Protein AF-A0AAV9MR67-F1 (afdb_monomer_lite)

pLDDT: mean 75.86, std 18.06, range [27.55, 97.81]

Radius of gyration: 28.3 Å; chains: 1; bounding box: 63×91×63 Å

Sequence (393 aa):
MFDLVAKLAGVEQVLDEILTSLNTRIAASTYSPEDQAQHGEPKWAPTLRDVIPRYSKDIQGIREQIERDSRFHRSLKRTEGPDTQCAATVPQSCVQQASHTMAKRYEQRIKTLREISRNVIVSSPSLTRVLRNQEENPGGCIDSTRNVPSLCTPAKLGSLTSDGIPHRLEHGIIVLMPSKSQYRDIALLRSQAESLSARKTGVFKYVLPEDLELDIQATSNGATQVSKFGSSLAPNGSLHISRTEHTEILEMRDPLDRTDEPVAPGELADILEQRLTDPAAIAKMQYCTDMPARAIEDRLKLGLPAQSPIWPLKGNELRRTKCSIPGLHWPFAYQSGMHGSVHSLHEEYKNLISLNCLYYGRKLWQVIAPGDSHLIENEVKRWKYSQNIRHAA

Secondary structure (DSSP, 8-state):
-HHHHHHHHHHHHHHHHHHHHHHHHHHH----HHHHHHH-S-TTHHHHHHHHHHHHHHHHHHHHHHHHHHHHHHHHHHS--TT-TTS----HHHHHHHHHHHHHHHHHHHHHHHHHHHHHHHT-HHHHHHHHHHHH-S---------PPPS-----PPPPPTTPPPEEEETTEEEE---TTTTT-HHHHHHHHHHTTHHHHT-EEEPPPTT------PPP--EEEEEEEEEEE-TTS-EEEEEEEEEEE--PPPTT--------HHHHHHHHHHHHH-HHHHTT-EEEEEEE--SHHHHHHTT--SS-SS-SPTT-GGGGSSS--TTTSSPEEEEE-TT---------GGGPPP-----SS--------TTTHHHHHHHHTTSS-TTGGGGT-

Foldseek 3Di:
DVVLLVLLVVLLVLLVVVVVVLVVCVVVPPDDPVRCVVPPDDPCSVVSVVVSVVVVVVSVVLVVVVVVVVVVVVVLVVVPDPPDPDDDDDPPVVVVVVVVVSVVVSVVVSVVSVVVSVCVCVVDPPNVVVVVVCVVDVDDDDDDDDDDDDPDDDFDWDDDDPPAFTWGADPNAIETEHDPVCLQQVVNVVVRRVVVVNLQQVDHHYDDPPPDDWQQAWADFAFDWKKAWFWDQDPVRDIDIDIDIDGGGFAADTLVPPVDDDDDLVVVVVLVVVQSPDRVLRRSKIKDKLQFCAALVSQVNVRGGSDDSHPDHPPDCVVVDPDDDRCRNGNMDMDIGPSYDDFAQAADDPNDDDDDDDPGDDDRDDTDGPVCVVVVQVVVVVDPDNCVNHVSD

Organism: NCBI:txid1690606

Structure (mmCIF, N/CA/C/O backbone):
data_AF-A0AAV9MR67-F1
#
_entry.id   AF-A0AAV9MR67-F1
#
loop_
_atom_site.group_PDB
_atom_site.id
_atom_site.type_symbol
_atom_site.label_atom_id
_atom_site.label_alt_id
_atom_site.label_comp_id
_atom_site.label_asym_id
_atom_site.label_entity_id
_atom_site.label_seq_id
_atom_site.pdbx_PDB_ins_code
_atom_site.Cartn_x
_atom_site.Cartn_y
_atom_site.Cartn_z
_atom_site.occupancy
_atom_site.B_iso_or_equiv
_atom_site.auth_seq_id
_atom_site.auth_comp_id
_atom_site.auth_asym_id
_atom_site.auth_atom_id
_atom_site.pdbx_PDB_model_num
ATOM 1 N N . MET A 1 1 ? 10.921 -44.804 6.037 1.00 64.00 1 MET A N 1
ATOM 2 C CA . MET A 1 1 ? 11.309 -44.931 4.611 1.00 64.00 1 MET A CA 1
ATOM 3 C C . MET A 1 1 ? 10.117 -45.212 3.704 1.00 64.00 1 MET A C 1
ATOM 5 O O . MET A 1 1 ? 9.965 -44.462 2.757 1.00 64.00 1 MET A O 1
ATOM 9 N N . PHE A 1 2 ? 9.237 -46.178 4.002 1.00 67.44 2 PHE A N 1
ATOM 10 C CA . PHE A 1 2 ? 8.015 -46.408 3.203 1.00 67.44 2 PHE A CA 1
ATOM 11 C C . PHE A 1 2 ? 7.118 -45.162 3.045 1.00 67.44 2 PHE A C 1
ATOM 13 O O . PHE A 1 2 ? 6.694 -44.860 1.938 1.00 67.44 2 PHE A O 1
ATOM 20 N N . ASP A 1 3 ? 6.934 -44.377 4.111 1.00 76.94 3 ASP A N 1
ATOM 21 C CA . ASP A 1 3 ? 6.202 -43.096 4.066 1.00 76.94 3 ASP A CA 1
ATOM 22 C C . ASP A 1 3 ? 6.844 -42.058 3.118 1.00 76.94 3 ASP A C 1
ATOM 24 O O . ASP A 1 3 ? 6.166 -41.311 2.423 1.00 76.94 3 ASP A O 1
ATOM 28 N N . LEU A 1 4 ? 8.176 -42.050 3.021 1.00 69.38 4 LEU A N 1
ATOM 29 C CA . LEU A 1 4 ? 8.910 -41.118 2.167 1.00 69.38 4 LEU A CA 1
ATOM 30 C C . LEU A 1 4 ? 8.748 -41.471 0.677 1.00 69.38 4 LEU A C 1
ATOM 32 O O . LEU A 1 4 ? 8.586 -40.581 -0.150 1.00 69.38 4 LEU A O 1
ATOM 36 N N . VAL A 1 5 ? 8.745 -42.768 0.350 1.00 73.50 5 VAL A N 1
ATOM 37 C CA . VAL A 1 5 ? 8.495 -43.265 -1.015 1.00 73.50 5 VAL A CA 1
ATOM 38 C C . VAL A 1 5 ? 7.062 -42.949 -1.447 1.00 73.50 5 VAL A C 1
ATOM 40 O O . VAL A 1 5 ? 6.863 -42.452 -2.550 1.00 73.50 5 VAL A O 1
ATOM 43 N N . ALA A 1 6 ? 6.077 -43.140 -0.563 1.00 74.31 6 ALA A N 1
ATOM 44 C CA . ALA A 1 6 ? 4.688 -42.764 -0.835 1.00 74.31 6 ALA A CA 1
ATOM 45 C C . ALA A 1 6 ? 4.532 -41.248 -1.067 1.00 74.31 6 ALA A C 1
ATOM 47 O O . ALA A 1 6 ? 3.846 -40.820 -1.993 1.00 74.31 6 ALA A O 1
ATOM 48 N N . LYS A 1 7 ? 5.227 -40.421 -0.272 1.00 72.75 7 LYS A N 1
ATOM 49 C CA . LYS A 1 7 ? 5.246 -38.961 -0.451 1.00 72.75 7 LYS A CA 1
ATOM 50 C C . LYS A 1 7 ? 5.871 -38.526 -1.778 1.00 72.75 7 LYS A C 1
ATOM 52 O O . LYS A 1 7 ? 5.409 -37.528 -2.323 1.00 72.75 7 LYS A O 1
ATOM 57 N N . LEU A 1 8 ? 6.899 -39.225 -2.268 1.00 70.62 8 LEU A N 1
ATOM 58 C CA . LEU A 1 8 ? 7.524 -38.949 -3.568 1.00 70.62 8 LEU A CA 1
ATOM 59 C C . LEU A 1 8 ? 6.609 -39.349 -4.729 1.00 70.62 8 LEU A C 1
ATOM 61 O O . LEU A 1 8 ? 6.435 -38.545 -5.636 1.00 70.62 8 LEU A O 1
ATOM 65 N N . ALA A 1 9 ? 5.949 -40.508 -4.643 1.00 74.81 9 ALA A N 1
ATOM 66 C CA . ALA A 1 9 ? 4.976 -40.947 -5.646 1.00 74.81 9 ALA A CA 1
ATOM 67 C C . ALA A 1 9 ? 3.830 -39.933 -5.823 1.00 74.81 9 ALA A C 1
ATOM 69 O O . ALA A 1 9 ? 3.443 -39.620 -6.944 1.00 74.81 9 ALA A O 1
ATOM 70 N N . GLY A 1 10 ? 3.345 -39.339 -4.725 1.00 74.25 10 GLY A N 1
ATOM 71 C CA . GLY A 1 10 ? 2.346 -38.269 -4.802 1.00 74.25 10 GLY A CA 1
ATOM 72 C C . GLY A 1 10 ? 2.850 -36.982 -5.474 1.00 74.25 10 GLY A C 1
ATOM 73 O O . GLY A 1 10 ? 2.048 -36.234 -6.017 1.00 74.25 10 GLY A O 1
ATOM 74 N N . VAL A 1 11 ? 4.160 -36.700 -5.460 1.00 70.50 11 VAL A N 1
ATOM 75 C CA . VAL A 1 11 ? 4.736 -35.550 -6.187 1.00 70.50 11 VAL A CA 1
ATOM 76 C C . VAL A 1 11 ? 4.881 -35.867 -7.676 1.00 70.50 11 VAL A C 1
ATOM 78 O O . VAL A 1 11 ? 4.575 -35.005 -8.493 1.00 70.50 11 VAL A O 1
ATOM 81 N N . GLU A 1 12 ? 5.305 -37.084 -8.031 1.00 75.00 12 GLU A N 1
ATOM 82 C CA . GLU A 1 12 ? 5.367 -37.538 -9.432 1.00 75.00 12 GLU A CA 1
ATOM 83 C C . GLU A 1 12 ? 3.990 -37.476 -10.090 1.00 75.00 12 GLU A C 1
ATOM 85 O O . GLU A 1 12 ? 3.854 -36.875 -11.150 1.00 75.00 12 GLU A O 1
ATOM 90 N N . GLN A 1 13 ? 2.959 -37.983 -9.406 1.00 78.81 13 GLN A N 1
ATOM 91 C CA . GLN A 1 13 ? 1.584 -37.933 -9.894 1.00 78.81 13 GLN A CA 1
ATOM 92 C C . GLN A 1 13 ? 1.138 -36.496 -10.214 1.00 78.81 13 GLN A C 1
ATOM 94 O O . GLN A 1 13 ? 0.602 -36.243 -11.288 1.00 78.81 13 GLN A O 1
ATOM 99 N N . VAL A 1 14 ? 1.406 -35.538 -9.320 1.00 71.69 14 VAL A N 1
ATOM 100 C CA . VAL A 1 14 ? 1.052 -34.125 -9.545 1.00 71.69 14 VAL A CA 1
ATOM 101 C C . VAL A 1 14 ? 1.810 -33.540 -10.743 1.00 71.69 14 VAL A C 1
ATOM 103 O O . VAL A 1 14 ? 1.237 -32.778 -11.519 1.00 71.69 14 VAL A O 1
ATOM 106 N N . LEU A 1 15 ? 3.091 -33.879 -10.920 1.00 73.81 15 LEU A N 1
ATOM 107 C CA . LEU A 1 15 ? 3.873 -33.414 -12.071 1.00 73.81 15 LEU A CA 1
ATOM 108 C C . LEU A 1 15 ? 3.347 -33.992 -13.393 1.00 73.81 15 LEU A C 1
ATOM 110 O O . LEU A 1 15 ? 3.253 -33.254 -14.378 1.00 73.81 15 LEU A O 1
ATOM 114 N N . ASP A 1 16 ? 2.958 -35.266 -13.403 1.00 78.44 16 ASP A N 1
ATOM 115 C CA . ASP A 1 16 ? 2.368 -35.930 -14.568 1.00 78.44 16 ASP A CA 1
ATOM 116 C C . ASP A 1 16 ? 0.986 -35.356 -14.913 1.00 78.44 16 ASP A C 1
ATOM 118 O O . ASP A 1 16 ? 0.684 -35.127 -16.088 1.00 78.44 16 ASP A O 1
ATOM 122 N N . GLU A 1 17 ? 0.161 -35.047 -13.909 1.00 76.00 17 GLU A N 1
ATOM 123 C CA . GLU A 1 17 ? -1.131 -34.371 -14.085 1.00 76.00 17 GLU A CA 1
ATOM 124 C C . GLU A 1 17 ? -0.953 -32.972 -14.698 1.00 76.00 17 GLU A C 1
ATOM 126 O O . GLU A 1 17 ? -1.655 -32.614 -15.651 1.00 76.00 17 GLU A O 1
ATOM 131 N N . ILE A 1 18 ? 0.033 -32.199 -14.222 1.00 72.19 18 ILE A N 1
ATOM 132 C CA . ILE A 1 18 ? 0.372 -30.882 -14.786 1.00 72.19 18 ILE A CA 1
ATOM 133 C C . ILE A 1 18 ? 0.803 -31.019 -16.251 1.00 72.19 18 ILE A C 1
ATOM 135 O O . ILE A 1 18 ? 0.310 -30.278 -17.105 1.00 72.19 18 ILE A O 1
ATOM 139 N N . LEU A 1 19 ? 1.694 -31.965 -16.559 1.00 77.06 19 LEU A N 1
ATOM 140 C CA . LEU A 1 19 ? 2.200 -32.175 -17.917 1.00 77.06 19 LEU A CA 1
ATOM 141 C C . LEU A 1 19 ? 1.096 -32.652 -18.872 1.00 77.06 19 LEU A C 1
ATOM 143 O O . LEU A 1 19 ? 1.003 -32.189 -20.010 1.00 77.06 19 LEU A O 1
ATOM 147 N N . THR A 1 20 ? 0.221 -33.539 -18.403 1.00 79.75 20 THR A N 1
ATOM 148 C CA . THR A 1 20 ? -0.923 -34.038 -19.176 1.00 79.75 20 THR A CA 1
ATOM 149 C C . THR A 1 20 ? -1.918 -32.916 -19.467 1.00 79.75 20 THR A C 1
ATOM 151 O O . THR A 1 20 ? -2.352 -32.752 -20.611 1.00 79.75 20 THR A O 1
ATOM 154 N N . SER A 1 21 ? -2.234 -32.091 -18.464 1.00 72.69 21 SER A N 1
ATOM 155 C CA . SER A 1 21 ? -3.115 -30.924 -18.610 1.00 72.69 21 SER A CA 1
ATOM 156 C C . SER A 1 21 ? -2.540 -29.887 -19.584 1.00 72.69 21 SER A C 1
ATOM 158 O O . SER A 1 21 ? -3.255 -29.378 -20.453 1.00 72.69 21 SER A O 1
ATOM 160 N N . LEU A 1 22 ? -1.226 -29.640 -19.511 1.00 73.38 22 LEU A N 1
ATOM 161 C CA . LEU A 1 22 ? -0.489 -28.786 -20.445 1.00 73.38 22 LEU A CA 1
ATOM 162 C C . LEU A 1 22 ? -0.634 -29.275 -21.892 1.00 73.38 22 LEU A C 1
ATOM 164 O O . LEU A 1 22 ? -1.078 -28.523 -22.760 1.00 73.38 22 LEU A O 1
ATOM 168 N N . ASN A 1 23 ? -0.285 -30.539 -22.142 1.00 77.12 23 ASN A N 1
ATOM 169 C CA . ASN A 1 23 ? -0.303 -31.125 -23.481 1.00 77.12 23 ASN A CA 1
ATOM 170 C C . ASN A 1 23 ? -1.721 -31.166 -24.059 1.00 77.12 23 ASN A C 1
ATOM 172 O O . ASN A 1 23 ? -1.919 -30.843 -25.229 1.00 77.12 23 ASN A O 1
ATOM 176 N N . THR A 1 24 ? -2.715 -31.481 -23.225 1.00 78.06 24 THR A N 1
ATOM 177 C CA . THR A 1 24 ? -4.129 -31.477 -23.622 1.00 78.06 24 THR A CA 1
ATOM 178 C C . THR A 1 24 ? -4.573 -30.088 -24.067 1.00 78.06 24 THR A C 1
ATOM 180 O O . THR A 1 24 ? -5.276 -29.966 -25.062 1.00 78.06 24 THR A O 1
ATOM 183 N N . ARG A 1 25 ? -4.137 -29.020 -23.387 1.00 66.88 25 ARG A N 1
ATOM 184 C CA . ARG A 1 25 ? -4.470 -27.640 -23.775 1.00 66.88 25 ARG A CA 1
ATOM 185 C C . ARG A 1 25 ? -3.754 -27.170 -25.028 1.00 66.88 25 ARG A C 1
ATOM 187 O O . ARG A 1 25 ? -4.362 -26.455 -25.813 1.00 66.88 25 ARG A O 1
ATOM 194 N N . ILE A 1 26 ? -2.501 -27.564 -25.224 1.00 68.12 26 ILE A N 1
ATOM 195 C CA . ILE A 1 26 ? -1.784 -27.270 -26.469 1.00 68.12 26 ILE A CA 1
ATOM 196 C C . ILE A 1 26 ? -2.516 -27.940 -27.640 1.00 68.12 26 ILE A C 1
ATOM 198 O O . ILE A 1 26 ? -2.809 -27.279 -28.633 1.00 68.12 26 ILE A O 1
ATOM 202 N N . ALA A 1 27 ? -2.910 -29.208 -27.478 1.00 72.56 27 ALA A N 1
ATOM 203 C CA . ALA A 1 27 ? -3.668 -29.953 -28.482 1.00 72.56 27 ALA A CA 1
ATOM 204 C C . ALA A 1 27 ? -5.100 -29.422 -28.694 1.00 72.56 27 ALA A C 1
ATOM 206 O O . ALA A 1 27 ? -5.591 -29.422 -29.818 1.00 72.56 27 ALA A O 1
ATOM 207 N N . ALA A 1 28 ? -5.768 -28.961 -27.631 1.00 67.94 28 ALA A N 1
ATOM 208 C CA . ALA A 1 28 ? -7.124 -28.412 -27.674 1.00 67.94 28 ALA A CA 1
ATOM 209 C C . ALA A 1 28 ? -7.174 -26.919 -28.027 1.00 67.94 28 ALA A C 1
ATOM 211 O O . ALA A 1 28 ? -8.264 -26.374 -28.194 1.00 67.94 28 ALA A O 1
ATOM 212 N N . SER A 1 29 ? -6.026 -26.238 -28.121 1.00 64.56 29 SER A N 1
ATOM 213 C CA . SER A 1 29 ? -5.976 -24.869 -28.620 1.00 64.56 29 SER A CA 1
ATOM 214 C C . SER A 1 29 ? -6.322 -24.895 -30.109 1.00 64.56 29 SER A C 1
ATOM 216 O O . SER A 1 29 ? -5.492 -25.165 -30.973 1.00 64.56 29 SER A O 1
ATOM 218 N N . THR A 1 30 ? -7.601 -24.672 -30.403 1.00 44.81 30 THR A N 1
ATOM 219 C CA . THR A 1 30 ? -8.188 -24.568 -31.744 1.00 44.81 30 THR A CA 1
ATOM 220 C C . THR A 1 30 ? -7.784 -23.257 -32.414 1.00 44.81 30 THR A C 1
ATOM 222 O O . THR A 1 30 ? -8.629 -22.509 -32.899 1.00 44.81 30 THR A O 1
ATOM 225 N N . TYR A 1 31 ? -6.498 -22.930 -32.387 1.00 53.84 31 TYR A N 1
ATOM 226 C CA . TYR A 1 31 ? -5.973 -21.904 -33.265 1.00 53.84 31 TYR A CA 1
ATOM 227 C C . TYR A 1 31 ? -5.919 -22.492 -34.670 1.00 53.84 31 TYR A C 1
ATOM 229 O O . TYR A 1 31 ? -5.449 -23.619 -34.860 1.00 53.84 31 TYR A O 1
ATOM 237 N N . SER A 1 32 ? -6.423 -21.738 -35.648 1.00 55.38 32 SER A N 1
ATOM 238 C CA . SER A 1 32 ? -6.143 -22.027 -37.052 1.00 55.38 32 SER A CA 1
ATOM 239 C C . SER A 1 32 ? -4.621 -22.193 -37.211 1.00 55.38 32 SER A C 1
ATOM 241 O O . SER A 1 32 ? -3.871 -21.482 -36.532 1.00 55.38 32 SER A O 1
ATOM 243 N N . PRO A 1 33 ? -4.124 -23.085 -38.087 1.00 58.81 33 PRO A N 1
ATOM 244 C CA . PRO A 1 33 ? -2.696 -23.166 -38.403 1.00 58.81 33 PRO A CA 1
ATOM 245 C C . PRO A 1 33 ? -2.057 -21.795 -38.708 1.00 58.81 33 PRO A C 1
ATOM 247 O O . PRO A 1 33 ? -0.871 -21.593 -38.455 1.00 58.81 33 PRO A O 1
ATOM 250 N N . GLU A 1 34 ? -2.853 -20.837 -39.192 1.00 55.59 34 GLU A N 1
ATOM 251 C CA . GLU A 1 34 ? -2.452 -19.451 -39.463 1.00 55.59 34 GLU A CA 1
ATOM 252 C C . GLU A 1 34 ? -2.256 -18.607 -38.187 1.00 55.59 34 GLU A C 1
ATOM 254 O O . GLU A 1 34 ? -1.289 -17.849 -38.100 1.00 55.59 34 GLU A O 1
ATOM 259 N N . ASP A 1 35 ? -3.086 -18.790 -37.155 1.00 54.06 35 ASP A N 1
ATOM 260 C CA . ASP A 1 35 ? -2.957 -18.077 -35.874 1.00 54.06 35 ASP A CA 1
ATOM 261 C C . ASP A 1 35 ? -1.779 -18.611 -35.041 1.00 54.06 35 ASP A C 1
ATOM 263 O O . ASP A 1 35 ? -1.104 -17.854 -34.335 1.00 54.06 35 ASP A O 1
ATOM 267 N N . GLN A 1 36 ? -1.475 -19.911 -35.160 1.00 57.47 36 GLN A N 1
ATOM 268 C CA . GLN A 1 36 ? -0.286 -20.504 -34.532 1.00 57.47 36 GLN A CA 1
ATOM 269 C C . GLN A 1 36 ? 1.015 -19.951 -35.130 1.00 57.47 36 GLN A C 1
ATOM 271 O O . GLN A 1 36 ? 1.997 -19.783 -34.403 1.00 57.47 36 GLN A O 1
ATOM 276 N N . ALA A 1 37 ? 1.021 -19.613 -36.424 1.00 57.34 37 ALA A N 1
ATOM 277 C CA . ALA A 1 37 ? 2.176 -19.013 -37.088 1.00 57.34 37 ALA A CA 1
ATOM 278 C C . ALA A 1 37 ? 2.434 -17.557 -36.650 1.00 57.34 37 ALA A C 1
ATOM 280 O O . ALA A 1 37 ? 3.584 -17.118 -36.668 1.00 57.34 37 ALA A O 1
ATOM 281 N N . GLN A 1 38 ? 1.399 -16.818 -36.229 1.00 60.06 38 GLN A N 1
ATOM 282 C CA . GLN A 1 38 ? 1.533 -15.424 -35.781 1.00 60.06 38 GLN A CA 1
ATOM 283 C C . GLN A 1 38 ? 1.817 -15.268 -34.285 1.00 60.06 38 GLN A C 1
ATOM 285 O O . GLN A 1 38 ? 2.550 -14.354 -33.902 1.00 60.06 38 GLN A O 1
ATOM 290 N N . HIS A 1 39 ? 1.261 -16.132 -33.433 1.00 61.28 39 HIS A N 1
ATOM 291 C CA . HIS A 1 39 ? 1.335 -15.937 -31.980 1.00 61.28 39 HIS A CA 1
ATOM 292 C C . HIS A 1 39 ? 2.366 -16.813 -31.266 1.00 61.28 39 HIS A C 1
ATOM 294 O O . HIS A 1 39 ? 2.743 -16.495 -30.136 1.00 61.28 39 HIS A O 1
ATOM 300 N N . GLY A 1 40 ? 2.884 -17.848 -31.937 1.00 63.03 40 GLY A N 1
ATOM 301 C CA . GLY A 1 40 ? 3.864 -18.765 -31.366 1.00 63.03 40 GLY A CA 1
ATOM 302 C C . GLY A 1 40 ? 3.328 -19.543 -30.160 1.00 63.03 40 GLY A C 1
ATOM 303 O O . GLY A 1 40 ? 2.245 -19.296 -29.630 1.00 63.03 40 GLY A O 1
ATOM 304 N N . GLU A 1 41 ? 4.100 -20.529 -29.710 1.00 67.62 41 GLU A N 1
ATOM 305 C CA . GLU A 1 41 ? 3.806 -21.207 -28.450 1.00 67.62 41 GLU A CA 1
ATOM 306 C C . GLU A 1 41 ? 3.863 -20.192 -27.287 1.00 67.62 41 GLU A C 1
ATOM 308 O O . GLU A 1 41 ? 4.746 -19.323 -27.284 1.00 67.62 41 GLU A O 1
ATOM 313 N N . PRO A 1 42 ? 2.978 -20.280 -26.271 1.00 68.06 42 PRO A N 1
ATOM 314 C CA . PRO A 1 42 ? 3.092 -19.433 -25.093 1.00 68.06 42 PRO A CA 1
ATOM 315 C C . PRO A 1 42 ? 4.507 -19.514 -24.511 1.00 68.06 42 PRO A C 1
ATOM 317 O O . PRO A 1 42 ? 5.003 -20.607 -24.244 1.00 68.06 42 PRO A O 1
ATOM 320 N N . LYS A 1 43 ? 5.159 -18.364 -24.282 1.00 68.25 43 LYS A N 1
ATOM 321 C CA . LYS A 1 43 ? 6.587 -18.278 -23.895 1.00 68.25 43 LYS A CA 1
ATOM 322 C C . LYS A 1 43 ? 6.976 -19.126 -22.671 1.00 68.25 43 LYS A C 1
ATOM 324 O O . LYS A 1 43 ? 8.147 -19.433 -22.484 1.00 68.25 43 LYS A O 1
ATOM 329 N N . TRP A 1 44 ? 6.011 -19.493 -21.831 1.00 66.31 44 TRP A N 1
ATOM 330 C CA . TRP A 1 44 ? 6.204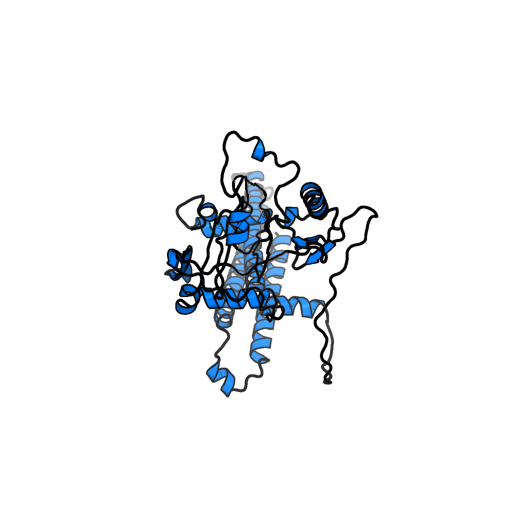 -20.316 -20.637 1.00 66.31 44 TRP A CA 1
ATOM 331 C C . TRP A 1 44 ? 6.167 -21.831 -20.907 1.00 66.31 44 TRP A C 1
ATOM 333 O O . TRP A 1 44 ? 6.708 -22.602 -20.115 1.00 66.31 44 TRP A O 1
ATOM 343 N N . ALA A 1 45 ? 5.546 -22.281 -21.997 1.00 70.00 45 ALA A N 1
ATOM 344 C CA . ALA A 1 45 ? 5.322 -23.700 -22.256 1.00 70.00 45 ALA A CA 1
ATOM 345 C C . ALA A 1 45 ? 6.607 -24.475 -22.632 1.00 70.00 45 ALA A C 1
ATOM 347 O O . ALA A 1 45 ? 6.800 -25.552 -22.058 1.00 70.00 45 ALA A O 1
ATOM 348 N N . PRO A 1 46 ? 7.562 -23.931 -23.422 1.00 72.44 46 PRO A N 1
ATOM 349 C CA . PRO A 1 46 ? 8.875 -24.557 -23.605 1.00 72.44 46 PRO A CA 1
ATOM 350 C C . PRO A 1 46 ? 9.635 -24.713 -22.280 1.00 72.44 46 PRO A C 1
ATOM 352 O O . PRO A 1 46 ? 10.175 -25.777 -21.989 1.00 72.44 46 PRO A O 1
ATOM 355 N N . THR A 1 47 ? 9.586 -23.692 -21.417 1.00 72.75 47 THR A N 1
ATOM 356 C CA . THR A 1 47 ? 10.214 -23.725 -20.089 1.00 72.75 47 THR A CA 1
ATOM 357 C C . THR A 1 47 ? 9.639 -24.841 -19.219 1.00 72.75 47 THR A C 1
ATOM 359 O O . THR A 1 47 ? 10.393 -25.573 -18.584 1.00 72.75 47 THR A O 1
ATOM 362 N N . LEU A 1 48 ? 8.315 -25.024 -19.195 1.00 68.50 48 LEU A N 1
ATOM 363 C CA . LEU A 1 48 ? 7.705 -26.107 -18.415 1.00 68.50 48 LEU A CA 1
ATOM 364 C C . LEU A 1 48 ? 8.021 -27.493 -18.983 1.00 68.50 48 LEU A C 1
ATOM 366 O O . LEU A 1 48 ? 8.297 -28.406 -18.199 1.00 68.50 48 LEU A O 1
ATOM 370 N N . ARG A 1 49 ? 8.051 -27.649 -20.315 1.00 77.19 49 ARG A N 1
ATOM 371 C CA . ARG A 1 49 ? 8.471 -28.908 -20.955 1.00 77.19 49 ARG A CA 1
ATOM 372 C C . ARG A 1 49 ? 9.918 -29.272 -20.643 1.00 77.19 49 ARG A C 1
ATOM 374 O O . ARG A 1 49 ? 10.212 -30.455 -20.534 1.00 77.19 49 ARG A O 1
ATOM 381 N N . ASP A 1 50 ? 10.796 -28.293 -20.449 1.00 75.94 50 ASP A N 1
ATOM 382 C CA . ASP A 1 50 ? 12.193 -28.543 -20.079 1.00 75.94 50 ASP A CA 1
ATOM 383 C C . ASP A 1 50 ? 12.376 -28.816 -18.580 1.00 75.94 50 ASP A C 1
ATOM 385 O O . ASP A 1 50 ? 13.260 -29.576 -18.172 1.00 75.94 50 ASP A O 1
ATOM 389 N N . VAL A 1 51 ? 11.557 -28.182 -17.742 1.00 71.12 51 VAL A N 1
ATOM 390 C CA . VAL A 1 51 ? 11.697 -28.207 -16.283 1.00 71.12 51 VAL A CA 1
ATOM 391 C C . VAL A 1 51 ? 11.058 -29.453 -15.663 1.00 71.12 51 VAL A C 1
ATOM 393 O O . VAL A 1 51 ? 11.666 -30.075 -14.788 1.00 71.12 51 VAL A O 1
ATOM 396 N N . ILE A 1 52 ? 9.874 -29.868 -16.127 1.00 75.19 52 ILE A N 1
ATOM 397 C CA . ILE A 1 52 ? 9.152 -31.022 -15.561 1.00 75.19 52 ILE A CA 1
ATOM 398 C C . ILE A 1 52 ? 9.963 -32.332 -15.677 1.00 75.19 52 ILE A C 1
ATOM 400 O O . ILE A 1 52 ? 10.133 -33.003 -14.655 1.00 75.19 52 ILE A O 1
ATOM 404 N N . PRO A 1 53 ? 10.561 -32.691 -16.834 1.00 79.12 53 PRO A N 1
ATOM 405 C CA . PRO A 1 53 ? 11.380 -33.899 -16.950 1.00 79.12 53 PRO A CA 1
ATOM 406 C C . PRO A 1 53 ? 12.625 -33.876 -16.059 1.00 79.12 53 PRO A C 1
ATOM 408 O O . PRO A 1 53 ? 13.043 -34.918 -15.554 1.00 79.12 53 PRO A O 1
ATOM 411 N N . ARG A 1 54 ? 13.216 -32.694 -15.823 1.00 75.19 54 ARG A N 1
ATOM 412 C CA . ARG A 1 54 ? 14.347 -32.548 -14.890 1.00 75.19 54 ARG A CA 1
ATOM 413 C C . ARG A 1 54 ? 13.916 -32.853 -13.458 1.00 75.19 54 ARG A C 1
ATOM 415 O O . ARG A 1 54 ? 14.625 -33.579 -12.767 1.00 75.19 54 ARG A O 1
ATOM 422 N N . TYR A 1 55 ? 12.744 -32.373 -13.037 1.00 71.75 55 TYR A N 1
ATOM 423 C CA . TYR A 1 55 ? 12.205 -32.694 -11.714 1.00 71.75 55 TYR A CA 1
ATOM 424 C C . TYR A 1 55 ? 11.826 -34.165 -11.566 1.00 71.75 55 TYR A C 1
ATOM 426 O O . TYR A 1 55 ? 12.151 -34.762 -10.542 1.00 71.75 55 TYR A O 1
ATOM 434 N N . SER A 1 56 ? 11.213 -34.766 -12.586 1.00 77.25 56 SER A N 1
ATOM 435 C CA . SER A 1 56 ? 10.932 -36.207 -12.602 1.00 77.25 56 SER A CA 1
ATOM 436 C C . SER A 1 56 ? 12.227 -37.024 -12.450 1.00 77.25 56 SER A C 1
ATOM 438 O O . SER A 1 56 ? 12.327 -37.888 -11.578 1.00 77.25 56 SER A O 1
ATOM 440 N N . LYS A 1 57 ? 13.288 -36.660 -13.187 1.00 79.44 57 LYS A N 1
ATOM 441 C CA . LYS A 1 57 ? 14.615 -37.286 -13.060 1.00 79.44 57 LYS A CA 1
ATOM 442 C C . LYS A 1 57 ? 15.222 -37.122 -11.662 1.00 79.44 57 LYS A C 1
ATOM 444 O O . LYS A 1 57 ? 15.805 -38.070 -11.135 1.00 79.44 57 LYS A O 1
ATOM 449 N N . ASP A 1 58 ? 15.090 -35.945 -11.056 1.00 72.06 58 ASP A N 1
ATOM 450 C CA . ASP A 1 58 ? 15.570 -35.692 -9.695 1.00 72.06 58 ASP A CA 1
ATOM 451 C C . ASP A 1 58 ? 14.824 -36.536 -8.653 1.00 72.06 58 ASP A C 1
ATOM 453 O O . ASP A 1 58 ? 15.451 -37.075 -7.737 1.00 72.06 58 ASP A O 1
ATOM 457 N N . ILE A 1 59 ? 13.502 -36.679 -8.792 1.00 73.31 59 ILE A N 1
ATOM 458 C CA . ILE A 1 59 ? 12.684 -37.514 -7.904 1.00 73.31 59 ILE A CA 1
ATOM 459 C C . ILE A 1 59 ? 13.079 -38.987 -8.041 1.00 73.31 59 ILE A C 1
ATOM 461 O O . ILE A 1 59 ? 13.319 -39.650 -7.025 1.00 73.31 59 ILE A O 1
ATOM 465 N N . GLN A 1 60 ? 13.257 -39.469 -9.271 1.00 78.88 60 GLN A N 1
ATOM 466 C CA . GLN A 1 60 ? 13.721 -40.827 -9.533 1.00 78.88 60 GLN A CA 1
ATOM 467 C C . GLN A 1 60 ? 15.116 -41.077 -8.932 1.00 78.88 60 GLN A C 1
ATOM 469 O O . GLN A 1 60 ? 15.334 -42.090 -8.264 1.00 78.88 60 GLN A O 1
ATOM 474 N N . GLY A 1 61 ? 16.044 -40.122 -9.060 1.00 77.38 61 GLY A N 1
ATOM 475 C CA . GLY A 1 61 ? 17.369 -40.211 -8.436 1.00 77.38 61 GLY A CA 1
ATOM 476 C C . GLY A 1 61 ? 17.313 -40.256 -6.903 1.00 77.38 61 GLY A C 1
ATOM 477 O O . GLY A 1 61 ? 18.055 -41.010 -6.268 1.00 77.38 61 GLY A O 1
ATOM 478 N N . ILE A 1 62 ? 16.399 -39.497 -6.289 1.00 71.44 62 ILE A N 1
ATOM 479 C CA . ILE A 1 62 ? 16.145 -39.555 -4.841 1.00 71.44 62 ILE A CA 1
ATOM 480 C C . ILE A 1 62 ? 15.612 -40.938 -4.443 1.00 71.44 62 ILE A C 1
ATOM 482 O O . ILE A 1 62 ? 16.073 -41.509 -3.452 1.00 71.44 62 ILE A O 1
ATOM 486 N N . ARG A 1 63 ? 14.673 -41.498 -5.213 1.00 76.38 63 ARG A N 1
ATOM 487 C CA . ARG A 1 63 ? 14.094 -42.824 -4.965 1.00 76.38 63 ARG A CA 1
ATOM 488 C C . ARG A 1 63 ? 15.147 -43.928 -5.031 1.00 76.38 63 ARG A C 1
ATOM 490 O O . ARG A 1 63 ? 15.252 -44.724 -4.098 1.00 76.38 63 ARG A O 1
ATOM 497 N N . GLU A 1 64 ? 15.967 -43.937 -6.078 1.00 80.69 64 GLU A N 1
ATOM 498 C CA . GLU A 1 64 ? 17.064 -44.898 -6.235 1.00 80.69 64 GLU A CA 1
ATOM 499 C C . GLU A 1 64 ? 18.061 -44.820 -5.078 1.00 80.69 64 GLU A C 1
ATOM 501 O O . GLU A 1 64 ? 18.521 -45.852 -4.576 1.00 80.69 64 GLU A O 1
ATOM 506 N N . GLN A 1 65 ? 18.365 -43.604 -4.616 1.00 74.56 65 GLN A N 1
ATOM 507 C CA . GLN A 1 65 ? 19.241 -43.404 -3.472 1.00 74.56 65 GLN A CA 1
ATOM 508 C C . GLN A 1 65 ? 18.616 -43.956 -2.181 1.00 74.56 65 GLN A C 1
ATOM 510 O O . GLN A 1 65 ? 19.277 -44.715 -1.472 1.00 74.56 65 GLN A O 1
ATOM 515 N N . ILE A 1 66 ? 17.333 -43.680 -1.915 1.00 74.81 66 ILE A N 1
ATOM 516 C CA . ILE A 1 66 ? 16.603 -44.243 -0.763 1.00 74.81 66 ILE A CA 1
ATOM 517 C C . ILE A 1 66 ? 16.609 -45.777 -0.807 1.00 74.81 66 ILE A C 1
ATOM 519 O O . ILE A 1 66 ? 16.814 -46.432 0.220 1.00 74.81 66 ILE A O 1
ATOM 523 N N . GLU A 1 67 ? 16.401 -46.378 -1.978 1.00 80.06 67 GLU A N 1
ATOM 524 C CA . GLU A 1 67 ? 16.431 -47.833 -2.145 1.00 80.06 67 GLU A CA 1
ATOM 525 C C . GLU A 1 67 ? 17.834 -48.418 -1.932 1.00 80.06 67 GLU A C 1
ATOM 527 O O . GLU A 1 67 ? 17.977 -49.467 -1.290 1.00 80.06 67 GLU A O 1
ATOM 532 N N . ARG A 1 68 ? 18.878 -47.744 -2.433 1.00 80.19 68 ARG A N 1
ATOM 533 C CA . ARG A 1 68 ? 20.283 -48.127 -2.230 1.00 80.19 68 ARG A CA 1
ATOM 534 C C . ARG A 1 68 ? 20.648 -48.078 -0.742 1.00 80.19 68 ARG A C 1
ATOM 536 O O . ARG A 1 68 ? 21.149 -49.076 -0.218 1.00 80.19 68 ARG A O 1
ATOM 543 N N . ASP A 1 69 ? 20.280 -47.005 -0.048 1.00 77.19 69 ASP A N 1
ATOM 544 C CA . ASP A 1 69 ? 20.507 -46.836 1.393 1.00 77.19 69 ASP A CA 1
ATOM 545 C C . ASP A 1 69 ? 19.707 -47.870 2.212 1.00 77.19 69 ASP A C 1
ATOM 547 O O . ASP A 1 69 ? 20.219 -48.465 3.167 1.00 77.19 69 ASP A O 1
ATOM 551 N N . SER A 1 70 ? 18.477 -48.182 1.783 1.00 77.31 70 SER A N 1
ATOM 552 C CA . SER A 1 70 ? 17.639 -49.232 2.383 1.00 77.31 70 SER A CA 1
ATOM 553 C C . SER A 1 70 ? 18.242 -50.630 2.238 1.00 77.31 70 SER A C 1
ATOM 555 O O . SER A 1 70 ? 18.146 -51.452 3.154 1.00 77.31 70 SER A O 1
ATOM 557 N N . ARG A 1 71 ? 18.845 -50.945 1.083 1.00 80.81 71 ARG A N 1
ATOM 558 C CA . ARG A 1 71 ? 19.564 -52.213 0.867 1.00 80.81 71 ARG A CA 1
ATOM 559 C C . ARG A 1 71 ? 20.803 -52.297 1.752 1.00 80.81 71 ARG A C 1
ATOM 561 O O . ARG A 1 71 ? 20.987 -53.321 2.404 1.00 80.81 71 ARG A O 1
ATOM 568 N N . PHE A 1 72 ? 21.575 -51.216 1.840 1.00 75.31 72 PHE A N 1
ATOM 569 C CA . PHE A 1 72 ? 22.742 -51.140 2.718 1.00 75.31 72 PHE A CA 1
ATOM 570 C C . PHE A 1 72 ? 22.369 -51.394 4.189 1.00 75.31 72 PHE A C 1
ATOM 572 O O . PHE A 1 72 ? 22.966 -52.248 4.842 1.00 75.31 72 PHE A O 1
ATOM 579 N N . HIS A 1 73 ? 21.301 -50.760 4.685 1.00 72.94 73 HIS A N 1
ATOM 580 C CA . HIS A 1 73 ? 20.818 -50.979 6.055 1.00 72.94 73 HIS A CA 1
ATOM 581 C C . HIS A 1 73 ? 20.328 -52.414 6.303 1.00 72.94 73 HIS A C 1
ATOM 583 O O . HIS A 1 73 ? 20.560 -52.970 7.375 1.00 72.94 73 HIS A O 1
ATOM 589 N N . ARG A 1 74 ? 19.665 -53.042 5.322 1.00 77.81 74 ARG A N 1
ATOM 590 C CA . ARG A 1 74 ? 19.268 -54.458 5.427 1.00 77.81 74 ARG A CA 1
ATOM 591 C C . ARG A 1 74 ? 20.472 -55.402 5.436 1.00 77.81 74 ARG A C 1
ATOM 593 O O . ARG A 1 74 ? 20.413 -56.417 6.121 1.00 77.81 74 ARG A O 1
ATOM 600 N N . SER A 1 75 ? 21.542 -55.068 4.713 1.00 73.56 75 SER A N 1
ATOM 601 C CA . SER A 1 75 ? 22.787 -55.843 4.708 1.00 73.56 75 SER A CA 1
ATOM 602 C C . SER A 1 75 ? 23.489 -55.795 6.064 1.00 73.56 75 SER A C 1
ATOM 604 O O . SER A 1 75 ? 23.849 -56.845 6.584 1.00 73.56 75 SER A O 1
ATOM 606 N N . LEU A 1 76 ? 23.600 -54.607 6.671 1.00 70.19 76 LEU A N 1
ATOM 607 C CA . LEU A 1 76 ? 24.196 -54.434 8.004 1.00 70.19 76 LEU A CA 1
ATOM 608 C C . LEU A 1 76 ? 23.457 -55.229 9.090 1.00 70.19 76 LEU A C 1
ATOM 610 O O . LEU A 1 76 ? 24.088 -55.821 9.958 1.00 70.19 76 LEU A O 1
ATOM 614 N N . LYS A 1 77 ? 22.124 -55.306 9.009 1.00 68.44 77 LYS A N 1
ATOM 615 C CA . LYS A 1 77 ? 21.321 -56.109 9.946 1.00 68.44 77 LYS A CA 1
ATOM 616 C C . LYS A 1 77 ? 21.476 -57.621 9.763 1.00 68.44 77 LYS A C 1
ATOM 618 O O . LYS A 1 77 ? 21.202 -58.367 10.690 1.00 68.44 77 LYS A O 1
ATOM 623 N N . ARG A 1 78 ? 21.864 -58.098 8.574 1.00 69.31 78 ARG A N 1
ATOM 624 C CA . ARG A 1 78 ? 22.056 -59.539 8.312 1.00 69.31 78 ARG A CA 1
ATOM 625 C C . ARG A 1 78 ? 23.419 -60.051 8.767 1.00 69.31 78 ARG A C 1
ATOM 627 O O . ARG A 1 78 ? 23.549 -61.242 9.013 1.00 69.31 78 ARG A O 1
ATOM 634 N N . THR A 1 79 ? 24.411 -59.173 8.884 1.00 62.22 79 THR A N 1
ATOM 635 C CA . THR A 1 79 ? 25.741 -59.513 9.410 1.00 62.22 79 THR A CA 1
ATOM 636 C C . THR A 1 79 ? 25.777 -59.679 10.935 1.00 62.22 79 THR A C 1
ATOM 638 O O . THR A 1 79 ? 26.783 -60.131 11.464 1.00 62.22 79 THR A O 1
ATOM 641 N N . GLU A 1 80 ? 24.678 -59.397 11.642 1.00 59.25 80 GLU A N 1
ATOM 642 C CA . GLU A 1 80 ? 24.494 -59.679 13.077 1.00 59.25 80 GLU A CA 1
ATOM 643 C C . GLU A 1 80 ? 24.026 -61.132 13.316 1.00 59.25 80 GLU A C 1
ATOM 645 O O . GLU A 1 80 ? 23.035 -61.390 13.998 1.00 59.25 80 GLU A O 1
ATOM 650 N N . GLY A 1 81 ? 24.711 -62.102 12.703 1.00 61.06 81 GLY A N 1
ATOM 651 C CA . GLY A 1 81 ? 24.540 -63.522 13.021 1.00 61.06 81 GLY A CA 1
ATOM 652 C C . GLY A 1 81 ? 25.264 -63.892 14.328 1.00 61.06 81 GLY A C 1
ATOM 653 O O . GLY A 1 81 ? 26.279 -63.267 14.646 1.00 61.06 81 GLY A O 1
ATOM 654 N N . PRO A 1 82 ? 24.788 -64.906 15.077 1.00 58.62 82 PRO A N 1
ATOM 655 C CA . PRO A 1 82 ? 25.268 -65.210 16.430 1.00 58.62 82 PRO A CA 1
ATOM 656 C C . PRO A 1 82 ? 26.745 -65.641 16.543 1.00 58.62 82 PRO A C 1
ATOM 658 O O . PRO A 1 82 ? 27.283 -65.584 17.643 1.00 58.62 82 PRO A O 1
ATOM 661 N N . ASP A 1 83 ? 27.430 -65.983 15.444 1.00 57.22 83 ASP A N 1
ATOM 662 C CA . ASP A 1 83 ? 28.750 -66.641 15.496 1.00 57.22 83 ASP A CA 1
ATOM 663 C C . ASP A 1 83 ? 29.943 -65.794 15.004 1.00 57.22 83 ASP A C 1
ATOM 665 O O . ASP A 1 83 ? 31.021 -66.325 14.746 1.00 57.22 83 ASP A O 1
ATOM 669 N N . THR A 1 84 ? 29.811 -64.466 14.903 1.00 52.50 84 THR A N 1
ATOM 670 C CA . THR A 1 84 ? 30.916 -63.595 14.436 1.00 52.50 84 THR A CA 1
ATOM 671 C C . THR A 1 84 ? 31.522 -62.755 15.569 1.00 52.50 84 THR A C 1
ATOM 673 O O . THR A 1 84 ? 31.383 -61.534 15.621 1.00 52.50 84 THR A O 1
ATOM 676 N N . GLN A 1 85 ? 32.232 -63.404 16.497 1.00 52.34 85 GLN A N 1
ATOM 677 C CA . GLN A 1 85 ? 33.112 -62.730 17.463 1.00 52.34 85 GLN A CA 1
ATOM 678 C C . GLN A 1 85 ? 34.400 -62.268 16.762 1.00 52.34 85 GLN A C 1
ATOM 680 O O . GLN A 1 85 ? 35.359 -63.025 16.740 1.00 52.34 85 GLN A O 1
ATOM 685 N N . CYS A 1 86 ? 34.409 -61.075 16.145 1.00 51.53 86 CYS A N 1
ATOM 686 C CA . CYS A 1 86 ? 35.609 -60.211 15.986 1.00 51.53 86 CYS A CA 1
ATOM 687 C C . CYS A 1 86 ? 35.426 -58.976 15.074 1.00 51.53 86 CYS A C 1
ATOM 689 O O . CYS A 1 86 ? 36.417 -58.333 14.732 1.00 51.53 86 CYS A O 1
ATOM 691 N N . ALA A 1 87 ? 34.210 -58.584 14.681 1.00 50.53 87 ALA A N 1
ATOM 692 C CA . ALA A 1 87 ? 34.010 -57.340 13.927 1.00 50.53 87 ALA A CA 1
ATOM 693 C C . ALA A 1 87 ? 33.514 -56.215 14.847 1.00 50.53 87 ALA A C 1
ATOM 695 O O . ALA A 1 87 ? 32.542 -56.392 15.580 1.00 50.53 87 ALA A O 1
ATOM 696 N N . ALA A 1 88 ? 34.189 -55.061 14.806 1.00 54.91 88 ALA A N 1
ATOM 697 C CA . ALA A 1 88 ? 33.843 -53.861 15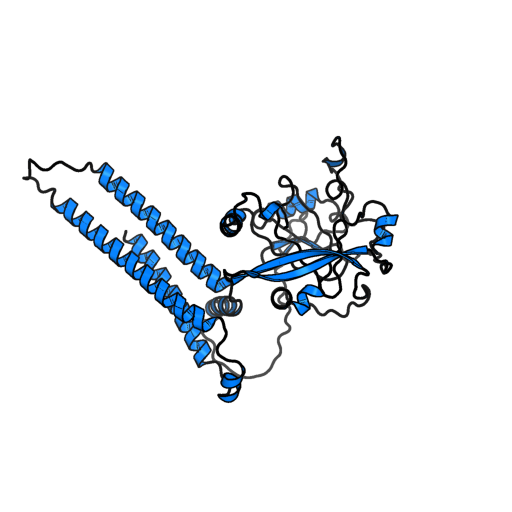.562 1.00 54.91 88 ALA A CA 1
ATOM 698 C C . ALA A 1 88 ? 32.357 -53.503 15.379 1.00 54.91 88 ALA A C 1
ATOM 700 O O . ALA A 1 88 ? 31.927 -53.109 14.294 1.00 54.91 88 ALA A O 1
ATOM 701 N N . THR A 1 89 ? 31.567 -53.663 16.441 1.00 56.34 89 THR A N 1
ATOM 702 C CA . THR A 1 89 ? 30.134 -53.375 16.436 1.00 56.34 89 THR A CA 1
ATOM 703 C C . THR A 1 89 ? 29.937 -51.875 16.246 1.00 56.34 89 THR A C 1
ATOM 705 O O . THR A 1 89 ? 30.294 -51.079 17.115 1.00 56.34 89 THR A O 1
ATOM 708 N N . VAL A 1 90 ? 29.380 -51.463 15.106 1.00 57.69 90 VAL A N 1
ATOM 709 C CA . VAL A 1 90 ? 28.924 -50.079 14.929 1.00 57.69 90 VAL A CA 1
ATOM 710 C C . VAL A 1 90 ? 27.789 -49.853 15.933 1.00 57.69 90 VAL A C 1
ATOM 712 O O . VAL A 1 90 ? 26.801 -50.587 15.879 1.00 57.69 90 VAL A O 1
ATOM 715 N N . PRO A 1 91 ? 27.886 -48.870 16.848 1.00 69.50 91 PRO A N 1
ATOM 716 C CA . PRO A 1 91 ? 26.843 -48.641 17.837 1.00 69.50 91 PRO A CA 1
ATOM 717 C C . PRO A 1 91 ? 25.490 -48.411 17.158 1.00 69.50 91 PRO A C 1
ATOM 719 O O . PRO A 1 91 ? 25.376 -47.603 16.234 1.00 69.50 91 PRO A O 1
ATOM 722 N N . GLN A 1 92 ? 24.446 -49.091 17.635 1.00 64.50 92 GLN A N 1
ATOM 723 C CA . GLN A 1 92 ? 23.077 -48.974 17.113 1.00 64.50 92 GLN A CA 1
ATOM 724 C C . GLN A 1 92 ? 22.584 -47.512 17.078 1.00 64.50 92 GLN A C 1
ATOM 726 O O . GLN A 1 92 ? 21.817 -47.125 16.192 1.00 64.50 92 GLN A O 1
ATOM 731 N N . SER A 1 93 ? 23.089 -46.676 17.990 1.00 63.94 93 SER A N 1
ATOM 732 C CA . SER A 1 93 ? 22.859 -45.229 18.035 1.00 63.94 93 SER A CA 1
ATOM 733 C C . SER A 1 93 ? 23.396 -44.486 16.803 1.00 63.94 93 SER A C 1
ATOM 735 O O . SER A 1 93 ? 22.710 -43.604 16.286 1.00 63.94 93 SER A O 1
ATOM 737 N N . CYS A 1 94 ? 24.558 -44.871 16.262 1.00 57.12 94 CYS A N 1
ATOM 738 C CA . CYS A 1 94 ? 25.125 -44.273 15.048 1.00 57.12 94 CYS A CA 1
ATOM 739 C C . CYS A 1 94 ? 24.258 -44.570 13.815 1.00 57.12 94 CYS A C 1
ATOM 741 O O . CYS A 1 94 ? 24.030 -43.687 12.986 1.00 57.12 94 CYS A O 1
ATOM 743 N N . VAL A 1 95 ? 23.713 -45.788 13.716 1.00 56.62 95 VAL A N 1
ATOM 744 C CA . VAL A 1 95 ? 22.812 -46.186 12.618 1.00 56.62 95 VAL A CA 1
ATOM 745 C C . VAL A 1 95 ? 21.487 -45.417 12.693 1.00 56.62 95 VAL A C 1
ATOM 747 O O . VAL A 1 95 ? 21.001 -44.903 11.683 1.00 56.62 95 VAL A O 1
ATOM 750 N N . GLN A 1 96 ? 20.922 -45.263 13.893 1.00 65.50 96 GLN A N 1
ATOM 751 C CA . GLN A 1 96 ? 19.695 -44.486 14.104 1.00 65.50 96 GLN A CA 1
ATOM 752 C C . GLN A 1 96 ? 19.893 -42.992 13.799 1.00 65.50 96 GLN A C 1
ATOM 754 O O . GLN A 1 96 ? 19.056 -42.382 13.129 1.00 65.50 96 GLN A O 1
ATOM 759 N N . GLN A 1 97 ? 21.018 -42.407 14.218 1.00 64.81 97 GLN A N 1
ATOM 760 C CA . GLN A 1 97 ? 21.335 -40.999 13.966 1.00 64.81 97 GLN A CA 1
ATOM 761 C C . GLN A 1 97 ? 21.575 -40.708 12.475 1.00 64.81 97 GLN A C 1
ATOM 763 O O . GLN A 1 97 ? 21.116 -39.678 11.962 1.00 64.81 97 GLN A O 1
ATOM 768 N N . ALA A 1 98 ? 22.234 -41.623 11.756 1.00 56.97 98 ALA A N 1
ATOM 769 C CA . ALA A 1 98 ? 22.405 -41.526 10.309 1.00 56.97 98 ALA A CA 1
ATOM 770 C C . ALA A 1 98 ? 21.051 -41.605 9.581 1.00 56.97 98 ALA A C 1
ATOM 772 O O . ALA A 1 98 ? 20.751 -40.748 8.747 1.00 56.97 98 ALA A O 1
ATOM 773 N N . SER A 1 99 ? 20.190 -42.560 9.959 1.00 60.25 99 SER A N 1
ATOM 774 C CA . SER A 1 99 ? 18.841 -42.696 9.394 1.00 60.25 99 SER A CA 1
ATOM 775 C C . SER A 1 99 ? 17.975 -41.451 9.627 1.00 60.25 99 SER A C 1
ATOM 777 O O . SER A 1 99 ? 17.231 -41.049 8.731 1.00 60.25 99 SER A O 1
ATOM 779 N N . HIS A 1 100 ? 18.072 -40.821 10.801 1.00 68.31 100 HIS A N 1
ATOM 780 C CA . HIS A 1 100 ? 17.314 -39.607 11.128 1.00 68.31 100 HIS A CA 1
ATOM 781 C C . HIS A 1 100 ? 17.796 -38.388 10.336 1.00 68.31 100 HIS A C 1
ATOM 783 O O . HIS A 1 100 ? 16.997 -37.633 9.781 1.00 68.31 100 HIS A O 1
ATOM 789 N N . THR A 1 101 ? 19.116 -38.217 10.228 1.00 67.00 101 THR A N 1
ATOM 790 C CA . THR A 1 101 ? 19.724 -37.135 9.436 1.00 67.00 101 THR A CA 1
ATOM 791 C C . THR A 1 101 ? 19.356 -37.248 7.958 1.00 67.00 101 THR A C 1
ATOM 793 O O . THR A 1 101 ? 19.030 -36.243 7.323 1.00 67.00 101 THR A O 1
ATOM 796 N N . MET A 1 102 ? 19.366 -38.467 7.413 1.00 59.00 102 MET A N 1
ATOM 797 C CA . MET A 1 102 ? 18.948 -38.722 6.034 1.00 59.00 102 MET A CA 1
ATOM 798 C C . MET A 1 102 ? 17.463 -38.412 5.823 1.00 59.00 102 MET A C 1
ATOM 800 O O . MET A 1 102 ? 17.132 -37.696 4.881 1.00 59.00 102 MET A O 1
ATOM 804 N N . ALA A 1 103 ? 16.578 -38.865 6.718 1.00 64.25 103 ALA A N 1
ATOM 805 C CA . ALA A 1 103 ? 15.144 -38.578 6.628 1.00 64.25 103 ALA A CA 1
ATOM 806 C C . ALA A 1 103 ? 14.859 -37.065 6.586 1.00 64.25 103 ALA A C 1
ATOM 808 O O . ALA A 1 103 ? 14.154 -36.604 5.690 1.00 64.25 103 ALA A O 1
ATOM 809 N N . LYS A 1 104 ? 15.503 -36.279 7.461 1.00 70.19 104 LYS A N 1
ATOM 810 C CA . LYS A 1 104 ? 15.377 -34.810 7.470 1.00 70.19 104 LYS A CA 1
ATOM 811 C C . LYS A 1 104 ? 15.841 -34.154 6.168 1.00 70.19 104 LYS A C 1
ATOM 813 O O . LYS A 1 104 ? 15.200 -33.221 5.687 1.00 70.19 104 LYS A O 1
ATOM 818 N N . ARG A 1 105 ? 16.947 -34.629 5.580 1.00 68.06 105 ARG A N 1
ATOM 819 C CA . ARG A 1 105 ? 17.443 -34.114 4.289 1.00 68.06 105 A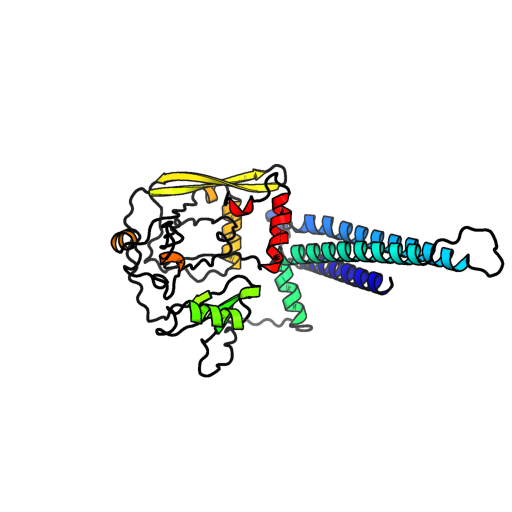RG A CA 1
ATOM 820 C C . ARG A 1 105 ? 16.438 -34.361 3.166 1.00 68.06 105 ARG A C 1
ATOM 822 O O . ARG A 1 105 ? 16.211 -33.469 2.350 1.00 68.06 105 ARG A O 1
ATOM 829 N N . TYR A 1 106 ? 15.815 -35.537 3.140 1.00 63.03 106 TYR A N 1
ATOM 830 C CA . TYR A 1 106 ? 14.805 -35.851 2.134 1.00 63.03 106 TYR A CA 1
ATOM 831 C C . TYR A 1 106 ? 13.499 -35.083 2.345 1.00 63.03 106 TYR A C 1
ATOM 833 O O . TYR A 1 106 ? 12.945 -34.575 1.374 1.00 63.03 106 TYR A O 1
ATOM 841 N N . GLU A 1 107 ? 13.034 -34.923 3.585 1.00 70.44 107 GLU A N 1
ATOM 842 C CA . GLU A 1 107 ? 11.860 -34.095 3.892 1.00 70.44 107 GLU A CA 1
ATOM 843 C C . GLU A 1 107 ? 12.050 -32.646 3.439 1.00 70.44 107 GLU A C 1
ATOM 845 O O . GLU A 1 107 ? 11.154 -32.076 2.817 1.00 70.44 107 GLU A O 1
ATOM 850 N N . GLN A 1 108 ? 13.236 -32.075 3.671 1.00 71.94 108 GLN A N 1
ATOM 851 C CA . GLN A 1 108 ? 13.561 -30.730 3.204 1.00 71.94 108 GLN A CA 1
ATOM 852 C C . GLN A 1 108 ? 13.529 -30.642 1.672 1.00 71.94 108 GLN A C 1
ATOM 854 O O . GLN A 1 108 ? 12.960 -29.701 1.126 1.00 71.94 108 GLN A O 1
ATOM 859 N N . ARG A 1 109 ? 14.082 -31.637 0.968 1.00 63.94 109 ARG A N 1
ATOM 860 C CA . ARG A 1 109 ? 14.091 -31.656 -0.502 1.00 63.94 109 ARG A CA 1
ATOM 861 C C . ARG A 1 109 ? 12.682 -31.829 -1.085 1.00 63.94 109 ARG A C 1
ATOM 863 O O . ARG A 1 109 ? 12.336 -31.132 -2.033 1.00 63.94 109 ARG A O 1
ATOM 870 N N . ILE A 1 110 ? 11.841 -32.669 -0.475 1.00 61.34 110 ILE A N 1
ATOM 871 C CA . ILE A 1 110 ? 10.414 -32.812 -0.826 1.00 61.34 110 ILE A CA 1
ATOM 872 C C . ILE A 1 110 ? 9.661 -31.501 -0.583 1.00 61.34 110 ILE A C 1
ATOM 874 O O . ILE A 1 110 ? 8.851 -31.093 -1.416 1.00 61.34 110 ILE A O 1
ATOM 878 N N . LYS A 1 111 ? 9.929 -30.819 0.538 1.00 71.81 111 LYS A N 1
ATOM 879 C CA . LYS A 1 111 ? 9.333 -29.513 0.842 1.00 71.81 111 LYS A CA 1
ATOM 880 C C . LYS A 1 111 ? 9.675 -28.492 -0.245 1.00 71.81 111 LYS A C 1
ATOM 882 O O . LYS A 1 111 ? 8.758 -27.862 -0.764 1.00 71.81 111 LYS A O 1
ATOM 887 N N . THR A 1 112 ? 10.946 -28.408 -0.641 1.00 68.44 112 THR A N 1
ATOM 888 C CA . THR A 1 112 ? 11.404 -27.542 -1.738 1.00 68.44 112 THR A CA 1
ATOM 889 C C . THR A 1 112 ? 10.716 -27.883 -3.061 1.00 68.44 112 THR A C 1
ATOM 891 O O . THR A 1 112 ? 10.220 -26.985 -3.730 1.00 68.44 112 THR A O 1
ATOM 894 N N . LEU A 1 113 ? 10.599 -29.165 -3.422 1.00 58.31 113 LEU A N 1
ATOM 895 C CA . LEU A 1 113 ? 9.917 -29.576 -4.658 1.00 58.31 113 LEU A CA 1
ATOM 896 C C . LEU A 1 113 ? 8.422 -29.222 -4.658 1.00 58.31 113 LEU A C 1
ATOM 898 O O . LEU A 1 113 ? 7.899 -28.748 -5.666 1.00 58.31 113 LEU A O 1
ATOM 902 N N . ARG A 1 114 ? 7.731 -29.386 -3.523 1.00 64.44 114 ARG A N 1
ATOM 903 C CA . ARG A 1 114 ? 6.322 -28.977 -3.372 1.00 64.44 114 ARG A CA 1
ATOM 904 C C . ARG A 1 114 ? 6.136 -27.468 -3.430 1.00 64.44 114 ARG A C 1
ATOM 906 O O . ARG A 1 114 ? 5.078 -27.001 -3.835 1.00 64.44 114 ARG A O 1
ATOM 913 N N . GLU A 1 115 ? 7.107 -26.714 -2.939 1.00 65.00 115 GLU A N 1
ATOM 914 C CA . GLU A 1 115 ? 7.100 -25.254 -2.977 1.00 65.00 115 GLU A CA 1
ATOM 915 C C . GLU A 1 115 ? 7.339 -24.746 -4.396 1.00 65.00 115 GLU A C 1
ATOM 917 O O . GLU A 1 115 ? 6.569 -23.929 -4.878 1.00 65.00 115 GLU A O 1
ATOM 922 N N . ILE A 1 116 ? 8.296 -25.332 -5.116 1.00 58.88 116 ILE A N 1
ATOM 923 C CA . ILE A 1 116 ? 8.506 -25.056 -6.539 1.00 58.88 116 ILE A CA 1
ATOM 924 C C . ILE A 1 116 ? 7.258 -25.411 -7.352 1.00 58.88 116 ILE A C 1
ATOM 926 O O . ILE A 1 116 ? 6.803 -24.593 -8.142 1.00 58.88 116 ILE A O 1
ATOM 930 N N . SER A 1 117 ? 6.667 -26.589 -7.128 1.00 57.41 117 SER A N 1
ATOM 931 C CA . SER A 1 117 ? 5.441 -27.007 -7.825 1.00 57.41 117 SER A CA 1
ATOM 932 C C . SER A 1 117 ? 4.294 -26.030 -7.558 1.00 57.41 117 SER A C 1
ATOM 934 O O . SER A 1 117 ? 3.602 -25.619 -8.484 1.00 57.41 117 SER A O 1
ATOM 936 N N . ARG A 1 118 ? 4.131 -25.584 -6.304 1.00 62.59 118 ARG A N 1
ATOM 937 C CA . ARG A 1 118 ? 3.156 -24.544 -5.947 1.00 62.59 118 ARG A CA 1
ATOM 938 C C . ARG A 1 118 ? 3.463 -23.211 -6.618 1.00 62.59 118 ARG A C 1
ATOM 940 O O . ARG A 1 118 ? 2.543 -22.602 -7.140 1.00 62.59 118 ARG A O 1
ATOM 947 N N . ASN A 1 119 ? 4.719 -22.786 -6.662 1.00 56.56 119 ASN A N 1
ATOM 948 C CA . ASN A 1 119 ? 5.104 -21.532 -7.306 1.00 56.56 119 ASN A CA 1
ATOM 949 C C . ASN A 1 119 ? 4.872 -21.589 -8.820 1.00 56.56 119 ASN A C 1
ATOM 951 O O . ASN A 1 119 ? 4.359 -20.634 -9.380 1.00 56.56 119 ASN A O 1
ATOM 955 N N . VAL A 1 120 ? 5.126 -22.726 -9.472 1.00 56.12 120 VAL A N 1
ATOM 956 C CA . VAL A 1 120 ? 4.786 -22.938 -10.889 1.00 56.12 120 VAL A CA 1
ATOM 957 C C . VAL A 1 120 ? 3.271 -22.850 -11.127 1.00 56.12 120 VAL A C 1
ATOM 959 O O . VAL A 1 120 ? 2.839 -22.255 -12.113 1.00 56.12 120 VAL A O 1
ATOM 962 N N . ILE A 1 121 ? 2.457 -23.390 -10.214 1.00 54.78 121 ILE A N 1
ATOM 963 C CA . ILE A 1 121 ? 0.988 -23.305 -10.282 1.00 54.78 121 ILE A CA 1
ATOM 964 C C . ILE A 1 121 ? 0.503 -21.862 -10.046 1.00 54.78 121 ILE A C 1
ATOM 966 O O . ILE A 1 121 ? -0.370 -21.386 -10.771 1.00 54.78 121 ILE A O 1
ATOM 970 N N . VAL A 1 122 ? 1.078 -21.157 -9.066 1.00 47.84 122 VAL A N 1
ATOM 971 C CA . VAL A 1 122 ? 0.697 -19.788 -8.670 1.00 47.84 122 VAL A CA 1
ATOM 972 C C . VAL A 1 122 ? 1.147 -18.749 -9.700 1.00 47.84 122 VAL A C 1
ATOM 974 O O . VAL A 1 122 ? 0.389 -17.834 -10.006 1.00 47.84 122 VAL A O 1
ATOM 977 N N . SER A 1 123 ? 2.330 -18.912 -10.292 1.00 42.09 123 SER A N 1
ATOM 978 C CA . SER A 1 123 ? 2.856 -18.033 -11.346 1.00 42.09 123 SER A CA 1
ATOM 979 C C . SER A 1 123 ? 2.182 -18.239 -12.708 1.00 42.09 123 SER A C 1
ATOM 981 O O . SER A 1 123 ? 2.516 -17.545 -13.663 1.00 42.09 123 SER A O 1
ATOM 983 N N . SER A 1 124 ? 1.228 -19.169 -12.819 1.00 46.50 124 SER A N 1
ATOM 984 C CA . SER A 1 124 ? 0.381 -19.327 -14.000 1.00 46.50 124 SER A CA 1
ATOM 985 C C . SER A 1 124 ? -1.100 -19.239 -13.604 1.00 46.50 124 SER A C 1
ATOM 987 O O . SER A 1 124 ? -1.725 -20.251 -13.259 1.00 46.50 124 SER A O 1
ATOM 989 N N . PRO A 1 125 ? -1.715 -18.041 -13.694 1.00 46.34 125 PRO A N 1
ATOM 990 C CA . PRO A 1 125 ? -3.137 -17.827 -13.393 1.00 46.34 125 PRO A CA 1
ATOM 991 C C . PRO A 1 125 ? -4.068 -18.776 -14.170 1.00 46.34 125 PRO A C 1
ATOM 993 O O . PRO A 1 125 ? -5.134 -19.171 -13.692 1.00 46.34 125 PRO A O 1
ATOM 996 N N . SER A 1 126 ? -3.619 -19.214 -15.351 1.00 45.12 126 SER A N 1
ATOM 997 C CA . SER A 1 126 ? -4.304 -20.179 -16.213 1.00 45.12 126 SER A CA 1
ATOM 998 C C . SER A 1 126 ? -4.337 -21.606 -15.649 1.00 45.12 126 SER A C 1
ATOM 1000 O O . SER A 1 126 ? -5.323 -22.304 -15.874 1.00 45.12 126 SER A O 1
ATOM 1002 N N . LEU A 1 127 ? -3.301 -22.042 -14.921 1.00 44.72 127 LEU A N 1
ATOM 1003 C CA . LEU A 1 127 ? -3.216 -23.366 -14.280 1.00 44.72 127 LEU A CA 1
ATOM 1004 C C . LEU A 1 127 ? -4.012 -23.411 -12.968 1.00 44.72 127 LEU A C 1
ATOM 1006 O O . LEU A 1 127 ? -4.750 -24.367 -12.725 1.00 44.72 127 LEU A O 1
ATOM 1010 N N . THR A 1 128 ? -3.946 -22.342 -12.168 1.00 45.19 128 THR A N 1
ATOM 1011 C CA . THR A 1 128 ? -4.710 -22.212 -10.910 1.00 45.19 128 THR A CA 1
ATOM 1012 C C . THR A 1 128 ? -6.228 -22.272 -11.145 1.00 45.19 128 THR A C 1
ATOM 1014 O O . THR A 1 128 ? -6.963 -22.867 -10.356 1.00 45.19 128 THR A O 1
ATOM 1017 N N . ARG A 1 129 ? -6.714 -21.718 -12.266 1.00 44.72 129 ARG A N 1
ATOM 1018 C CA . ARG A 1 129 ? -8.132 -21.777 -12.666 1.00 44.72 129 ARG A CA 1
ATOM 1019 C C . ARG A 1 129 ? -8.596 -23.189 -13.065 1.00 44.72 129 ARG A C 1
ATOM 1021 O O . ARG A 1 129 ? -9.775 -23.489 -12.940 1.00 44.72 129 ARG A O 1
ATOM 1028 N N . VAL A 1 130 ? -7.698 -24.057 -13.535 1.00 44.72 130 VAL A N 1
ATOM 1029 C CA . VAL A 1 130 ? -8.037 -25.409 -14.025 1.00 44.72 130 VAL A CA 1
ATOM 1030 C C . VAL A 1 130 ? -8.191 -26.411 -12.891 1.00 44.72 130 VAL A C 1
ATOM 1032 O O . VAL A 1 130 ? -9.174 -27.145 -12.880 1.00 44.72 130 VAL A O 1
ATOM 1035 N N . LEU A 1 131 ? -7.265 -26.412 -11.928 1.00 44.84 131 LEU A N 1
ATOM 1036 C CA . LEU A 1 131 ? -7.337 -27.319 -10.777 1.00 44.84 131 LEU A CA 1
ATOM 1037 C C . LEU A 1 131 ? -8.607 -27.067 -9.954 1.00 44.84 131 LEU A C 1
ATOM 1039 O O . LEU A 1 131 ? -9.290 -28.008 -9.566 1.00 44.84 131 LEU A O 1
ATOM 1043 N N . ARG A 1 132 ? -8.994 -25.793 -9.802 1.00 45.03 132 ARG A N 1
ATOM 1044 C CA . ARG A 1 132 ? -10.243 -25.411 -9.132 1.00 45.03 132 ARG A CA 1
ATOM 1045 C C . ARG A 1 132 ? -11.496 -25.865 -9.899 1.00 45.03 132 ARG A C 1
ATOM 1047 O O . ARG A 1 132 ? -12.464 -26.282 -9.283 1.00 45.03 132 ARG A O 1
ATOM 1054 N N . ASN A 1 133 ? -11.469 -25.851 -11.233 1.00 40.78 133 ASN A N 1
ATOM 1055 C CA . ASN A 1 133 ? -12.618 -26.255 -12.052 1.00 40.78 133 ASN A CA 1
ATOM 1056 C C . ASN A 1 133 ? -12.793 -27.784 -12.169 1.00 40.78 133 ASN A C 1
ATOM 1058 O O . ASN A 1 133 ? -13.904 -28.233 -12.436 1.00 40.78 133 ASN A O 1
ATOM 1062 N N . GLN A 1 134 ? -11.733 -28.583 -11.987 1.00 40.62 134 GLN A N 1
ATOM 1063 C CA . GLN A 1 134 ? -11.843 -30.050 -11.974 1.00 40.62 134 GLN A CA 1
ATOM 1064 C C . GLN A 1 134 ? -12.326 -30.607 -10.629 1.00 40.62 134 GLN A C 1
ATOM 1066 O O . GLN A 1 134 ? -13.016 -31.623 -10.616 1.00 40.62 134 GLN A O 1
ATOM 1071 N N . GLU A 1 135 ? -12.041 -29.927 -9.514 1.00 42.09 135 GLU A N 1
ATOM 1072 C CA . GLU A 1 135 ? -12.624 -30.275 -8.209 1.00 42.09 135 GLU A CA 1
ATOM 1073 C C . GLU A 1 135 ? -14.129 -29.959 -8.137 1.00 42.09 135 GLU A C 1
ATOM 1075 O O . GLU A 1 135 ? -14.864 -30.623 -7.409 1.00 42.09 135 GLU A O 1
ATOM 1080 N N . GLU A 1 136 ? -14.608 -28.983 -8.918 1.00 41.94 136 GLU A N 1
ATOM 1081 C CA . GLU A 1 136 ? -16.001 -28.517 -8.873 1.00 41.94 136 GLU A CA 1
ATOM 1082 C C . GLU A 1 136 ? -16.944 -29.200 -9.887 1.00 41.94 136 GLU A C 1
ATOM 1084 O O . GLU A 1 136 ? -18.158 -29.034 -9.772 1.00 41.94 136 GLU A O 1
ATOM 1089 N N . ASN A 1 137 ? -16.450 -29.985 -10.859 1.00 39.28 137 ASN A N 1
ATOM 1090 C CA . ASN A 1 137 ? -17.322 -30.685 -11.819 1.00 39.28 137 ASN A CA 1
ATOM 1091 C C . ASN A 1 137 ? -16.656 -31.910 -12.493 1.00 39.28 137 ASN A C 1
ATOM 1093 O O . ASN A 1 137 ? -16.034 -31.773 -13.548 1.00 39.28 137 ASN A O 1
ATOM 1097 N N . PRO A 1 138 ? -16.824 -33.138 -11.960 1.00 31.86 138 PRO A N 1
ATOM 1098 C CA . PRO A 1 138 ? -16.243 -34.343 -12.557 1.00 31.86 138 PRO A CA 1
ATOM 1099 C C . PRO A 1 138 ? -17.061 -34.937 -13.724 1.00 31.86 138 PRO A C 1
ATOM 1101 O O . PRO A 1 138 ? -16.741 -36.020 -14.206 1.00 31.86 138 PRO A O 1
ATOM 1104 N N . GLY A 1 139 ? -18.098 -34.260 -14.225 1.00 41.25 139 GLY A N 1
ATOM 1105 C CA . GLY A 1 139 ? -18.847 -34.747 -15.384 1.00 41.25 139 GLY A CA 1
ATOM 1106 C C . GLY A 1 139 ? -19.919 -33.776 -15.857 1.00 41.25 139 GLY A C 1
ATOM 1107 O O . GLY A 1 139 ? -20.925 -33.585 -15.185 1.00 41.25 139 GLY A O 1
ATOM 1108 N N . GLY A 1 140 ? -19.727 -33.183 -17.034 1.00 30.95 140 GLY A N 1
ATOM 1109 C CA . GLY A 1 140 ? -20.719 -32.304 -17.646 1.00 30.95 140 GLY A CA 1
ATOM 1110 C C . GLY A 1 140 ? -20.482 -32.169 -19.141 1.00 30.95 140 GLY A C 1
ATOM 1111 O O . GLY A 1 140 ? -19.560 -31.482 -19.570 1.00 30.95 140 GLY A O 1
ATOM 1112 N N . CYS A 1 141 ? -21.301 -32.877 -19.916 1.00 28.67 141 CYS A N 1
ATOM 1113 C CA . CYS A 1 141 ? -21.355 -32.827 -21.371 1.00 28.67 141 CYS A CA 1
ATOM 1114 C C . CYS A 1 141 ? -21.729 -31.410 -21.844 1.00 28.67 141 CYS A C 1
ATOM 1116 O O . CYS A 1 141 ? -22.539 -30.734 -21.211 1.00 28.67 141 CYS A O 1
ATOM 1118 N N . ILE A 1 142 ? -21.115 -30.964 -22.939 1.00 33.00 142 ILE A N 1
ATOM 1119 C CA . ILE A 1 142 ? -21.317 -29.638 -23.527 1.00 33.00 142 ILE A CA 1
ATOM 1120 C C . ILE A 1 142 ? -22.661 -29.648 -24.251 1.00 33.00 142 ILE A C 1
ATOM 1122 O O . ILE A 1 142 ? -22.804 -30.374 -25.232 1.00 33.00 142 ILE A O 1
ATOM 1126 N N . ASP A 1 143 ? -23.604 -28.812 -23.819 1.00 27.55 143 ASP A N 1
ATOM 1127 C CA . ASP A 1 143 ? -24.727 -28.422 -24.666 1.00 27.55 143 ASP A CA 1
ATOM 1128 C C . ASP A 1 143 ? -24.761 -26.900 -24.822 1.00 27.55 143 ASP A C 1
ATOM 1130 O O . ASP A 1 143 ? -24.610 -26.131 -23.868 1.00 27.55 143 ASP A O 1
ATOM 1134 N N . SER A 1 144 ? -24.857 -26.476 -26.078 1.00 35.09 144 SER A N 1
ATOM 1135 C CA . SER A 1 144 ? -24.673 -25.097 -26.512 1.00 35.09 144 SER A CA 1
ATOM 1136 C C . SER A 1 144 ? -26.005 -24.368 -26.519 1.00 35.09 144 SER A C 1
ATOM 1138 O O . SER A 1 144 ? -26.769 -24.507 -27.464 1.00 35.09 144 SER A O 1
ATOM 1140 N N . THR A 1 145 ? -26.254 -23.497 -25.543 1.00 30.00 145 THR A N 1
ATOM 1141 C CA . THR A 1 145 ? -27.139 -22.341 -25.754 1.00 30.00 145 THR A CA 1
ATOM 1142 C C . THR A 1 145 ? -26.717 -21.154 -24.892 1.00 30.00 145 THR A C 1
ATOM 1144 O O . THR A 1 145 ? -26.468 -21.257 -23.694 1.00 30.00 145 THR A O 1
ATOM 1147 N N . ARG A 1 146 ? -26.601 -20.003 -25.562 1.00 41.59 146 ARG A N 1
ATOM 1148 C CA . ARG A 1 146 ? -26.287 -18.686 -25.003 1.00 41.59 146 ARG A CA 1
ATOM 1149 C C . ARG A 1 146 ? -27.206 -18.349 -23.829 1.00 41.59 146 ARG A C 1
ATOM 1151 O O . ARG A 1 146 ? -28.404 -18.208 -24.027 1.00 41.59 146 ARG A O 1
ATOM 1158 N N . ASN A 1 147 ? -26.610 -18.079 -22.673 1.00 28.48 147 ASN A N 1
ATOM 1159 C CA . ASN A 1 147 ? -27.095 -17.086 -21.722 1.00 28.48 147 ASN A CA 1
ATOM 1160 C C . ASN A 1 147 ? -25.890 -16.524 -20.964 1.00 28.48 147 ASN A C 1
ATOM 1162 O O . ASN A 1 147 ? -25.092 -17.267 -20.401 1.00 28.48 147 ASN A O 1
ATOM 1166 N N . VAL A 1 148 ? -25.732 -15.205 -21.024 1.00 35.19 148 VAL A N 1
ATOM 1167 C CA . VAL A 1 148 ? -24.661 -14.453 -20.362 1.00 35.19 148 VAL A CA 1
ATOM 1168 C C . VAL A 1 148 ? -24.923 -14.467 -18.851 1.00 35.19 148 VAL A C 1
ATOM 1170 O O . VAL A 1 148 ? -25.960 -13.946 -18.438 1.00 35.19 148 VAL A O 1
ATOM 1173 N N . PRO A 1 149 ? -24.034 -15.016 -17.999 1.00 30.05 149 PRO A N 1
ATOM 1174 C CA . PRO A 1 149 ? -24.178 -14.879 -16.559 1.00 30.05 149 PRO A CA 1
ATOM 1175 C C . PRO A 1 149 ? -23.549 -13.562 -16.104 1.00 30.05 149 PRO A C 1
ATOM 1177 O O . PRO A 1 149 ? -22.379 -13.281 -16.365 1.00 30.05 149 PRO A O 1
ATOM 1180 N N . SER A 1 150 ? -24.346 -12.772 -15.392 1.00 33.03 150 SER A N 1
ATOM 1181 C CA . SER A 1 150 ? -23.910 -11.630 -14.594 1.00 33.03 150 SER A CA 1
ATOM 1182 C C . SER A 1 150 ? -22.780 -12.044 -13.637 1.00 33.03 150 S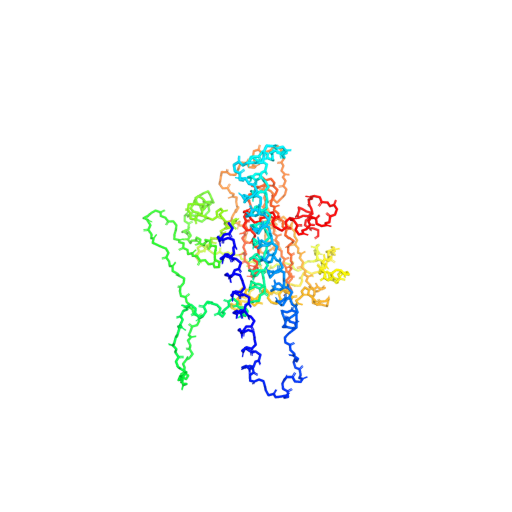ER A C 1
ATOM 1184 O O . SER A 1 150 ? -22.967 -12.889 -12.761 1.00 33.03 150 SER A O 1
ATOM 1186 N N . LEU A 1 151 ? -21.593 -11.459 -13.816 1.00 31.14 151 LEU A N 1
ATOM 1187 C CA . LEU A 1 151 ? -20.427 -11.633 -12.946 1.00 31.14 151 LEU A CA 1
ATOM 1188 C C . LEU A 1 151 ? -20.556 -10.730 -11.712 1.00 31.14 151 LEU A C 1
ATOM 1190 O O . LEU A 1 151 ? -19.916 -9.692 -11.594 1.00 31.14 151 LEU A O 1
ATOM 1194 N N . CYS A 1 152 ? -21.395 -11.151 -10.775 1.00 31.58 152 CYS A N 1
ATOM 1195 C CA . CYS A 1 152 ? -21.345 -10.716 -9.384 1.00 31.58 152 CYS A CA 1
ATOM 1196 C C . CYS A 1 152 ? -21.655 -11.930 -8.513 1.00 31.58 152 CYS A C 1
ATOM 1198 O O . CYS A 1 152 ? -22.805 -12.185 -8.172 1.00 31.58 152 CYS A O 1
ATOM 1200 N N . THR A 1 153 ? -20.631 -12.709 -8.164 1.00 31.47 153 THR A N 1
ATOM 1201 C CA . THR A 1 153 ? -20.769 -13.720 -7.113 1.00 31.47 153 THR A CA 1
ATOM 1202 C C . THR A 1 153 ? -20.816 -12.977 -5.774 1.00 31.47 153 THR A C 1
ATOM 1204 O O . THR A 1 153 ? -19.818 -12.350 -5.410 1.00 31.47 153 THR A O 1
ATOM 1207 N N . PRO A 1 154 ? -21.936 -12.983 -5.029 1.00 36.41 154 PRO A N 1
ATOM 1208 C CA . PRO A 1 154 ? -22.012 -12.262 -3.768 1.00 36.41 154 PRO A CA 1
ATOM 1209 C C . PRO A 1 154 ? -21.076 -12.913 -2.744 1.00 36.41 154 PRO A C 1
ATOM 1211 O O . PRO A 1 154 ? -21.158 -14.111 -2.465 1.00 36.41 154 PRO A O 1
ATOM 1214 N N . ALA A 1 155 ? -20.166 -12.114 -2.184 1.00 47.50 155 ALA A N 1
ATOM 1215 C CA . ALA A 1 155 ? -19.315 -12.529 -1.078 1.00 47.50 155 ALA A CA 1
ATOM 1216 C C . ALA A 1 155 ? -20.189 -12.974 0.107 1.00 47.50 155 ALA A C 1
ATOM 1218 O O . ALA A 1 155 ? -21.140 -12.290 0.487 1.00 47.50 155 ALA A O 1
ATOM 1219 N N . LYS A 1 156 ? -19.865 -14.128 0.699 1.00 45.56 156 LYS A N 1
ATOM 1220 C CA . LYS A 1 156 ? -20.607 -14.697 1.829 1.00 45.56 156 LYS A CA 1
ATOM 1221 C C . LYS A 1 156 ? -20.456 -13.780 3.049 1.00 45.56 156 LYS A C 1
ATOM 1223 O O . LYS A 1 156 ? -19.373 -13.692 3.626 1.00 45.56 156 LYS A O 1
ATOM 1228 N N . LEU A 1 157 ? -21.530 -13.079 3.411 1.00 58.03 157 LEU A N 1
ATOM 1229 C CA . LEU A 1 157 ? -21.579 -12.222 4.593 1.00 58.03 157 LEU A CA 1
ATOM 1230 C C . LEU A 1 157 ? -21.496 -13.100 5.853 1.00 58.03 157 LEU A C 1
ATOM 1232 O O . LEU A 1 157 ? -22.259 -14.057 5.997 1.00 58.03 157 LEU A O 1
ATOM 1236 N N . GLY A 1 158 ? -20.537 -12.816 6.737 1.00 54.94 158 GLY A N 1
ATOM 1237 C CA . GLY A 1 158 ? -20.372 -13.555 7.992 1.00 54.94 158 GLY A CA 1
ATOM 1238 C C . GLY A 1 158 ? -21.529 -13.308 8.968 1.00 54.94 158 GLY A C 1
ATOM 1239 O O . GLY A 1 158 ? -22.077 -12.210 9.020 1.00 54.94 158 GLY A O 1
ATOM 1240 N N . SER A 1 159 ? -21.891 -14.334 9.748 1.00 47.84 159 SER A N 1
ATOM 1241 C CA . SER A 1 159 ? -22.940 -14.286 10.781 1.00 47.84 159 SER A CA 1
ATOM 1242 C C . SER A 1 159 ? -22.657 -13.209 11.837 1.00 47.84 159 SER A C 1
ATOM 1244 O O . SER A 1 159 ? -21.564 -13.163 12.400 1.00 47.84 159 SER A O 1
ATOM 1246 N N . LEU A 1 160 ? -23.664 -12.382 12.131 1.00 46.09 160 LEU A N 1
ATOM 1247 C CA . LEU A 1 160 ? -23.636 -11.317 13.137 1.00 46.09 160 LEU A CA 1
ATOM 1248 C C . LEU A 1 160 ? -23.733 -11.897 14.558 1.00 46.09 160 LEU A C 1
ATOM 1250 O O . LEU A 1 160 ? -24.673 -12.624 14.871 1.00 46.09 160 LEU A O 1
ATOM 1254 N N . THR A 1 161 ? -22.807 -11.528 15.440 1.00 45.25 161 THR A N 1
ATOM 1255 C CA . THR A 1 161 ? -23.114 -11.366 16.871 1.00 45.25 161 THR A CA 1
ATOM 1256 C C . THR A 1 161 ? -23.606 -9.929 17.073 1.00 45.25 161 THR A C 1
ATOM 1258 O O . THR A 1 161 ? -23.192 -9.041 16.328 1.00 45.25 161 THR A O 1
ATOM 1261 N N . SER A 1 162 ? -24.506 -9.680 18.031 1.00 50.28 162 SER A N 1
ATOM 1262 C CA . SER A 1 162 ? -25.250 -8.408 18.152 1.00 50.28 162 SER A CA 1
ATOM 1263 C C . SER A 1 162 ? -24.391 -7.145 18.328 1.00 50.28 162 SER A C 1
ATOM 1265 O O . SER A 1 162 ? -24.903 -6.055 18.107 1.00 50.28 162 SER A O 1
ATOM 1267 N N . ASP A 1 163 ? -23.099 -7.291 18.645 1.00 63.88 163 ASP A N 1
ATOM 1268 C CA . ASP A 1 163 ? -22.145 -6.188 18.846 1.00 63.88 163 ASP A CA 1
ATOM 1269 C C . ASP A 1 163 ? -20.960 -6.200 17.850 1.00 63.88 163 ASP A C 1
ATOM 1271 O O . ASP A 1 163 ? -20.036 -5.391 17.957 1.00 63.88 163 ASP A O 1
ATOM 1275 N N . GLY A 1 164 ? -20.942 -7.130 16.888 1.00 85.25 164 GLY A N 1
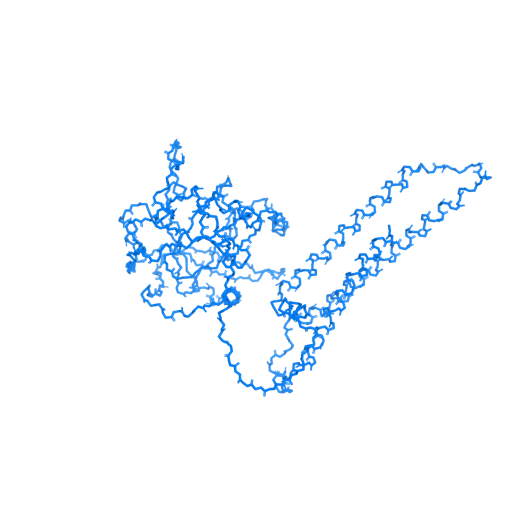ATOM 1276 C CA . GLY A 1 164 ? -19.825 -7.313 15.958 1.00 85.25 164 GLY A CA 1
ATOM 1277 C C . GLY A 1 164 ? -19.870 -6.370 14.752 1.00 85.25 164 GLY A C 1
ATOM 1278 O O . GLY A 1 164 ? -20.932 -6.097 14.199 1.00 85.25 164 GLY A O 1
ATOM 1279 N N . ILE A 1 165 ? -18.705 -5.908 14.284 1.00 94.81 165 ILE A N 1
ATOM 1280 C CA . ILE A 1 165 ? -18.612 -5.187 13.004 1.00 94.81 165 ILE A CA 1
ATOM 1281 C C . ILE A 1 165 ? -18.869 -6.185 11.857 1.00 94.81 165 ILE A C 1
ATOM 1283 O O . ILE A 1 165 ? -18.165 -7.203 11.783 1.00 94.81 165 ILE A O 1
ATOM 1287 N N . PRO A 1 166 ? -19.826 -5.915 10.946 1.00 95.81 166 PRO A N 1
ATOM 1288 C CA . PRO A 1 166 ? -20.051 -6.756 9.776 1.00 95.81 166 PRO A CA 1
ATOM 1289 C C . PRO A 1 166 ? -18.764 -6.924 8.963 1.00 95.81 166 PRO A C 1
ATOM 1291 O O . PRO A 1 166 ? -17.975 -5.989 8.820 1.00 95.81 166 PRO A O 1
ATOM 1294 N N . HIS A 1 167 ? -18.537 -8.116 8.416 1.00 96.31 167 HIS A N 1
ATOM 1295 C CA . HIS A 1 167 ? -17.316 -8.408 7.670 1.00 96.31 167 HIS A CA 1
ATOM 1296 C C . HIS A 1 167 ? -17.558 -9.378 6.512 1.00 96.31 167 HIS A C 1
ATOM 1298 O O . HIS A 1 167 ? -18.547 -10.115 6.474 1.00 96.31 167 HIS A O 1
ATOM 1304 N N . ARG A 1 168 ? -16.619 -9.377 5.568 1.00 96.38 168 ARG A N 1
ATOM 1305 C CA . ARG A 1 168 ? -16.534 -10.333 4.462 1.00 96.38 168 ARG A CA 1
ATOM 1306 C C . ARG A 1 168 ? -15.080 -10.728 4.219 1.00 96.38 168 ARG A C 1
ATOM 1308 O O . ARG A 1 168 ? -14.162 -10.030 4.649 1.00 96.38 168 ARG A O 1
ATOM 1315 N N . LEU A 1 169 ? -14.886 -11.831 3.506 1.00 95.25 169 LEU A N 1
ATOM 1316 C CA . LEU A 1 169 ? -13.584 -12.233 2.986 1.00 95.25 169 LEU A CA 1
ATOM 1317 C C . LEU A 1 169 ? -13.470 -11.778 1.526 1.00 95.25 169 LEU A C 1
ATOM 1319 O O . LEU A 1 169 ? -14.357 -12.058 0.722 1.00 95.25 169 LEU A O 1
ATOM 1323 N N . GLU A 1 170 ? -12.386 -11.092 1.182 1.00 92.62 170 GLU A N 1
ATOM 1324 C CA . GLU A 1 170 ? -12.116 -10.596 -0.171 1.00 92.62 170 GLU A CA 1
ATOM 1325 C C . GLU A 1 170 ? -10.662 -10.942 -0.504 1.00 92.62 170 GLU A C 1
ATOM 1327 O O . GLU A 1 170 ? -9.764 -10.543 0.225 1.00 92.62 170 GLU A O 1
ATOM 1332 N N . HIS A 1 171 ? -10.415 -11.742 -1.546 1.00 88.88 171 HIS A N 1
ATOM 1333 C CA . HIS A 1 171 ? -9.058 -12.166 -1.946 1.00 88.88 171 HIS A CA 1
ATOM 1334 C C . HIS A 1 171 ? -8.193 -12.729 -0.795 1.00 88.88 171 HIS A C 1
ATOM 1336 O O . HIS A 1 171 ? -6.988 -12.507 -0.737 1.00 88.88 171 HIS A O 1
ATOM 1342 N N . GLY A 1 172 ? -8.812 -13.447 0.148 1.00 90.81 172 GLY A N 1
ATOM 1343 C CA . GLY A 1 172 ? -8.115 -14.034 1.296 1.00 90.81 172 GLY A CA 1
ATOM 1344 C C . GLY A 1 172 ? -7.832 -13.070 2.453 1.00 90.81 172 GLY A C 1
ATOM 1345 O O . GLY A 1 172 ? -7.262 -13.511 3.446 1.00 90.81 172 GLY A O 1
ATOM 1346 N N . ILE A 1 173 ? -8.259 -11.803 2.378 1.00 95.00 173 ILE A N 1
ATOM 1347 C CA . ILE A 1 173 ? -8.136 -10.829 3.472 1.00 95.00 173 ILE A CA 1
ATOM 1348 C C . ILE A 1 173 ? -9.495 -10.480 4.085 1.00 95.00 173 ILE A C 1
ATOM 1350 O O . ILE A 1 173 ? -10.536 -10.516 3.425 1.00 95.00 173 ILE A O 1
ATOM 1354 N N . ILE A 1 174 ? -9.478 -10.119 5.368 1.00 97.62 174 ILE A N 1
ATOM 1355 C CA . ILE A 1 174 ? -10.666 -9.650 6.085 1.00 97.62 174 ILE A CA 1
ATOM 1356 C C . ILE A 1 174 ? -10.999 -8.222 5.651 1.00 97.62 174 ILE A C 1
ATOM 1358 O O . ILE A 1 174 ? -10.133 -7.341 5.659 1.00 97.62 174 ILE A O 1
ATOM 1362 N N . VAL A 1 175 ? -12.269 -7.991 5.320 1.00 97.81 175 VAL A N 1
ATOM 1363 C CA . VAL A 1 175 ? -12.820 -6.666 5.035 1.00 97.81 175 VAL A CA 1
ATOM 1364 C C . VAL A 1 175 ? -13.936 -6.355 6.022 1.00 97.81 175 VAL A C 1
ATOM 1366 O O . VAL A 1 175 ? -14.972 -7.018 6.015 1.00 97.81 175 VAL A O 1
ATOM 1369 N N . LEU A 1 176 ? -13.730 -5.340 6.859 1.00 97.75 176 LEU A N 1
ATOM 1370 C CA . LEU A 1 176 ? -14.718 -4.850 7.818 1.00 97.75 176 LEU A CA 1
ATOM 1371 C C . LEU A 1 176 ? -15.625 -3.781 7.189 1.00 97.75 176 LEU A C 1
ATOM 1373 O O . LEU A 1 176 ? -15.200 -3.005 6.332 1.00 97.75 176 LEU A O 1
ATOM 1377 N N . MET A 1 177 ? -16.869 -3.712 7.646 1.00 96.88 177 MET A N 1
ATOM 1378 C CA . MET A 1 177 ? -17.883 -2.745 7.214 1.00 96.88 177 MET A CA 1
ATOM 1379 C C . MET A 1 177 ? -18.440 -2.020 8.450 1.00 96.88 177 MET A C 1
ATOM 1381 O O . MET A 1 177 ? -19.549 -2.317 8.892 1.00 96.88 177 MET A O 1
ATOM 1385 N N . PRO A 1 178 ? -17.639 -1.143 9.084 1.00 95.50 178 PRO A N 1
ATOM 1386 C CA . PRO A 1 178 ? -18.038 -0.438 10.297 1.00 95.50 178 PRO A CA 1
ATOM 1387 C C . PRO A 1 178 ? -19.141 0.589 10.043 1.00 95.50 178 PRO A C 1
ATOM 1389 O O . PRO A 1 178 ? -19.245 1.161 8.960 1.00 95.50 178 PRO A O 1
ATOM 1392 N N . SER A 1 179 ? -19.912 0.891 11.084 1.00 93.44 179 SER A N 1
ATOM 1393 C CA . SER A 1 179 ? -20.842 2.020 11.077 1.00 93.44 179 SER A CA 1
ATOM 1394 C C . SER A 1 179 ? -20.119 3.373 11.213 1.00 93.44 179 SER A C 1
ATOM 1396 O O . SER A 1 179 ? -18.930 3.451 11.551 1.00 93.44 179 SER A O 1
ATOM 1398 N N . LYS A 1 180 ? -20.871 4.471 11.046 1.00 91.44 180 LYS A N 1
ATOM 1399 C CA . LYS A 1 180 ? -20.410 5.848 11.310 1.00 91.44 180 LYS A CA 1
ATOM 1400 C C . LYS A 1 180 ? -19.826 6.062 12.707 1.00 91.44 180 LYS A C 1
ATOM 1402 O O . LYS A 1 180 ? -18.908 6.862 12.863 1.00 91.44 180 LYS A O 1
ATOM 1407 N N . SER A 1 181 ? -20.326 5.366 13.724 1.00 91.31 181 SER A N 1
ATOM 1408 C CA . SER A 1 181 ? -19.791 5.493 15.085 1.00 91.31 181 SER A CA 1
ATOM 1409 C C . SER A 1 181 ? -18.527 4.657 15.309 1.00 91.31 181 SER A C 1
ATOM 1411 O O . SER A 1 181 ? -17.785 4.922 16.252 1.00 91.31 181 SER A O 1
ATOM 1413 N N . GLN A 1 182 ? -18.253 3.679 14.440 1.00 92.94 182 GLN A N 1
ATOM 1414 C CA . GLN A 1 182 ? -17.176 2.701 14.611 1.00 92.94 182 GLN A CA 1
ATOM 1415 C C . GLN A 1 182 ? -15.935 2.994 13.756 1.00 92.94 182 GLN A C 1
ATOM 1417 O O . GLN A 1 182 ? -14.826 2.694 14.188 1.00 92.94 182 GLN A O 1
ATOM 1422 N N . TYR A 1 183 ? -16.076 3.585 12.562 1.00 93.69 183 TYR A N 1
ATOM 1423 C CA . TYR A 1 183 ? -14.976 3.655 11.578 1.00 93.69 183 TYR A CA 1
ATOM 1424 C C . TYR A 1 183 ? -13.741 4.465 12.026 1.00 93.69 183 TYR A C 1
ATOM 1426 O O . TYR A 1 183 ? -12.654 4.272 11.483 1.00 93.69 183 TYR A O 1
ATOM 1434 N N . ARG A 1 184 ? -13.891 5.367 13.008 1.00 92.50 184 ARG A N 1
ATOM 1435 C CA . ARG A 1 184 ? -12.774 6.125 13.609 1.00 92.50 184 ARG A CA 1
ATOM 1436 C C . ARG A 1 184 ? -12.152 5.444 14.828 1.00 92.50 184 ARG A C 1
ATOM 1438 O O . ARG A 1 184 ? -11.099 5.884 15.291 1.00 92.50 184 ARG A O 1
ATOM 1445 N N . ASP A 1 185 ? -12.764 4.385 15.356 1.00 93.50 185 ASP A N 1
ATOM 1446 C CA . ASP A 1 185 ? -12.200 3.616 16.463 1.00 93.50 185 ASP A CA 1
ATOM 1447 C C . ASP A 1 185 ? -11.247 2.541 15.926 1.00 93.50 185 ASP A C 1
ATOM 1449 O O . ASP A 1 185 ? -11.569 1.360 15.812 1.00 93.50 185 ASP A O 1
ATOM 1453 N N . ILE A 1 186 ? -10.039 2.971 15.560 1.00 93.06 186 ILE A N 1
ATOM 1454 C CA . ILE A 1 186 ? -9.032 2.083 14.965 1.00 93.06 186 ILE A CA 1
ATOM 1455 C C . ILE A 1 186 ? -8.641 0.940 15.915 1.00 93.06 186 ILE A C 1
ATOM 1457 O O . ILE A 1 186 ? -8.302 -0.147 15.449 1.00 93.06 186 ILE A O 1
ATOM 1461 N N . ALA A 1 187 ? -8.726 1.141 17.235 1.00 92.38 187 ALA A N 1
ATOM 1462 C CA . ALA A 1 187 ? -8.465 0.083 18.209 1.00 92.38 187 ALA A CA 1
ATOM 1463 C C . ALA A 1 187 ? -9.543 -1.011 18.149 1.00 92.38 187 ALA A C 1
ATOM 1465 O O . ALA A 1 187 ? -9.201 -2.195 18.109 1.00 92.38 187 ALA A O 1
ATOM 1466 N N . LEU A 1 188 ? -10.821 -0.621 18.066 1.00 94.06 188 LEU A N 1
ATOM 1467 C CA . LEU A 1 188 ? -11.937 -1.542 17.847 1.00 94.06 188 LEU A CA 1
ATOM 1468 C C . LEU A 1 188 ? -11.795 -2.291 16.514 1.00 94.06 188 LEU A C 1
ATOM 1470 O O . LEU A 1 188 ? -11.851 -3.521 16.504 1.00 94.06 188 LEU A O 1
ATOM 1474 N N . LEU A 1 189 ? -11.563 -1.570 15.408 1.00 95.50 189 LEU A N 1
ATOM 1475 C CA . LEU A 1 189 ? -11.403 -2.172 14.075 1.00 95.50 189 LEU A CA 1
ATOM 1476 C C . LEU A 1 189 ? -10.269 -3.201 14.061 1.00 95.50 189 LEU A C 1
ATOM 1478 O O . LEU A 1 189 ? -10.434 -4.315 13.568 1.00 95.50 189 LEU A O 1
ATOM 1482 N N . ARG A 1 190 ? -9.122 -2.838 14.643 1.00 94.69 190 ARG A N 1
ATOM 1483 C CA . ARG A 1 190 ? -7.967 -3.724 14.757 1.00 94.69 190 ARG A CA 1
ATOM 1484 C C . ARG A 1 190 ? -8.301 -4.956 15.591 1.00 94.69 190 ARG A C 1
ATOM 1486 O O . ARG A 1 190 ? -8.066 -6.062 15.124 1.00 94.69 190 ARG A O 1
ATOM 1493 N N . SER A 1 191 ? -8.852 -4.782 16.792 1.00 95.25 191 SER A N 1
ATOM 1494 C CA . SER A 1 191 ? -9.216 -5.900 17.675 1.00 95.25 191 SER A CA 1
ATOM 1495 C C . SER A 1 191 ? -10.153 -6.889 16.972 1.00 95.25 191 SER A C 1
ATOM 1497 O O . SER A 1 191 ? -9.920 -8.099 16.991 1.00 95.25 191 SER A O 1
ATOM 1499 N N . GLN A 1 192 ? -11.152 -6.369 16.255 1.00 96.62 192 GLN A N 1
ATOM 1500 C CA . GLN A 1 192 ? -12.078 -7.184 15.476 1.00 96.62 192 GLN A CA 1
ATOM 1501 C C . GLN A 1 192 ? -11.392 -7.908 14.309 1.00 96.62 192 GLN A C 1
ATOM 1503 O O . GLN A 1 192 ? -11.640 -9.087 14.078 1.00 96.62 192 GLN A O 1
ATOM 1508 N N . ALA A 1 193 ? -10.517 -7.239 13.559 1.00 96.88 193 ALA A N 1
ATOM 1509 C CA . ALA A 1 193 ? -9.770 -7.895 12.489 1.00 96.88 193 ALA A CA 1
ATOM 1510 C C . ALA A 1 193 ? -8.849 -9.001 13.039 1.00 96.88 193 ALA A C 1
ATOM 1512 O O . ALA A 1 193 ? -8.725 -10.072 12.444 1.00 96.88 193 ALA A O 1
ATOM 1513 N N . GLU A 1 194 ? -8.218 -8.765 14.192 1.00 96.12 194 GLU A N 1
ATOM 1514 C CA . GLU A 1 194 ? -7.347 -9.737 14.852 1.00 96.12 194 GLU A CA 1
ATOM 1515 C C . GLU A 1 194 ? -8.117 -10.966 15.353 1.00 96.12 194 GLU A C 1
ATOM 1517 O O . GLU A 1 194 ? -7.640 -12.085 15.148 1.00 96.12 194 GLU A O 1
ATOM 1522 N N . SER A 1 195 ? -9.316 -10.791 15.926 1.00 96.62 195 SER A N 1
ATOM 1523 C CA . SER A 1 195 ? -10.182 -11.916 16.320 1.00 96.62 195 SER A CA 1
ATOM 1524 C C . SER A 1 195 ? -10.620 -12.757 15.112 1.00 96.62 195 SER A C 1
ATOM 1526 O O . SER A 1 195 ? -10.766 -13.975 15.218 1.00 96.62 195 SER A O 1
ATOM 1528 N N . LEU A 1 196 ? -10.700 -12.132 13.934 1.00 96.31 196 LEU A N 1
ATOM 1529 C CA . LEU A 1 196 ? -10.933 -12.770 12.635 1.00 96.31 196 LEU A CA 1
ATOM 1530 C C . LEU A 1 196 ? -9.643 -13.262 11.948 1.00 96.31 196 LEU A C 1
ATOM 1532 O O . LEU A 1 196 ? -9.640 -13.554 10.755 1.00 96.31 196 LEU A O 1
ATOM 1536 N N . SER A 1 197 ? -8.537 -13.399 12.688 1.00 95.56 197 SER A N 1
ATOM 1537 C CA . SER A 1 197 ? -7.244 -13.909 12.204 1.00 95.56 197 SER A CA 1
ATOM 1538 C C . SER A 1 197 ? -6.498 -13.039 11.177 1.00 95.56 197 SER A C 1
ATOM 1540 O O . SER A 1 197 ? -5.561 -13.539 10.550 1.00 95.56 197 SER A O 1
ATOM 1542 N N . ALA A 1 198 ? -6.790 -11.738 11.047 1.00 96.19 198 ALA A N 1
ATOM 1543 C CA . ALA A 1 198 ? -6.070 -10.847 10.120 1.00 96.19 198 ALA A CA 1
ATOM 1544 C C . ALA A 1 198 ? -4.551 -10.744 10.389 1.00 96.19 198 ALA A C 1
ATOM 1546 O O . ALA A 1 198 ? -3.775 -10.400 9.501 1.00 96.19 198 ALA A O 1
ATOM 1547 N N . ARG A 1 199 ? -4.076 -11.110 11.591 1.00 94.38 199 ARG A N 1
ATOM 1548 C CA . ARG A 1 199 ? -2.629 -11.224 11.863 1.00 94.38 199 ARG A CA 1
ATOM 1549 C C . ARG A 1 199 ? -1.934 -12.260 10.979 1.00 94.38 199 ARG A C 1
ATOM 1551 O O . ARG A 1 199 ? -0.748 -12.109 10.713 1.00 94.38 199 ARG A O 1
ATOM 1558 N N . LYS A 1 200 ? -2.647 -13.301 10.533 1.00 94.31 200 LYS A N 1
ATOM 1559 C CA . LYS A 1 200 ? -2.081 -14.342 9.662 1.00 94.31 200 LYS A CA 1
ATOM 1560 C C . LYS A 1 200 ? -1.790 -13.811 8.261 1.00 94.31 200 LYS A C 1
ATOM 1562 O O . LYS A 1 200 ? -0.827 -14.250 7.649 1.00 94.31 200 LYS A O 1
ATOM 1567 N N . THR A 1 201 ? -2.594 -12.868 7.776 1.00 94.44 201 THR A N 1
ATOM 1568 C CA . THR A 1 201 ? -2.432 -12.237 6.458 1.00 94.44 201 THR A CA 1
ATOM 1569 C C . THR A 1 201 ? -1.569 -10.979 6.512 1.00 94.44 201 THR A C 1
ATOM 1571 O O . THR A 1 201 ? -1.098 -10.529 5.478 1.00 94.44 201 THR A O 1
ATOM 1574 N N . GLY A 1 202 ? -1.364 -10.399 7.699 1.00 94.00 202 GLY A N 1
ATOM 1575 C CA . GLY A 1 202 ? -0.584 -9.171 7.896 1.00 94.00 202 GLY A CA 1
ATOM 1576 C C . GLY A 1 202 ? -1.336 -7.884 7.541 1.00 94.00 202 GLY A C 1
ATOM 1577 O O . GLY A 1 202 ? -0.834 -6.796 7.798 1.00 94.00 202 GLY A O 1
ATOM 1578 N N . VAL A 1 203 ? -2.552 -7.992 6.996 1.00 96.06 203 VAL A N 1
ATOM 1579 C CA . VAL A 1 203 ? -3.373 -6.861 6.553 1.00 96.06 203 VAL A CA 1
ATOM 1580 C C . VAL A 1 203 ? -4.861 -7.167 6.716 1.00 96.06 203 VAL A C 1
ATOM 1582 O O . VAL A 1 203 ? -5.296 -8.318 6.609 1.00 96.06 203 VAL A O 1
ATOM 1585 N N . PHE A 1 204 ? -5.649 -6.114 6.919 1.00 97.38 204 PHE A N 1
ATOM 1586 C CA . PHE A 1 204 ? -7.096 -6.112 6.727 1.00 97.38 204 PHE A CA 1
ATOM 1587 C C . PHE A 1 204 ? -7.524 -4.796 6.073 1.00 97.38 204 PHE A C 1
ATOM 1589 O O . PHE A 1 204 ? -6.788 -3.808 6.091 1.00 97.38 204 PHE A O 1
ATOM 1596 N N . LYS A 1 205 ? -8.727 -4.783 5.505 1.00 97.31 205 LYS A N 1
ATOM 1597 C CA . LYS A 1 205 ? -9.364 -3.599 4.919 1.00 97.31 205 LYS A CA 1
ATOM 1598 C C . LYS A 1 205 ? -10.591 -3.234 5.744 1.00 97.31 205 LYS A C 1
ATOM 1600 O O . LYS A 1 205 ? -11.215 -4.098 6.358 1.00 97.31 205 LYS A O 1
ATOM 1605 N N . TYR A 1 206 ? -10.990 -1.973 5.710 1.00 96.81 206 TYR A N 1
ATOM 1606 C CA . TYR A 1 206 ? -12.341 -1.594 6.091 1.00 96.81 206 TYR A CA 1
ATOM 1607 C C . TYR A 1 206 ? -12.904 -0.579 5.107 1.00 96.81 206 TYR A C 1
ATOM 1609 O O . TYR A 1 206 ? -12.162 0.199 4.507 1.00 96.81 206 TYR A O 1
ATOM 1617 N N . VAL A 1 207 ? -14.213 -0.646 4.897 1.00 95.75 207 VAL A N 1
ATOM 1618 C CA . VAL A 1 207 ? -14.939 0.262 4.008 1.00 95.75 207 VAL A CA 1
ATOM 1619 C C . VAL A 1 207 ? -15.380 1.471 4.827 1.00 95.75 207 VAL A C 1
ATOM 1621 O O . VAL A 1 207 ? -15.909 1.311 5.927 1.00 95.75 207 VAL A O 1
ATOM 1624 N N . LEU A 1 208 ? -15.118 2.679 4.326 1.00 93.94 208 LEU A N 1
ATOM 1625 C CA . LEU A 1 208 ? -15.672 3.887 4.935 1.00 93.94 208 LEU A CA 1
ATOM 1626 C C . LEU A 1 208 ? -17.198 3.888 4.736 1.00 93.94 208 LEU A C 1
ATOM 1628 O O . LEU A 1 208 ? -17.642 3.494 3.658 1.00 93.94 208 LEU A O 1
ATOM 1632 N N . PRO A 1 209 ? -17.995 4.308 5.734 1.00 92.94 209 PRO A N 1
ATOM 1633 C CA . PRO A 1 209 ? -19.446 4.422 5.580 1.00 92.94 209 PRO A CA 1
ATOM 1634 C C . PRO A 1 209 ? -19.822 5.263 4.347 1.00 92.94 209 PRO A C 1
ATOM 1636 O O . PRO A 1 209 ? -19.205 6.300 4.113 1.00 92.94 209 PRO A O 1
ATOM 1639 N N . GLU A 1 210 ? -20.804 4.815 3.556 1.00 83.75 210 GLU A N 1
ATOM 1640 C CA . GLU A 1 210 ? -21.187 5.436 2.266 1.00 83.75 210 GLU A CA 1
ATOM 1641 C C . GLU A 1 210 ? -21.657 6.887 2.402 1.00 83.75 210 GLU A C 1
ATOM 1643 O O . GLU A 1 210 ? -21.502 7.703 1.501 1.00 83.75 210 GLU A O 1
ATOM 1648 N N . ASP A 1 211 ? -22.205 7.213 3.562 1.00 78.69 211 ASP A N 1
ATOM 1649 C CA . ASP A 1 211 ? -22.735 8.515 3.938 1.00 78.69 211 ASP A CA 1
ATOM 1650 C C . ASP A 1 211 ? -21.660 9.453 4.519 1.00 78.69 211 ASP A C 1
ATOM 1652 O O . ASP A 1 211 ? -21.978 10.439 5.198 1.00 78.69 211 ASP A O 1
ATOM 1656 N N . LEU A 1 212 ? -20.387 9.119 4.294 1.00 81.00 212 LEU A N 1
ATOM 1657 C CA . LEU A 1 212 ? -19.240 9.974 4.543 1.00 81.00 212 LEU A CA 1
ATOM 1658 C C . LEU A 1 212 ? -18.905 10.758 3.267 1.00 81.00 212 LEU A C 1
ATOM 1660 O O . LEU A 1 212 ? -18.227 10.259 2.371 1.00 81.00 212 LEU A O 1
ATOM 1664 N N . GLU A 1 213 ? -19.336 12.014 3.209 1.00 76.38 213 GLU A N 1
ATOM 1665 C CA . GLU A 1 213 ? -18.921 12.924 2.143 1.00 76.38 213 GLU A CA 1
ATOM 1666 C C . GLU A 1 213 ? -17.446 13.301 2.342 1.00 76.38 213 GLU A C 1
ATOM 1668 O O . GLU A 1 213 ? -17.054 13.927 3.331 1.00 76.38 213 GLU A O 1
ATOM 1673 N N . LEU A 1 214 ? -16.598 12.848 1.419 1.00 81.50 214 LEU A N 1
ATOM 1674 C CA . LEU A 1 214 ? -15.216 13.293 1.318 1.00 81.50 214 LEU A CA 1
ATOM 1675 C C . LEU A 1 214 ? -15.176 14.410 0.277 1.00 81.50 214 LEU A C 1
ATOM 1677 O O . LEU A 1 214 ? -15.205 14.129 -0.920 1.00 81.50 214 LEU A O 1
ATOM 1681 N N . ASP A 1 215 ? -15.094 15.657 0.741 1.00 80.50 215 ASP A N 1
ATOM 1682 C CA . ASP A 1 215 ? -14.908 16.839 -0.110 1.00 80.50 215 ASP A CA 1
ATOM 1683 C C . ASP A 1 215 ? -13.514 16.818 -0.755 1.00 80.50 215 ASP A C 1
ATOM 1685 O O . ASP A 1 215 ? -12.569 17.459 -0.287 1.00 80.50 215 ASP A O 1
ATOM 1689 N N . ILE A 1 216 ? -13.366 16.013 -1.806 1.00 80.38 216 ILE A N 1
ATOM 1690 C CA . ILE A 1 216 ? -12.156 15.930 -2.623 1.00 80.38 216 ILE A CA 1
ATOM 1691 C C . ILE A 1 216 ? -12.228 17.051 -3.654 1.00 80.38 216 ILE A C 1
ATOM 1693 O O . ILE A 1 216 ? -13.192 17.155 -4.412 1.00 80.38 216 ILE A O 1
ATOM 1697 N N . GLN A 1 217 ? -11.202 17.894 -3.671 1.00 77.25 217 GLN A N 1
ATOM 1698 C CA . GLN A 1 217 ? -11.099 19.022 -4.591 1.00 77.25 217 GLN A CA 1
ATOM 1699 C C . GLN A 1 217 ? -10.081 18.716 -5.686 1.00 77.25 217 GLN A C 1
ATOM 1701 O O . GLN A 1 217 ? -9.161 17.921 -5.489 1.00 77.25 217 GLN A O 1
ATOM 1706 N N . ALA A 1 218 ? -10.225 19.373 -6.837 1.00 72.19 218 ALA A N 1
ATOM 1707 C CA . ALA A 1 218 ? -9.188 19.346 -7.856 1.00 72.19 218 ALA A CA 1
ATOM 1708 C C . ALA A 1 218 ? -7.893 19.948 -7.289 1.00 72.19 218 ALA A C 1
ATOM 1710 O O . ALA A 1 218 ? -7.891 21.018 -6.678 1.00 72.19 218 ALA A O 1
ATOM 1711 N N . THR A 1 219 ? -6.790 19.239 -7.481 1.00 71.75 219 THR A N 1
ATOM 1712 C CA . THR A 1 219 ? -5.452 19.672 -7.085 1.00 71.75 219 THR A CA 1
ATOM 1713 C C . THR A 1 219 ? -4.976 20.830 -7.960 1.00 71.75 219 THR A C 1
ATOM 1715 O O . THR A 1 219 ? -5.269 20.881 -9.154 1.00 71.75 219 THR A O 1
ATOM 1718 N N . SER A 1 220 ? -4.193 21.754 -7.399 1.00 63.03 220 SER A N 1
ATOM 1719 C CA . SER A 1 220 ? -3.528 22.786 -8.198 1.00 63.03 220 SER A CA 1
ATOM 1720 C C . SER A 1 220 ? -2.287 22.211 -8.897 1.00 63.03 220 SER A C 1
ATOM 1722 O O . SER A 1 220 ? -1.392 21.662 -8.257 1.00 63.03 220 SER A O 1
ATOM 1724 N N . ASN A 1 221 ? -2.226 22.346 -10.226 1.00 65.69 221 ASN A N 1
ATOM 1725 C CA . ASN A 1 221 ? -1.169 21.790 -11.087 1.00 65.69 221 ASN A CA 1
ATOM 1726 C C . ASN A 1 221 ? 0.139 22.605 -11.029 1.00 65.69 221 ASN A C 1
ATOM 1728 O O . ASN A 1 221 ? 0.572 23.194 -12.021 1.00 65.69 221 ASN A O 1
ATOM 1732 N N . GLY A 1 222 ? 0.762 22.668 -9.853 1.00 77.44 222 GLY A N 1
ATOM 1733 C CA . GLY A 1 222 ? 2.114 23.203 -9.691 1.00 77.44 222 GLY A CA 1
ATOM 1734 C C . GLY A 1 222 ? 3.189 22.173 -10.045 1.00 77.44 222 GLY A C 1
ATOM 1735 O O . GLY A 1 222 ? 2.975 20.968 -9.919 1.00 77.44 222 GLY A O 1
ATOM 1736 N N . ALA A 1 223 ? 4.370 22.648 -10.449 1.00 85.88 223 ALA A N 1
ATOM 1737 C CA . ALA A 1 223 ? 5.552 21.793 -10.492 1.00 85.88 223 ALA A CA 1
ATOM 1738 C C . ALA A 1 223 ? 5.887 21.319 -9.068 1.00 85.88 223 ALA A C 1
ATOM 1740 O O . ALA A 1 223 ? 5.920 22.122 -8.133 1.00 85.88 223 ALA A O 1
ATOM 1741 N N . THR A 1 224 ? 6.120 20.020 -8.906 1.00 89.75 224 THR A N 1
ATOM 1742 C CA . THR A 1 224 ? 6.407 19.381 -7.617 1.00 89.75 224 THR A CA 1
ATOM 1743 C C . THR A 1 224 ? 7.548 18.379 -7.767 1.00 89.75 224 THR A C 1
ATOM 1745 O O . THR A 1 224 ? 7.966 18.063 -8.881 1.00 89.75 224 THR A O 1
ATOM 1748 N N . GLN A 1 225 ? 8.075 17.884 -6.649 1.00 93.38 225 GLN A N 1
ATOM 1749 C CA . GLN A 1 225 ? 9.048 16.798 -6.658 1.00 93.38 225 GLN A CA 1
ATOM 1750 C C . GLN A 1 225 ? 8.327 15.490 -7.007 1.00 93.38 225 GLN A C 1
ATOM 1752 O O . GLN A 1 225 ? 7.456 15.013 -6.275 1.00 93.38 225 GLN A O 1
ATOM 1757 N N . VAL A 1 226 ? 8.681 14.925 -8.155 1.00 94.25 226 VAL A N 1
ATOM 1758 C CA . VAL A 1 226 ? 8.101 13.705 -8.710 1.00 94.25 226 VAL A CA 1
ATOM 1759 C C . VAL A 1 226 ? 9.199 12.666 -8.859 1.00 94.25 226 VAL A C 1
ATOM 1761 O O . VAL A 1 226 ? 10.278 12.927 -9.387 1.00 94.25 226 VAL A O 1
ATOM 1764 N N . SER A 1 227 ? 8.911 11.452 -8.412 1.00 95.50 227 SER A N 1
ATOM 1765 C CA . SER A 1 227 ? 9.742 10.292 -8.696 1.00 95.50 227 SER A CA 1
ATOM 1766 C C . SER A 1 227 ? 9.397 9.712 -10.058 1.00 95.50 227 SER A C 1
ATOM 1768 O O . SER A 1 227 ? 8.231 9.425 -10.339 1.00 95.50 227 SER A O 1
ATOM 1770 N N . LYS A 1 228 ? 10.432 9.502 -10.865 1.00 95.50 228 LYS A N 1
ATOM 1771 C CA . LYS A 1 228 ? 10.407 8.823 -12.155 1.00 95.50 228 LYS A CA 1
ATOM 1772 C C . LYS A 1 228 ? 11.049 7.460 -12.054 1.00 95.50 228 LYS A C 1
ATOM 1774 O O . LYS A 1 228 ? 11.980 7.259 -11.272 1.00 95.50 228 LYS A O 1
ATOM 1779 N N . PHE A 1 229 ? 10.574 6.555 -12.894 1.00 95.00 229 PHE A N 1
ATOM 1780 C CA . PHE A 1 229 ? 10.989 5.165 -12.883 1.00 95.00 229 PHE A CA 1
ATOM 1781 C C . PHE A 1 229 ? 11.633 4.785 -14.214 1.00 95.00 229 PHE A C 1
ATOM 1783 O O . PHE A 1 229 ? 11.245 5.265 -15.275 1.00 95.00 229 PHE A O 1
ATOM 1790 N N . GLY A 1 230 ? 12.632 3.917 -14.145 1.00 93.94 230 GLY A N 1
ATOM 1791 C CA . GLY A 1 230 ? 13.273 3.296 -15.298 1.00 93.94 230 GLY A CA 1
ATOM 1792 C C . GLY A 1 230 ? 13.390 1.800 -15.065 1.00 93.94 230 GLY A C 1
ATOM 1793 O O . GLY A 1 230 ? 13.437 1.364 -13.919 1.00 93.94 230 GLY A O 1
ATOM 1794 N N . SER A 1 231 ? 13.437 1.013 -16.132 1.00 92.88 231 SER A N 1
ATOM 1795 C CA . SER A 1 231 ? 13.603 -0.438 -16.054 1.00 92.88 231 SER A CA 1
ATOM 1796 C C . SER A 1 231 ? 14.834 -0.880 -16.831 1.00 92.88 231 SER A C 1
ATOM 1798 O O . SER A 1 231 ? 15.091 -0.397 -17.934 1.00 92.88 231 SER A O 1
ATOM 1800 N N . SER A 1 232 ? 15.558 -1.857 -16.297 1.00 89.81 232 SER A N 1
ATOM 1801 C CA . SER A 1 232 ? 16.655 -2.533 -16.988 1.00 89.81 232 SER A CA 1
ATOM 1802 C C . SER A 1 232 ? 16.645 -4.020 -16.655 1.00 89.81 232 SER A C 1
ATOM 1804 O O . SER A 1 232 ? 16.302 -4.407 -15.540 1.00 89.81 232 SER A O 1
ATOM 1806 N N . LEU A 1 233 ? 17.008 -4.870 -17.615 1.00 86.38 233 LEU A N 1
ATOM 1807 C CA . LEU A 1 233 ? 17.154 -6.301 -17.371 1.00 86.38 233 LEU A CA 1
ATOM 1808 C C . LEU A 1 233 ? 18.590 -6.584 -16.923 1.00 86.38 233 LEU A C 1
ATOM 1810 O O . LEU A 1 233 ? 19.543 -6.314 -17.655 1.00 86.38 233 LEU A O 1
ATOM 1814 N N . ALA A 1 234 ? 18.751 -7.122 -15.720 1.00 82.38 234 ALA A N 1
ATOM 1815 C CA . ALA A 1 234 ? 20.046 -7.555 -15.226 1.00 82.38 234 ALA A CA 1
ATOM 1816 C C . ALA A 1 234 ? 20.510 -8.838 -15.953 1.00 82.38 234 ALA A C 1
ATOM 1818 O O . ALA A 1 234 ? 19.677 -9.613 -16.430 1.00 82.38 234 ALA A O 1
ATOM 1819 N N . PRO A 1 235 ? 21.827 -9.133 -16.001 1.00 81.94 235 PRO A N 1
ATOM 1820 C CA . PRO A 1 235 ? 22.356 -10.322 -16.685 1.00 81.94 235 PRO A CA 1
ATOM 1821 C C . PRO A 1 235 ? 21.797 -11.663 -16.185 1.00 81.94 235 PRO A C 1
ATOM 1823 O O . PRO A 1 235 ? 21.826 -12.656 -16.902 1.00 81.94 235 PRO A O 1
ATOM 1826 N N . ASN A 1 236 ? 21.285 -11.701 -14.954 1.00 80.06 236 ASN A N 1
ATOM 1827 C CA . ASN A 1 236 ? 20.637 -12.871 -14.359 1.00 80.06 236 ASN A CA 1
ATOM 1828 C C . ASN A 1 236 ? 19.140 -12.996 -14.725 1.00 80.06 236 ASN A C 1
ATOM 1830 O O . ASN A 1 236 ? 18.443 -13.813 -14.129 1.00 80.06 236 ASN A O 1
ATOM 1834 N N . GLY A 1 237 ? 18.636 -12.160 -15.640 1.00 79.69 237 GLY A N 1
ATOM 1835 C CA . GLY A 1 237 ? 17.233 -12.122 -16.053 1.00 79.69 237 GLY A CA 1
ATOM 1836 C C . GLY A 1 237 ? 16.293 -11.420 -15.069 1.00 79.69 237 GLY A C 1
ATOM 1837 O O . GLY A 1 237 ? 15.087 -11.421 -15.291 1.00 79.69 237 GLY A O 1
ATOM 1838 N N . SER A 1 238 ? 16.806 -10.823 -13.987 1.00 80.94 238 SER A N 1
ATOM 1839 C CA . SER A 1 238 ? 15.983 -10.050 -13.048 1.00 80.94 238 SER A CA 1
ATOM 1840 C C . SER A 1 238 ? 15.706 -8.650 -13.588 1.00 80.94 238 SER A C 1
ATOM 1842 O O . SER A 1 238 ? 16.604 -7.988 -14.107 1.00 80.94 238 SER A O 1
ATOM 1844 N N . LEU A 1 239 ? 14.474 -8.176 -13.428 1.00 83.38 239 LEU A N 1
ATOM 1845 C CA . LEU A 1 239 ? 14.101 -6.807 -13.764 1.00 83.38 239 LEU A CA 1
ATOM 1846 C C . LEU A 1 239 ? 14.530 -5.864 -12.633 1.00 83.38 239 LEU A C 1
ATOM 1848 O O . LEU A 1 239 ? 14.122 -6.034 -11.486 1.00 83.38 239 LEU A O 1
ATOM 1852 N N . HIS A 1 240 ? 15.356 -4.875 -12.954 1.00 86.50 240 HIS A N 1
ATOM 1853 C CA . HIS A 1 240 ? 15.789 -3.832 -12.035 1.00 86.50 240 HIS A CA 1
ATOM 1854 C C . HIS A 1 240 ? 15.055 -2.532 -12.353 1.00 86.50 240 HIS A C 1
ATOM 1856 O O . HIS A 1 240 ? 15.148 -2.024 -13.474 1.00 86.50 240 HIS A O 1
ATOM 1862 N N . ILE A 1 241 ? 14.346 -2.004 -11.357 1.00 89.31 241 ILE A N 1
ATOM 1863 C CA . ILE A 1 241 ? 13.651 -0.725 -11.441 1.00 89.31 241 ILE A CA 1
ATOM 1864 C C . ILE A 1 241 ? 14.501 0.340 -10.755 1.00 89.31 241 ILE A C 1
ATOM 1866 O O . ILE A 1 241 ? 14.814 0.212 -9.579 1.00 89.31 241 ILE A O 1
ATOM 1870 N N . SER A 1 242 ? 14.872 1.386 -11.485 1.00 90.88 242 SER A N 1
ATOM 1871 C CA . SER A 1 242 ? 15.563 2.552 -10.936 1.00 90.88 242 SER A CA 1
ATOM 1872 C C . SER A 1 242 ? 14.570 3.667 -10.639 1.00 90.88 242 SER A C 1
ATOM 1874 O O . SER A 1 242 ? 13.682 3.920 -11.456 1.00 90.88 242 SER A O 1
ATOM 1876 N N . ARG A 1 243 ? 14.775 4.398 -9.543 1.00 93.00 243 ARG A N 1
ATOM 1877 C CA . ARG A 1 243 ? 14.026 5.612 -9.200 1.00 93.00 243 ARG A CA 1
ATOM 1878 C C . ARG A 1 243 ? 14.932 6.841 -9.294 1.00 93.00 243 ARG A C 1
ATOM 1880 O O . ARG A 1 243 ? 16.057 6.823 -8.805 1.00 93.00 243 ARG A O 1
ATOM 1887 N N . THR A 1 244 ? 14.434 7.914 -9.899 1.00 93.62 244 THR A N 1
ATOM 1888 C CA . THR A 1 244 ? 15.082 9.238 -9.909 1.00 93.62 244 THR A CA 1
ATOM 1889 C C . THR A 1 244 ? 14.068 10.308 -9.535 1.00 93.62 244 THR A C 1
ATOM 1891 O O . THR A 1 244 ? 12.876 10.105 -9.736 1.00 93.62 244 THR A O 1
ATOM 1894 N N . GLU A 1 245 ? 14.510 11.431 -8.983 1.00 94.25 245 GLU A N 1
ATOM 1895 C CA . GLU A 1 245 ? 13.622 12.529 -8.593 1.00 94.25 245 GLU A CA 1
ATOM 1896 C C . GLU A 1 245 ? 13.823 13.734 -9.507 1.00 94.25 245 GLU A C 1
ATOM 1898 O O . GLU A 1 245 ? 14.954 14.131 -9.785 1.00 94.25 245 GLU A O 1
ATOM 1903 N N . HIS A 1 246 ? 12.713 14.316 -9.957 1.00 91.62 246 HIS A N 1
ATOM 1904 C CA . HIS A 1 246 ? 12.669 15.464 -10.859 1.00 91.62 246 HIS A CA 1
ATOM 1905 C C . HIS A 1 246 ? 11.662 16.481 -10.341 1.00 91.62 246 HIS A C 1
ATOM 1907 O O . HIS A 1 246 ? 10.716 16.130 -9.642 1.00 91.62 246 HIS A O 1
ATOM 1913 N N . THR A 1 247 ? 11.851 17.750 -10.691 1.00 93.81 247 THR A N 1
ATOM 1914 C CA . THR A 1 247 ? 10.806 18.761 -10.500 1.00 93.81 247 THR A CA 1
ATOM 1915 C C . THR A 1 247 ? 10.023 18.890 -11.797 1.00 93.81 247 THR A C 1
ATOM 1917 O O . THR A 1 247 ? 10.546 19.407 -12.781 1.00 93.81 247 THR A O 1
ATOM 1920 N N . GLU A 1 248 ? 8.786 18.405 -11.810 1.00 92.12 248 GLU A N 1
ATOM 1921 C CA . GLU A 1 248 ? 7.912 18.435 -12.985 1.00 92.12 248 GLU A CA 1
ATOM 1922 C C . GLU A 1 248 ? 6.442 18.569 -12.572 1.00 92.12 248 GLU A C 1
ATOM 1924 O O . GLU A 1 248 ? 6.092 18.495 -11.392 1.00 92.12 248 GLU A O 1
ATOM 1929 N N . ILE A 1 249 ? 5.575 18.821 -13.550 1.00 90.44 249 ILE A N 1
ATOM 1930 C CA . ILE A 1 249 ? 4.129 18.823 -13.330 1.00 90.44 249 ILE A CA 1
ATOM 1931 C C . ILE A 1 249 ? 3.665 17.365 -13.285 1.00 90.44 249 ILE A C 1
ATOM 1933 O O . ILE A 1 249 ? 3.987 16.571 -14.170 1.00 90.44 249 ILE A O 1
ATOM 1937 N N . LEU A 1 250 ? 2.914 17.015 -12.242 1.00 89.19 250 LEU A N 1
ATOM 1938 C CA . LEU A 1 250 ? 2.300 15.699 -12.127 1.00 89.19 250 LEU A CA 1
ATOM 1939 C C . LEU A 1 250 ? 1.138 15.595 -13.125 1.00 89.19 250 LEU A C 1
ATOM 1941 O O . LEU A 1 250 ? 0.160 16.336 -13.024 1.00 89.19 250 LEU A O 1
ATOM 1945 N N . GLU A 1 251 ? 1.230 14.667 -14.073 1.00 87.31 251 GLU A N 1
ATOM 1946 C CA . GLU A 1 251 ? 0.176 14.427 -15.057 1.00 87.31 251 GLU A CA 1
ATOM 1947 C C . GLU A 1 251 ? -0.931 13.604 -14.401 1.00 87.31 251 GLU A C 1
ATOM 1949 O O . GLU A 1 251 ? -0.890 12.375 -14.385 1.00 87.31 251 GLU A O 1
ATOM 1954 N N . MET A 1 252 ? -1.912 14.269 -13.798 1.00 82.00 252 MET A N 1
ATOM 1955 C CA . MET A 1 252 ? -3.047 13.596 -13.170 1.00 82.00 252 MET A CA 1
ATOM 1956 C C . MET A 1 252 ? -4.223 13.477 -14.132 1.00 82.00 252 MET A C 1
ATOM 1958 O O . MET A 1 252 ? -4.540 14.402 -14.878 1.00 82.00 252 MET A O 1
ATOM 1962 N N . ARG A 1 253 ? -4.917 12.339 -14.062 1.00 75.56 253 ARG A N 1
ATOM 1963 C CA . ARG A 1 253 ? -6.288 12.245 -14.567 1.00 75.56 253 ARG A CA 1
ATOM 1964 C C . ARG A 1 253 ? -7.192 13.080 -13.658 1.00 75.56 253 ARG A C 1
ATOM 1966 O O . ARG A 1 253 ? -6.953 13.135 -12.451 1.00 75.56 253 ARG A O 1
ATOM 1973 N N . ASP A 1 254 ? -8.222 13.697 -14.231 1.00 70.44 254 ASP A N 1
ATOM 1974 C CA . ASP A 1 254 ? -9.219 14.436 -13.459 1.00 70.44 254 ASP A CA 1
ATOM 1975 C C . ASP A 1 254 ? -9.839 13.518 -12.380 1.00 70.44 254 ASP A C 1
ATOM 1977 O O . ASP A 1 254 ? -10.356 12.445 -12.713 1.00 70.44 254 ASP A O 1
ATOM 1981 N N . PRO A 1 255 ? -9.781 13.884 -11.085 1.00 65.12 255 PRO A N 1
ATOM 1982 C CA . PRO A 1 255 ? -10.403 13.108 -10.018 1.00 65.12 255 PRO A CA 1
ATOM 1983 C C . PRO A 1 255 ? -11.938 13.038 -10.096 1.00 65.12 255 PRO A C 1
ATOM 1985 O O . PRO A 1 255 ? -12.557 12.217 -9.415 1.00 65.12 255 PRO A O 1
ATOM 1988 N N . LEU A 1 256 ? -12.571 13.884 -10.911 1.00 65.69 256 LEU A N 1
ATOM 1989 C CA . LEU A 1 256 ? -14.009 13.853 -11.182 1.00 65.69 256 LEU A CA 1
ATOM 1990 C C . LEU A 1 256 ? -14.375 12.910 -12.337 1.00 65.69 256 LEU A C 1
ATOM 1992 O O . LEU A 1 256 ? -15.544 12.540 -12.472 1.00 65.69 256 LEU A O 1
ATOM 1996 N N . ASP A 1 257 ? -13.395 12.472 -13.130 1.00 66.88 257 ASP A N 1
ATOM 1997 C CA . ASP A 1 257 ? -13.583 11.512 -14.217 1.00 66.88 257 ASP A CA 1
ATOM 1998 C C . ASP A 1 257 ? -13.701 10.080 -13.666 1.00 66.88 257 ASP A C 1
ATOM 2000 O O . ASP A 1 257 ? -12.757 9.292 -13.649 1.00 66.88 257 ASP A O 1
ATOM 2004 N N . ARG A 1 258 ? -14.901 9.743 -13.178 1.00 60.22 258 ARG A N 1
ATOM 2005 C CA . ARG A 1 258 ? -15.243 8.429 -12.600 1.00 60.22 258 ARG A CA 1
ATOM 2006 C C . ARG A 1 258 ? -15.549 7.348 -13.648 1.00 60.22 258 ARG A C 1
ATOM 2008 O O . ARG A 1 258 ? -16.203 6.362 -13.317 1.00 60.22 258 ARG A O 1
ATOM 2015 N N . THR A 1 259 ? -15.114 7.512 -14.897 1.00 57.50 259 THR A N 1
ATOM 2016 C CA . THR A 1 259 ? -15.434 6.589 -16.008 1.00 57.50 259 THR A CA 1
ATOM 2017 C C . THR A 1 259 ? -14.736 5.228 -15.926 1.00 57.50 259 THR A C 1
ATOM 2019 O O . THR A 1 259 ? -14.963 4.355 -16.761 1.00 57.50 259 THR A O 1
ATOM 2022 N N . ASP A 1 260 ? -13.911 5.012 -14.907 1.00 63.50 260 ASP A N 1
ATOM 2023 C CA . ASP A 1 260 ? -13.124 3.800 -14.749 1.00 63.50 260 ASP A CA 1
ATOM 2024 C C . ASP A 1 260 ? -13.980 2.604 -14.280 1.00 63.50 260 ASP A C 1
ATOM 2026 O O . ASP A 1 260 ? -14.202 2.403 -13.080 1.00 63.50 260 ASP A O 1
ATOM 2030 N N . GLU A 1 261 ? -14.390 1.751 -15.226 1.00 68.50 261 GLU A N 1
ATOM 2031 C CA . GLU A 1 261 ? -15.055 0.466 -14.958 1.00 68.50 261 GLU A CA 1
ATOM 2032 C C . GLU A 1 261 ? -14.212 -0.442 -14.055 1.00 68.50 261 GLU A C 1
ATOM 2034 O O . GLU A 1 261 ? -12.995 -0.511 -14.259 1.00 68.50 261 GLU A O 1
ATOM 2039 N N . PRO A 1 262 ? -14.801 -1.158 -13.076 1.00 69.56 262 PRO A N 1
ATOM 2040 C CA . PRO A 1 262 ? -14.057 -2.012 -12.153 1.00 69.56 262 PRO A CA 1
ATOM 2041 C C . PRO A 1 262 ? -13.127 -2.985 -12.890 1.00 69.56 262 PRO A C 1
ATOM 2043 O O . PRO A 1 262 ? -13.584 -3.898 -13.567 1.00 69.56 262 PRO A O 1
ATOM 2046 N N . VAL A 1 263 ? -11.815 -2.812 -12.723 1.00 81.00 263 VAL A N 1
ATOM 2047 C CA . VAL A 1 263 ? -10.809 -3.735 -13.264 1.00 81.00 263 VAL A CA 1
ATOM 2048 C C . VAL A 1 263 ? -10.507 -4.791 -12.209 1.00 81.00 263 VAL A C 1
ATOM 2050 O O . VAL A 1 263 ? -10.271 -4.466 -11.039 1.00 81.00 263 VAL A O 1
ATOM 2053 N N . ALA A 1 264 ? -10.524 -6.061 -12.608 1.00 86.00 264 ALA A N 1
ATOM 2054 C CA . ALA A 1 264 ? -10.216 -7.157 -11.702 1.00 86.00 264 ALA A CA 1
ATOM 2055 C C . ALA A 1 264 ? -8.756 -7.055 -11.209 1.00 86.00 264 ALA A C 1
ATOM 2057 O O . ALA A 1 264 ? -7.876 -6.668 -11.980 1.00 86.00 264 ALA A O 1
ATOM 2058 N N . PRO A 1 265 ? -8.437 -7.450 -9.960 1.00 86.06 265 PRO A N 1
ATOM 2059 C CA . PRO A 1 265 ? -7.069 -7.345 -9.445 1.00 86.06 265 PRO A CA 1
ATOM 2060 C C . PRO A 1 265 ? -6.009 -8.055 -10.296 1.00 86.06 265 PRO A C 1
ATOM 2062 O O . PRO A 1 265 ? -4.886 -7.569 -10.377 1.00 86.06 265 PRO A O 1
ATOM 2065 N N . GLY A 1 266 ? -6.365 -9.177 -10.935 1.00 88.25 266 GLY A N 1
ATOM 2066 C CA . GLY A 1 266 ? -5.470 -9.898 -11.846 1.00 88.25 266 GLY A CA 1
ATOM 2067 C C . GLY A 1 266 ? -5.128 -9.091 -13.097 1.00 88.25 266 GLY A C 1
ATOM 2068 O O . GLY A 1 266 ? -3.964 -8.962 -13.436 1.00 88.25 266 GLY A O 1
ATOM 2069 N N . GLU A 1 267 ? -6.118 -8.445 -13.709 1.00 89.56 267 GLU A N 1
ATOM 2070 C CA . GLU A 1 267 ? -5.899 -7.586 -14.876 1.00 89.56 267 GLU A CA 1
ATOM 2071 C C . GLU A 1 267 ? -5.071 -6.343 -14.515 1.00 89.56 267 GLU A C 1
ATOM 2073 O O . GLU A 1 267 ? -4.189 -5.935 -15.265 1.00 89.56 267 GLU A O 1
ATOM 2078 N N . LEU A 1 268 ? -5.280 -5.769 -13.323 1.00 88.44 268 LEU A N 1
ATOM 2079 C CA . LEU A 1 268 ? -4.444 -4.666 -12.843 1.00 88.44 268 LEU A CA 1
ATOM 2080 C C . LEU A 1 268 ? -2.986 -5.102 -12.612 1.00 88.44 268 LEU A C 1
ATOM 2082 O O . LEU A 1 268 ? -2.074 -4.307 -12.843 1.00 88.44 268 LEU A O 1
ATOM 2086 N N . ALA A 1 269 ? -2.767 -6.343 -12.166 1.00 90.19 269 ALA A N 1
ATOM 2087 C CA . ALA A 1 269 ? -1.432 -6.920 -12.045 1.00 90.19 269 ALA A CA 1
ATOM 2088 C C . ALA A 1 269 ? -0.785 -7.118 -13.425 1.00 90.19 269 ALA A C 1
ATOM 2090 O O . ALA A 1 269 ? 0.351 -6.688 -13.609 1.00 90.19 269 ALA A O 1
ATOM 2091 N N . ASP A 1 270 ? -1.524 -7.646 -14.404 1.00 90.94 270 ASP A N 1
ATOM 2092 C CA . ASP A 1 270 ? -1.039 -7.832 -15.778 1.00 90.94 270 ASP A CA 1
ATOM 2093 C C . ASP A 1 270 ? -0.654 -6.488 -16.429 1.00 90.94 270 ASP A C 1
ATOM 2095 O O . ASP A 1 270 ? 0.423 -6.353 -17.016 1.00 90.94 270 ASP A O 1
ATOM 2099 N N . ILE A 1 271 ? -1.490 -5.451 -16.261 1.00 90.50 271 ILE A N 1
ATOM 2100 C CA . ILE A 1 271 ? -1.199 -4.084 -16.731 1.00 90.50 271 ILE A CA 1
ATOM 2101 C C . ILE A 1 271 ? 0.078 -3.545 -16.074 1.00 90.50 271 ILE A C 1
ATOM 2103 O O . ILE A 1 271 ? 0.890 -2.892 -16.737 1.00 90.50 271 ILE A O 1
ATOM 2107 N N . LEU A 1 272 ? 0.259 -3.782 -14.772 1.00 90.94 272 LEU A N 1
ATOM 2108 C CA . LEU A 1 272 ? 1.455 -3.349 -14.056 1.00 90.94 272 LEU A CA 1
ATOM 2109 C C . LEU A 1 272 ? 2.702 -4.080 -14.570 1.00 90.94 272 LEU A C 1
ATOM 2111 O O . LEU A 1 272 ? 3.692 -3.422 -14.878 1.00 90.94 272 LEU A O 1
ATOM 2115 N N . GLU A 1 273 ? 2.661 -5.405 -14.709 1.00 90.75 273 GLU A N 1
ATOM 2116 C CA . GLU A 1 273 ? 3.783 -6.201 -15.223 1.00 90.75 273 GLU A CA 1
ATOM 2117 C C . GLU A 1 273 ? 4.181 -5.781 -16.645 1.00 90.75 273 GLU A C 1
ATOM 2119 O O . GLU A 1 273 ? 5.369 -5.594 -16.932 1.00 90.75 273 GLU A O 1
ATOM 2124 N N . GLN A 1 274 ? 3.199 -5.541 -17.519 1.00 91.44 274 GLN A N 1
ATOM 2125 C CA . GLN A 1 274 ? 3.449 -5.029 -18.866 1.00 91.44 274 GLN A CA 1
ATOM 2126 C C . GLN A 1 274 ? 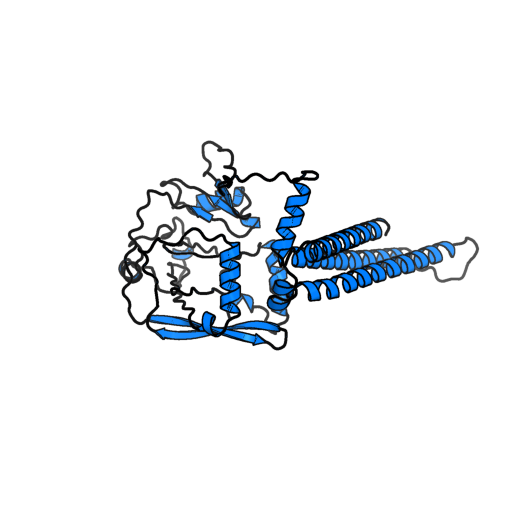4.147 -3.662 -18.827 1.00 91.44 274 GLN A C 1
ATOM 2128 O O . GLN A 1 274 ? 5.122 -3.446 -19.544 1.00 91.44 274 GLN A O 1
ATOM 2133 N N . ARG A 1 275 ? 3.694 -2.743 -17.965 1.00 92.56 275 ARG A N 1
ATOM 2134 C CA . ARG A 1 275 ? 4.321 -1.418 -17.821 1.00 92.56 275 ARG A CA 1
ATOM 2135 C C . ARG A 1 275 ? 5.739 -1.504 -17.278 1.00 92.56 275 ARG A C 1
ATOM 2137 O O . ARG A 1 275 ? 6.603 -0.785 -17.761 1.00 92.56 275 ARG A O 1
ATOM 2144 N N . LEU A 1 276 ? 5.981 -2.364 -16.289 1.00 91.19 276 LEU A N 1
ATOM 2145 C CA . LEU A 1 276 ? 7.301 -2.514 -15.675 1.00 91.19 276 LEU A CA 1
ATOM 2146 C C . LEU A 1 276 ? 8.330 -3.117 -16.637 1.00 91.19 276 LEU A C 1
ATOM 2148 O O . LEU A 1 276 ? 9.519 -2.828 -16.514 1.00 91.19 276 LEU A O 1
ATOM 2152 N N . THR A 1 277 ? 7.884 -3.939 -17.587 1.00 90.38 277 THR A N 1
ATOM 2153 C CA . THR A 1 277 ? 8.749 -4.588 -18.584 1.00 90.38 277 THR A CA 1
ATOM 2154 C C . THR A 1 277 ? 8.954 -3.769 -19.862 1.00 90.38 277 THR A C 1
ATOM 2156 O O . THR A 1 277 ? 9.851 -4.096 -20.639 1.00 90.38 277 THR A O 1
ATOM 2159 N N . ASP A 1 278 ? 8.185 -2.695 -20.066 1.00 93.38 278 ASP A N 1
ATOM 2160 C CA . ASP A 1 278 ? 8.337 -1.747 -21.174 1.00 93.38 278 ASP A CA 1
ATOM 2161 C C . ASP A 1 278 ? 9.052 -0.457 -20.707 1.00 93.38 278 ASP A C 1
ATOM 2163 O O . ASP A 1 278 ? 8.445 0.374 -20.018 1.00 93.38 278 ASP A O 1
ATOM 2167 N N . PRO A 1 279 ? 10.316 -0.222 -21.127 1.00 93.69 279 PRO A N 1
ATOM 2168 C CA . PRO A 1 279 ? 11.073 0.977 -20.767 1.00 93.69 279 PRO A CA 1
ATOM 2169 C C . PRO A 1 279 ? 10.377 2.299 -21.119 1.00 93.69 279 PRO A C 1
ATOM 2171 O O . PRO A 1 279 ? 10.535 3.288 -20.402 1.00 93.69 279 PRO A O 1
ATOM 2174 N N . ALA A 1 280 ? 9.602 2.338 -22.207 1.00 94.94 280 ALA A N 1
ATOM 2175 C CA . ALA A 1 280 ? 8.890 3.544 -22.619 1.00 94.94 280 ALA A CA 1
ATOM 2176 C C . ALA A 1 280 ? 7.636 3.785 -21.768 1.00 94.94 280 ALA A C 1
ATOM 2178 O O . ALA A 1 280 ? 7.261 4.938 -21.538 1.00 94.94 280 ALA A O 1
ATOM 2179 N N . ALA A 1 281 ? 6.986 2.721 -21.292 1.00 94.94 281 ALA A N 1
ATOM 2180 C CA . ALA A 1 281 ? 5.824 2.826 -20.418 1.00 94.94 281 ALA A CA 1
ATOM 2181 C C . ALA A 1 281 ? 6.222 3.213 -18.988 1.00 94.94 281 ALA A C 1
ATOM 2183 O O . ALA A 1 281 ? 5.619 4.129 -18.420 1.00 94.94 281 ALA A O 1
ATOM 2184 N N . ILE A 1 282 ? 7.251 2.573 -18.422 1.00 95.44 282 ILE A N 1
ATOM 2185 C CA . ILE A 1 282 ? 7.707 2.869 -17.057 1.00 95.44 282 ILE A CA 1
ATOM 2186 C C . ILE A 1 282 ? 8.269 4.290 -16.922 1.00 95.44 282 ILE A C 1
ATOM 2188 O O . ILE A 1 282 ? 8.027 4.943 -15.909 1.00 95.44 282 ILE A O 1
ATOM 2192 N N . ALA A 1 283 ? 8.919 4.822 -17.965 1.00 94.75 283 ALA A N 1
ATOM 2193 C CA . ALA A 1 283 ? 9.440 6.192 -17.980 1.00 94.75 283 ALA A CA 1
ATOM 2194 C C . ALA A 1 283 ? 8.347 7.266 -17.817 1.00 94.75 283 ALA A C 1
ATOM 2196 O O . ALA A 1 283 ? 8.631 8.396 -17.412 1.00 94.75 283 ALA A O 1
ATOM 2197 N N . LYS A 1 284 ? 7.088 6.918 -18.111 1.00 95.12 284 LYS A N 1
ATOM 2198 C CA . LYS A 1 284 ? 5.927 7.799 -17.935 1.00 95.12 284 LYS A CA 1
ATOM 2199 C C . LYS A 1 284 ? 5.308 7.711 -16.538 1.00 95.12 284 LYS A C 1
ATOM 2201 O O . LYS A 1 284 ? 4.465 8.537 -16.203 1.00 95.12 284 LYS A O 1
ATOM 2206 N N . MET A 1 285 ? 5.686 6.722 -15.728 1.00 95.19 285 MET A N 1
ATOM 2207 C CA . MET A 1 285 ? 5.180 6.578 -14.362 1.00 95.19 285 MET A CA 1
ATOM 2208 C C . MET A 1 285 ? 5.726 7.700 -13.475 1.00 95.19 285 MET A C 1
ATOM 2210 O O . MET A 1 285 ? 6.894 8.077 -13.574 1.00 95.19 285 MET A O 1
ATOM 2214 N N . GLN A 1 286 ? 4.871 8.224 -12.601 1.00 95.31 286 GLN A N 1
ATOM 2215 C CA . GLN A 1 286 ? 5.153 9.392 -11.767 1.00 95.31 286 GLN A CA 1
ATOM 2216 C C . GLN A 1 286 ? 4.640 9.154 -10.353 1.00 95.31 286 GLN A C 1
ATOM 2218 O O . GLN A 1 286 ? 3.507 8.697 -10.181 1.00 95.31 286 GLN A O 1
ATOM 2223 N N . TYR A 1 287 ? 5.443 9.494 -9.343 1.00 95.44 287 TYR A N 1
ATOM 2224 C CA . TYR A 1 287 ? 5.050 9.331 -7.945 1.00 95.44 287 TYR A CA 1
ATOM 2225 C C . TYR A 1 287 ? 5.500 10.490 -7.062 1.00 95.44 287 TYR A C 1
ATOM 2227 O O . TYR A 1 287 ? 6.694 10.743 -6.919 1.00 95.44 287 TYR A O 1
ATOM 2235 N N . CYS A 1 288 ? 4.547 11.156 -6.421 1.00 94.56 288 CYS A N 1
ATOM 2236 C CA . CYS A 1 288 ? 4.809 12.098 -5.343 1.00 94.56 288 CYS A CA 1
ATOM 2237 C C . CYS A 1 288 ? 4.601 11.381 -4.012 1.00 94.56 288 CYS A C 1
ATOM 2239 O O . CYS A 1 288 ? 3.496 10.908 -3.723 1.00 94.56 288 CYS A O 1
ATOM 2241 N N . THR A 1 289 ? 5.661 11.294 -3.213 1.00 92.75 289 THR A N 1
ATOM 2242 C CA . THR A 1 289 ? 5.641 10.661 -1.893 1.00 92.75 289 THR A CA 1
ATOM 2243 C C . THR A 1 289 ? 5.861 11.680 -0.800 1.00 92.75 289 THR A C 1
ATOM 2245 O O . THR A 1 289 ? 6.368 12.771 -1.042 1.00 92.75 289 THR A O 1
ATOM 2248 N N . ASP A 1 290 ? 5.470 11.304 0.414 1.00 92.00 290 ASP A N 1
ATOM 2249 C CA . ASP A 1 290 ? 5.864 12.001 1.637 1.00 92.00 290 ASP A CA 1
ATOM 2250 C C . ASP A 1 290 ? 5.451 13.483 1.667 1.00 92.00 290 ASP A C 1
ATOM 2252 O O . ASP A 1 290 ? 6.038 14.316 2.362 1.00 92.00 290 ASP A O 1
ATOM 2256 N N . MET A 1 291 ? 4.378 13.811 0.939 1.00 93.06 291 MET A N 1
ATOM 2257 C CA . MET A 1 291 ? 3.798 15.146 0.937 1.00 93.06 291 MET A CA 1
ATOM 2258 C C . MET A 1 291 ? 3.090 15.367 2.274 1.00 93.06 291 MET A C 1
ATOM 2260 O O . MET A 1 291 ? 2.229 14.563 2.650 1.00 93.06 291 MET A O 1
ATOM 2264 N N . PRO A 1 292 ? 3.427 16.420 3.034 1.00 92.69 292 PRO A N 1
ATOM 2265 C CA . PRO A 1 292 ? 2.826 16.646 4.339 1.00 92.69 292 PRO A CA 1
ATOM 2266 C C . PRO A 1 292 ? 1.312 16.831 4.200 1.00 92.69 292 PRO A C 1
ATOM 2268 O O . PRO A 1 292 ? 0.853 17.632 3.399 1.00 92.69 292 PRO A O 1
ATOM 2271 N N . ALA A 1 293 ? 0.529 16.102 4.999 1.00 93.88 293 ALA A N 1
ATOM 2272 C CA . ALA A 1 293 ? -0.934 16.199 5.011 1.00 93.88 293 ALA A CA 1
ATOM 2273 C C . ALA A 1 293 ? -1.464 16.478 6.427 1.00 93.88 293 ALA A C 1
ATOM 2275 O O . ALA A 1 293 ? -2.503 15.945 6.839 1.00 93.88 293 ALA A O 1
ATOM 2276 N N . ARG A 1 294 ? -0.699 17.273 7.191 1.00 92.88 294 ARG A N 1
ATOM 2277 C CA . ARG A 1 294 ? -0.931 17.562 8.613 1.00 92.88 294 ARG A CA 1
ATOM 2278 C C . ARG A 1 294 ? -1.914 18.706 8.815 1.00 92.88 294 ARG A C 1
ATOM 2280 O O . ARG A 1 294 ? -2.866 18.540 9.575 1.00 92.88 294 ARG A O 1
ATOM 2287 N N . ALA A 1 295 ? -1.620 19.867 8.233 1.00 93.19 295 ALA A N 1
ATOM 2288 C CA . ALA A 1 295 ? -2.440 21.058 8.390 1.00 93.19 295 ALA A CA 1
ATOM 2289 C C . ALA A 1 295 ? -3.600 21.039 7.389 1.00 93.19 295 ALA A C 1
ATOM 2291 O O . ALA A 1 295 ? -3.527 20.362 6.362 1.00 93.19 295 ALA A O 1
ATOM 2292 N N . ILE A 1 296 ? -4.673 21.771 7.685 1.00 93.62 296 ILE A N 1
ATOM 2293 C CA . ILE A 1 296 ? -5.831 21.859 6.784 1.00 93.62 296 ILE A CA 1
ATOM 2294 C C . ILE A 1 296 ? -5.380 22.423 5.434 1.00 93.62 296 ILE A C 1
ATOM 2296 O O . ILE A 1 296 ? -5.742 21.895 4.388 1.00 93.62 296 ILE A O 1
ATOM 2300 N N . GLU A 1 297 ? -4.519 23.434 5.460 1.00 92.75 297 GLU A N 1
ATOM 2301 C CA . GLU A 1 297 ? -3.997 24.120 4.284 1.00 92.75 297 GLU A CA 1
ATOM 2302 C C . GLU A 1 297 ? -3.171 23.178 3.402 1.00 92.75 297 GLU A C 1
ATOM 2304 O O . GLU A 1 297 ? -3.308 23.209 2.181 1.00 92.75 297 GLU A O 1
ATOM 2309 N N . ASP A 1 298 ? -2.346 22.314 4.003 1.00 92.62 298 ASP A N 1
ATOM 2310 C CA . ASP A 1 298 ? -1.567 21.316 3.261 1.00 92.62 298 ASP A CA 1
ATOM 2311 C C . ASP A 1 298 ? -2.492 20.316 2.561 1.00 92.62 298 ASP A C 1
ATOM 2313 O O . ASP A 1 298 ? -2.306 19.981 1.395 1.00 92.62 298 ASP A O 1
ATOM 2317 N N . ARG A 1 299 ? -3.533 19.865 3.268 1.00 93.38 299 ARG A N 1
ATOM 2318 C CA . ARG A 1 299 ? -4.503 18.898 2.746 1.00 93.38 299 ARG A CA 1
ATOM 2319 C C . ARG A 1 299 ? -5.293 19.475 1.579 1.00 93.38 299 ARG A C 1
ATOM 2321 O O . ARG A 1 299 ? -5.383 18.821 0.545 1.00 93.38 299 ARG A O 1
ATOM 2328 N N . LEU A 1 300 ? -5.788 20.704 1.716 1.00 91.56 300 LEU A N 1
ATOM 2329 C CA . LEU A 1 300 ? -6.534 21.380 0.654 1.00 91.56 300 LEU A CA 1
ATOM 2330 C C . LEU A 1 300 ? -5.667 21.612 -0.592 1.00 91.56 300 LEU A C 1
ATOM 2332 O O . LEU A 1 300 ? -6.129 21.369 -1.702 1.00 91.56 300 LEU A O 1
ATOM 2336 N N . LYS A 1 301 ? -4.385 21.980 -0.431 1.00 90.00 301 LYS A N 1
ATOM 2337 C CA . LYS A 1 301 ? -3.436 22.079 -1.561 1.00 90.00 301 LYS A CA 1
ATOM 2338 C C . LYS A 1 301 ? -3.262 20.756 -2.310 1.00 90.00 301 LYS A C 1
ATOM 2340 O O . LYS A 1 301 ? -3.003 20.765 -3.507 1.00 90.00 301 LYS A O 1
ATOM 2345 N N . LEU A 1 302 ? -3.414 19.635 -1.610 1.00 90.44 302 LEU A N 1
ATOM 2346 C CA . LEU A 1 302 ? -3.321 18.279 -2.151 1.00 90.44 302 LEU A CA 1
ATOM 2347 C C . LEU A 1 302 ? -4.670 17.732 -2.648 1.00 90.44 302 LEU A C 1
ATOM 2349 O O . LEU A 1 302 ? -4.755 16.544 -2.963 1.00 90.44 302 LEU A O 1
ATOM 2353 N N . GLY A 1 303 ? -5.720 18.561 -2.700 1.00 89.62 303 GLY A N 1
ATOM 2354 C CA . GLY A 1 303 ? -7.067 18.139 -3.096 1.00 89.62 303 GLY A CA 1
ATOM 2355 C C . GLY A 1 303 ? -7.748 17.213 -2.081 1.00 89.62 303 GLY A C 1
ATOM 2356 O O . GLY A 1 303 ? -8.764 16.590 -2.381 1.00 89.62 303 GLY A O 1
ATOM 2357 N N . LEU A 1 304 ? -7.192 17.087 -0.874 1.00 91.44 304 LEU A N 1
ATOM 2358 C CA . LEU A 1 304 ? -7.718 16.235 0.188 1.00 91.44 304 LEU A CA 1
ATOM 2359 C C . LEU A 1 304 ? -8.745 16.993 1.040 1.00 91.44 304 LEU A C 1
ATOM 2361 O O . LEU A 1 304 ? -8.601 18.199 1.250 1.00 91.44 304 LEU A O 1
ATOM 2365 N N . PRO A 1 305 ? -9.712 16.285 1.654 1.00 92.19 305 PRO A N 1
ATOM 2366 C CA . PRO A 1 305 ? -10.641 16.906 2.587 1.00 92.19 305 PRO A CA 1
ATOM 2367 C C . PRO A 1 305 ? -9.895 17.487 3.789 1.00 92.19 305 PRO A C 1
ATOM 2369 O O . PRO A 1 305 ? -8.910 16.905 4.267 1.00 92.19 305 PRO A O 1
ATOM 2372 N N . ALA A 1 306 ? -10.412 18.592 4.333 1.00 91.81 306 ALA A N 1
ATOM 2373 C CA . ALA A 1 306 ? -9.821 19.310 5.465 1.00 91.81 306 ALA A CA 1
ATOM 2374 C C . ALA A 1 306 ? -9.526 18.396 6.669 1.00 91.81 306 ALA A C 1
ATOM 2376 O O . ALA A 1 306 ? -8.517 18.561 7.353 1.00 91.81 306 ALA A O 1
ATOM 2377 N N . GLN A 1 307 ? -10.368 17.384 6.895 1.00 91.12 307 GLN A N 1
ATOM 2378 C CA . GLN A 1 307 ? -10.155 16.355 7.910 1.00 91.12 307 GLN A CA 1
ATOM 2379 C C . GLN A 1 307 ? -9.802 15.012 7.272 1.00 91.12 307 GLN A C 1
ATOM 2381 O O . GLN A 1 307 ? -10.375 14.615 6.262 1.00 91.12 307 GLN A O 1
ATOM 2386 N N . SER A 1 308 ? -8.880 14.277 7.893 1.00 92.38 308 SER A N 1
ATOM 2387 C CA . SER A 1 308 ? -8.604 12.895 7.501 1.00 92.38 308 SER A CA 1
ATOM 2388 C C . SER A 1 308 ? -9.648 11.953 8.117 1.00 92.38 308 SER A C 1
ATOM 2390 O O . SER A 1 308 ? -10.002 12.106 9.289 1.00 92.38 308 SER A O 1
ATOM 2392 N N . PRO A 1 309 ? -10.139 10.941 7.380 1.00 91.94 309 PRO A N 1
ATOM 2393 C CA . PRO A 1 309 ? -11.011 9.918 7.948 1.00 91.94 309 PRO A CA 1
ATOM 2394 C C . PRO A 1 309 ? -10.259 8.993 8.915 1.00 91.94 309 PRO A C 1
ATOM 2396 O O . PRO A 1 309 ? -10.892 8.346 9.744 1.00 91.94 309 PRO A O 1
ATOM 2399 N N . ILE A 1 310 ? -8.923 8.957 8.830 1.00 91.44 310 ILE A N 1
ATOM 2400 C CA . ILE A 1 310 ? -8.053 8.032 9.567 1.00 91.44 310 ILE A CA 1
ATOM 2401 C C . ILE A 1 310 ? -7.063 8.727 10.514 1.00 91.44 310 ILE A C 1
ATOM 2403 O O . ILE A 1 310 ? -6.248 8.073 11.157 1.00 91.44 310 ILE A O 1
ATOM 2407 N N . TRP A 1 311 ? -7.091 10.059 10.593 1.00 92.06 311 TRP A N 1
ATOM 2408 C CA . TRP A 1 311 ? -6.233 10.839 11.484 1.00 92.06 311 TRP A CA 1
ATOM 2409 C C . TRP A 1 311 ? -6.973 12.106 11.950 1.00 92.06 311 TRP A C 1
ATOM 2411 O O . TRP A 1 311 ? -7.644 12.740 11.140 1.00 92.06 311 TRP A O 1
ATOM 2421 N N . PRO A 1 312 ? -6.846 12.529 13.218 1.00 90.88 312 PRO A N 1
ATOM 2422 C CA . PRO A 1 312 ? -6.000 11.967 14.267 1.00 90.88 312 PRO A CA 1
ATOM 2423 C C . PRO A 1 312 ? -6.524 10.656 14.862 1.00 90.88 312 PRO A C 1
ATOM 2425 O O . PRO A 1 312 ? -7.723 10.424 14.954 1.00 90.88 312 PRO A O 1
ATOM 2428 N N . LEU A 1 313 ? -5.593 9.817 15.314 1.00 88.62 313 LEU A N 1
ATOM 2429 C CA . LEU A 1 313 ? -5.887 8.537 15.953 1.00 88.62 313 LEU A CA 1
ATOM 2430 C C . LEU A 1 313 ? -6.174 8.718 17.450 1.00 88.62 313 LEU A C 1
ATOM 2432 O O . LEU A 1 313 ? -5.324 9.216 18.199 1.00 88.62 313 LEU A O 1
ATOM 2436 N N . LYS A 1 314 ? -7.361 8.289 17.897 1.00 86.06 314 LYS A N 1
ATOM 2437 C CA . LYS A 1 314 ? -7.716 8.234 19.323 1.00 86.06 314 LYS A CA 1
ATOM 2438 C C . LYS A 1 314 ? -6.747 7.296 20.050 1.00 86.06 314 LYS A C 1
ATOM 2440 O O . LYS A 1 314 ? -6.499 6.188 19.592 1.00 86.06 314 LYS A O 1
ATOM 2445 N N . GLY A 1 315 ? -6.193 7.749 21.175 1.00 84.06 315 GLY A N 1
ATOM 2446 C CA . GLY A 1 315 ? -5.255 6.951 21.974 1.00 84.06 315 GLY A CA 1
ATOM 2447 C C . GLY A 1 315 ? -3.848 6.806 21.380 1.00 84.06 315 GLY A C 1
ATOM 2448 O O . GLY A 1 315 ? -3.082 5.985 21.865 1.00 84.06 315 GLY A O 1
ATOM 2449 N N . ASN A 1 316 ? -3.480 7.586 20.356 1.00 85.75 316 ASN A N 1
ATOM 2450 C CA . ASN A 1 316 ? -2.139 7.509 19.773 1.00 85.75 316 ASN A CA 1
ATOM 2451 C C . ASN A 1 316 ? -1.048 7.976 20.751 1.00 85.75 316 ASN A C 1
ATOM 2453 O O . ASN A 1 316 ? -0.918 9.171 21.039 1.00 85.75 316 ASN A O 1
ATOM 2457 N N . GLU A 1 317 ? -0.232 7.029 21.208 1.00 86.38 317 GLU A N 1
ATOM 2458 C CA . GLU A 1 317 ? 0.858 7.264 22.156 1.00 86.38 317 GLU A CA 1
ATOM 2459 C C . GLU A 1 317 ? 2.071 7.961 21.536 1.00 86.38 317 GLU A C 1
ATOM 2461 O O . GLU A 1 317 ? 2.850 8.568 22.270 1.00 86.38 317 GLU A O 1
ATOM 2466 N N . LEU A 1 318 ? 2.205 7.966 20.203 1.00 85.56 318 LEU A N 1
ATOM 2467 C CA . LEU A 1 318 ? 3.310 8.650 19.517 1.00 85.56 318 LEU A CA 1
ATOM 2468 C C . LEU A 1 318 ? 3.333 10.149 19.837 1.00 85.56 318 LEU A C 1
ATOM 2470 O O . LEU A 1 318 ? 4.385 10.762 19.891 1.00 85.56 318 LEU A O 1
ATOM 2474 N N . ARG A 1 319 ? 2.192 10.754 20.180 1.00 82.50 319 ARG A N 1
ATOM 2475 C CA . ARG A 1 319 ? 2.144 12.160 20.623 1.00 82.50 319 ARG A CA 1
ATOM 2476 C C . ARG A 1 319 ? 2.936 12.440 21.907 1.00 82.50 319 ARG A C 1
ATOM 2478 O O . ARG A 1 319 ? 3.178 13.602 22.211 1.00 82.50 319 ARG A O 1
ATOM 2485 N N . ARG A 1 320 ? 3.291 11.403 22.673 1.00 86.69 320 ARG A N 1
ATOM 2486 C CA . ARG A 1 320 ? 4.048 11.504 23.930 1.00 86.69 320 ARG A CA 1
ATOM 2487 C C . ARG A 1 320 ? 5.558 11.352 23.734 1.00 86.69 320 ARG A C 1
ATOM 2489 O O . ARG A 1 320 ? 6.299 11.469 24.709 1.00 86.69 320 ARG A O 1
ATOM 2496 N N . THR A 1 321 ? 6.038 11.058 22.525 1.00 88.44 321 THR A N 1
ATOM 2497 C CA . THR A 1 321 ? 7.481 10.931 22.293 1.00 88.44 321 THR A CA 1
ATOM 2498 C C . THR A 1 321 ? 8.160 12.296 22.289 1.00 88.44 321 THR A C 1
ATOM 2500 O O . THR A 1 321 ? 7.568 13.317 21.952 1.00 88.44 321 THR A O 1
ATOM 2503 N N . LYS A 1 322 ? 9.445 12.316 22.662 1.00 89.88 322 LYS A N 1
ATOM 2504 C CA . LYS A 1 322 ? 10.237 13.554 22.777 1.00 89.88 322 LYS A CA 1
ATOM 2505 C C . LYS A 1 322 ? 10.485 14.252 21.439 1.00 89.88 322 LYS A C 1
ATOM 2507 O O . LYS A 1 322 ? 10.762 15.445 21.421 1.00 89.88 322 LYS A O 1
ATOM 2512 N N . CYS A 1 323 ? 10.437 13.509 20.337 1.00 88.44 323 CYS A N 1
ATOM 2513 C CA . CYS A 1 323 ? 10.618 14.037 18.995 1.00 88.44 323 CYS A CA 1
ATOM 2514 C C . CYS A 1 323 ? 9.356 13.837 18.160 1.00 88.44 323 CYS A C 1
ATOM 2516 O O . CYS A 1 323 ? 8.542 12.956 18.427 1.00 88.44 323 CYS A O 1
ATOM 2518 N N . SER A 1 324 ? 9.231 14.681 17.142 1.00 86.44 324 SER A N 1
ATOM 2519 C CA . SER A 1 324 ? 8.170 14.664 16.147 1.00 86.44 324 SER A CA 1
ATOM 2520 C C . SER A 1 324 ? 8.774 14.276 14.805 1.00 86.44 324 SER A C 1
ATOM 2522 O O . SER A 1 324 ? 9.651 14.969 14.299 1.00 86.44 324 SER A O 1
ATOM 2524 N N . ILE A 1 325 ? 8.314 13.159 14.252 1.00 87.19 325 ILE A N 1
ATOM 2525 C CA . ILE A 1 325 ? 8.815 12.578 13.001 1.00 87.19 325 ILE A CA 1
ATOM 2526 C C . ILE A 1 325 ? 7.672 12.590 11.968 1.00 87.19 325 ILE A C 1
ATOM 2528 O O . ILE A 1 325 ? 6.627 11.983 12.251 1.00 87.19 325 ILE A O 1
ATOM 2532 N N . PRO A 1 326 ? 7.839 13.268 10.813 1.00 85.62 326 PRO A N 1
ATOM 2533 C CA . PRO A 1 326 ? 6.899 13.216 9.690 1.00 85.62 326 PRO A CA 1
ATOM 2534 C C . PRO A 1 326 ? 6.600 11.780 9.239 1.00 85.62 326 PRO A C 1
ATOM 2536 O O . PRO A 1 326 ? 7.460 10.911 9.352 1.00 85.62 326 PRO A O 1
ATOM 2539 N N . GLY A 1 327 ? 5.374 11.505 8.788 1.00 85.25 327 GLY A N 1
ATOM 2540 C CA . GLY A 1 327 ? 4.934 10.160 8.383 1.00 85.25 327 GLY A CA 1
ATOM 2541 C C . GLY A 1 327 ? 4.651 9.204 9.545 1.00 85.25 327 GLY A C 1
ATOM 2542 O O . GLY A 1 327 ? 3.836 8.299 9.415 1.00 85.25 327 GLY A O 1
ATOM 2543 N N . LEU A 1 328 ? 5.256 9.447 10.711 1.00 88.06 328 LEU A N 1
ATOM 2544 C CA . LEU A 1 328 ? 5.015 8.681 11.931 1.00 88.06 328 LEU A CA 1
ATOM 2545 C C . LEU A 1 328 ? 3.955 9.346 12.826 1.00 88.06 328 LEU A C 1
ATOM 2547 O O . LEU A 1 328 ? 3.029 8.699 13.306 1.00 88.06 328 LEU A O 1
ATOM 2551 N N . HIS A 1 329 ? 4.076 10.655 13.062 1.00 89.88 329 HIS A N 1
ATOM 2552 C CA . HIS A 1 329 ? 3.198 11.388 13.992 1.00 89.88 329 HIS A CA 1
ATOM 2553 C C . HIS A 1 329 ? 1.984 12.024 13.305 1.00 89.88 329 HIS A C 1
ATOM 2555 O O . HIS A 1 329 ? 0.939 12.253 13.928 1.00 89.88 329 HIS A O 1
ATOM 2561 N N . TRP A 1 330 ? 2.124 12.322 12.019 1.00 90.56 330 TRP A N 1
ATOM 2562 C CA . TRP A 1 330 ? 1.087 12.877 11.158 1.00 90.56 330 TRP A CA 1
ATOM 2563 C C . TRP A 1 330 ? 1.205 12.264 9.764 1.00 90.56 330 TRP A C 1
ATOM 2565 O O . TRP A 1 330 ? 2.288 11.799 9.401 1.00 90.56 330 TRP A O 1
ATOM 2575 N N . PRO A 1 331 ? 0.103 12.237 8.998 1.00 93.25 331 PRO A N 1
ATOM 2576 C CA . PRO A 1 331 ? 0.064 11.506 7.747 1.00 93.25 331 PRO A CA 1
ATOM 2577 C C . PRO A 1 331 ? 0.866 12.207 6.654 1.00 93.25 331 PRO A C 1
ATOM 2579 O O . PRO A 1 331 ? 0.989 13.439 6.625 1.00 93.25 331 PRO A O 1
ATOM 2582 N N . PHE A 1 332 ? 1.322 11.386 5.719 1.00 94.75 332 PHE A N 1
ATOM 2583 C CA . PHE A 1 332 ? 1.700 11.813 4.387 1.00 94.75 332 PHE A CA 1
ATOM 2584 C C . PHE A 1 332 ? 0.573 11.557 3.390 1.00 94.75 332 PHE A C 1
ATOM 2586 O O . PHE A 1 332 ? -0.287 10.696 3.600 1.00 94.75 332 PHE A O 1
ATOM 2593 N N . ALA A 1 333 ? 0.589 12.324 2.309 1.00 94.50 333 ALA A N 1
ATOM 2594 C CA . ALA A 1 333 ? -0.164 12.050 1.105 1.00 94.50 333 ALA A CA 1
ATOM 2595 C C . ALA A 1 333 ? 0.757 11.471 0.033 1.00 94.50 333 ALA A C 1
ATOM 2597 O O . ALA A 1 333 ? 1.948 11.781 -0.035 1.00 94.50 333 ALA A O 1
ATOM 2598 N N . TYR A 1 334 ? 0.154 10.653 -0.820 1.00 94.75 334 TYR A N 1
ATOM 2599 C CA . TYR A 1 334 ? 0.804 9.996 -1.939 1.00 94.75 334 TYR A CA 1
ATOM 2600 C C . TYR A 1 334 ? -0.063 10.218 -3.174 1.00 94.75 334 TYR A C 1
ATOM 2602 O O . TYR A 1 334 ? -1.272 9.984 -3.114 1.00 94.75 334 TYR A O 1
ATOM 2610 N N . GLN A 1 335 ? 0.538 10.666 -4.273 1.00 93.69 335 GLN A N 1
ATOM 2611 C CA . GLN A 1 335 ? -0.156 10.874 -5.546 1.00 93.69 335 GLN A CA 1
ATOM 2612 C C . GLN A 1 335 ? 0.621 10.199 -6.670 1.00 93.69 335 GLN A C 1
ATOM 2614 O O . GLN A 1 335 ? 1.841 10.323 -6.757 1.00 93.69 335 GLN A O 1
ATOM 2619 N N . SER A 1 336 ? -0.094 9.478 -7.526 1.00 92.81 336 SER A N 1
ATOM 2620 C CA . SER A 1 336 ? 0.447 8.886 -8.744 1.00 92.81 336 SER A CA 1
ATOM 2621 C C . SER A 1 336 ? -0.051 9.655 -9.959 1.00 92.81 336 SER A C 1
ATOM 2623 O O . SER A 1 336 ? -1.213 10.066 -9.985 1.00 92.81 336 SER A O 1
ATOM 2625 N N . GLY A 1 337 ? 0.790 9.782 -10.984 1.00 91.44 337 GLY A N 1
ATOM 2626 C CA . GLY A 1 337 ? 0.335 10.271 -12.285 1.00 91.44 337 GLY A CA 1
ATOM 2627 C C . GLY A 1 337 ? -0.648 9.297 -12.948 1.00 91.44 337 GLY A C 1
ATOM 2628 O O . GLY A 1 337 ? -0.874 8.180 -12.471 1.00 91.44 337 GLY A O 1
ATOM 2629 N N . MET A 1 338 ? -1.202 9.683 -14.095 1.00 90.38 338 MET A N 1
ATOM 2630 C CA . MET A 1 338 ? -2.194 8.910 -14.856 1.00 90.38 338 MET A CA 1
ATOM 2631 C C . MET A 1 338 ? -1.669 7.556 -15.349 1.00 90.38 338 MET A C 1
ATOM 2633 O O . MET A 1 338 ? -2.435 6.656 -15.685 1.00 90.38 338 MET A O 1
ATOM 2637 N N . HIS A 1 339 ? -0.348 7.402 -15.398 1.00 90.62 339 HIS A N 1
ATOM 2638 C CA . HIS A 1 339 ? 0.330 6.166 -15.769 1.00 90.62 339 HIS A CA 1
ATOM 2639 C C . HIS A 1 339 ? 0.678 5.271 -14.572 1.00 90.62 339 HIS A C 1
ATOM 2641 O O . HIS A 1 339 ? 1.257 4.201 -14.766 1.00 90.62 339 HIS A O 1
ATOM 2647 N N . GLY A 1 340 ? 0.285 5.678 -13.363 1.00 92.00 340 GLY A N 1
ATOM 2648 C CA . GLY A 1 340 ? 0.511 4.957 -12.120 1.00 92.00 340 GLY A CA 1
ATOM 2649 C C . GLY A 1 340 ? 1.898 5.187 -11.523 1.00 92.00 340 GLY A C 1
ATOM 2650 O O . GLY A 1 340 ? 2.726 5.943 -12.036 1.00 92.00 340 GLY A O 1
ATOM 2651 N N . SER A 1 341 ? 2.135 4.504 -10.409 1.00 93.81 341 SER A N 1
ATOM 2652 C CA . SER A 1 341 ? 3.409 4.453 -9.702 1.00 93.81 341 SER A CA 1
ATOM 2653 C C . SER A 1 341 ? 3.598 3.090 -9.043 1.00 93.81 341 SER A C 1
ATOM 2655 O O . SER A 1 341 ? 2.658 2.299 -8.943 1.00 93.81 341 SER A O 1
ATOM 2657 N N . VAL A 1 342 ? 4.817 2.824 -8.577 1.00 92.12 342 VAL A N 1
ATOM 2658 C CA . VAL A 1 342 ? 5.117 1.667 -7.732 1.00 92.12 342 VAL A CA 1
ATOM 2659 C C . VAL A 1 342 ? 5.660 2.105 -6.386 1.00 92.12 342 VAL A C 1
ATOM 2661 O O . VAL A 1 342 ? 6.285 3.156 -6.252 1.00 92.12 342 VAL A O 1
ATOM 2664 N N . HIS A 1 343 ? 5.419 1.262 -5.388 1.00 88.94 343 HIS A N 1
ATOM 2665 C CA . HIS A 1 343 ? 6.001 1.384 -4.064 1.00 88.94 343 HIS A CA 1
ATOM 2666 C C . HIS A 1 343 ? 6.769 0.103 -3.767 1.00 88.94 343 HIS A C 1
ATOM 2668 O O . HIS A 1 343 ? 6.210 -0.988 -3.896 1.00 88.94 343 HIS A O 1
ATOM 2674 N N . SER A 1 344 ? 8.042 0.233 -3.403 1.00 85.12 344 SER A N 1
ATOM 2675 C CA . SER A 1 344 ? 8.909 -0.917 -3.167 1.00 85.12 344 SER A CA 1
ATOM 2676 C C . SER A 1 344 ? 8.402 -1.769 -2.004 1.00 85.12 344 SER A C 1
ATOM 2678 O O . SER A 1 344 ? 7.774 -1.282 -1.055 1.00 85.12 344 SER A O 1
ATOM 2680 N N . LEU A 1 345 ? 8.696 -3.065 -2.070 1.00 85.00 345 LEU A N 1
ATOM 2681 C CA . LEU A 1 345 ? 8.406 -3.973 -0.973 1.00 85.00 345 LEU A CA 1
ATOM 2682 C C . LEU A 1 345 ? 9.170 -3.528 0.280 1.00 85.00 345 LEU A C 1
ATOM 2684 O O . LEU A 1 345 ? 10.380 -3.329 0.221 1.00 85.00 345 LEU A O 1
ATOM 2688 N N . HIS A 1 346 ? 8.467 -3.389 1.400 1.00 85.69 346 HIS A N 1
ATOM 2689 C CA . HIS A 1 346 ? 9.045 -2.973 2.674 1.00 85.69 346 HIS A CA 1
ATOM 2690 C C . HIS A 1 346 ? 8.211 -3.503 3.848 1.00 85.69 346 HIS A C 1
ATOM 2692 O O . HIS A 1 346 ? 7.072 -3.938 3.681 1.00 85.69 346 HIS A O 1
ATOM 2698 N N . GLU A 1 347 ? 8.798 -3.438 5.040 1.00 85.44 347 GLU A N 1
ATOM 2699 C CA . GLU A 1 347 ? 8.105 -3.567 6.321 1.00 85.44 347 GLU A CA 1
ATOM 2700 C C . GLU A 1 347 ? 8.210 -2.228 7.057 1.00 85.44 347 GLU A C 1
ATOM 2702 O O . GLU A 1 347 ? 9.230 -1.537 6.972 1.00 85.44 347 GLU A O 1
ATOM 2707 N N . GLU A 1 348 ? 7.157 -1.860 7.779 1.00 85.38 348 GLU A N 1
ATOM 2708 C CA . GLU A 1 348 ? 7.117 -0.618 8.543 1.00 85.38 348 GLU A CA 1
ATOM 2709 C C . GLU A 1 348 ? 8.156 -0.593 9.671 1.00 85.38 348 GLU A C 1
ATOM 2711 O O . GLU A 1 348 ? 8.523 -1.606 10.277 1.00 85.38 348 GLU A O 1
ATOM 2716 N N . TYR A 1 349 ? 8.617 0.612 10.003 1.00 74.06 349 TYR A N 1
ATOM 2717 C CA . TYR A 1 349 ? 9.644 0.811 11.018 1.00 74.06 349 TYR A CA 1
ATOM 2718 C C . TYR A 1 349 ? 9.246 0.202 12.373 1.00 74.06 349 TYR A C 1
ATOM 2720 O O . TYR A 1 349 ? 8.197 0.525 12.923 1.00 74.06 349 TYR A O 1
ATOM 2728 N N . LYS A 1 350 ? 10.117 -0.644 12.947 1.00 71.00 350 LYS A N 1
ATOM 2729 C CA . LYS A 1 350 ? 9.943 -1.278 14.273 1.00 71.00 350 LYS A CA 1
ATOM 2730 C C . LYS A 1 350 ? 8.599 -2.004 14.459 1.00 71.00 350 LYS A C 1
ATOM 2732 O O . LYS A 1 350 ? 8.063 -2.008 15.568 1.00 71.00 350 LYS A O 1
ATOM 2737 N N . ASN A 1 351 ? 8.074 -2.629 13.406 1.00 71.75 351 ASN A N 1
ATOM 2738 C CA . ASN A 1 351 ? 6.808 -3.374 13.432 1.00 71.75 351 ASN A CA 1
ATOM 2739 C C . ASN A 1 351 ? 5.610 -2.492 13.823 1.00 71.75 351 ASN A C 1
ATOM 2741 O O . ASN A 1 351 ? 4.644 -2.961 14.435 1.00 71.75 351 ASN A O 1
ATOM 2745 N N . LEU A 1 352 ? 5.693 -1.193 13.526 1.00 85.88 352 LEU A N 1
ATOM 2746 C CA . LEU A 1 352 ? 4.552 -0.302 13.645 1.00 85.88 352 LEU A CA 1
ATOM 2747 C C . LEU A 1 352 ? 3.490 -0.665 12.609 1.00 85.88 352 LEU A C 1
ATOM 2749 O O . LEU A 1 352 ? 3.759 -1.293 11.591 1.00 85.88 352 LEU A O 1
ATOM 2753 N N . ILE A 1 353 ? 2.256 -0.266 12.892 1.00 88.88 353 ILE A N 1
ATOM 2754 C CA . ILE A 1 353 ? 1.141 -0.450 11.969 1.00 88.88 353 ILE A CA 1
ATOM 2755 C C . ILE A 1 353 ? 1.045 0.799 11.103 1.00 88.88 353 ILE A C 1
ATOM 2757 O O . ILE A 1 353 ? 0.946 1.902 11.646 1.00 88.88 353 ILE A O 1
ATOM 2761 N N . SER A 1 354 ? 1.007 0.628 9.783 1.00 92.25 354 SER A N 1
ATOM 2762 C CA . SER A 1 354 ? 0.607 1.697 8.875 1.00 92.25 354 SER A CA 1
ATOM 2763 C C . SER A 1 354 ? -0.889 1.660 8.600 1.00 92.25 354 SER A C 1
ATOM 2765 O O . SER A 1 354 ? -1.527 0.608 8.522 1.00 92.25 354 SER A O 1
ATOM 2767 N N . LEU A 1 355 ? -1.465 2.852 8.475 1.00 94.25 355 LEU A N 1
ATOM 2768 C CA . LEU A 1 355 ? -2.867 3.049 8.150 1.00 94.25 355 LEU A CA 1
ATOM 2769 C C . LEU A 1 355 ? -2.947 3.892 6.884 1.00 94.25 355 LEU A C 1
ATOM 2771 O O . LEU A 1 355 ? -2.413 4.997 6.831 1.00 94.25 355 LEU A O 1
ATOM 2775 N N . ASN A 1 356 ? -3.614 3.357 5.868 1.00 95.69 356 ASN A N 1
ATOM 2776 C CA . ASN A 1 356 ? -3.699 3.959 4.545 1.00 95.69 356 ASN A CA 1
ATOM 2777 C C . ASN A 1 356 ? -5.167 4.209 4.188 1.00 95.69 356 ASN A C 1
ATOM 2779 O O . ASN A 1 356 ? -6.014 3.345 4.402 1.00 95.69 356 ASN A O 1
ATOM 2783 N N . CYS A 1 357 ? -5.459 5.376 3.614 1.00 94.81 357 CYS A N 1
ATOM 2784 C CA . CYS A 1 357 ? -6.778 5.717 3.087 1.00 94.81 357 CYS A CA 1
ATOM 2785 C C . CYS A 1 357 ? -6.642 6.082 1.611 1.00 94.81 357 CYS A C 1
ATOM 2787 O O . CYS A 1 357 ? -5.903 7.005 1.270 1.00 94.81 357 CYS A O 1
ATOM 2789 N N . LEU A 1 358 ? -7.356 5.363 0.745 1.00 93.50 358 LEU A N 1
ATOM 2790 C CA . LEU A 1 358 ? -7.448 5.683 -0.675 1.00 93.50 358 LEU A CA 1
ATOM 2791 C C . LEU A 1 358 ? -8.608 6.664 -0.874 1.00 93.50 358 LEU A C 1
ATOM 2793 O O . LEU A 1 358 ? -9.757 6.288 -0.674 1.00 93.50 358 LEU A O 1
ATOM 2797 N N . TYR A 1 359 ? -8.300 7.915 -1.220 1.00 90.62 359 TYR A N 1
ATOM 2798 C CA . TYR A 1 359 ? -9.318 8.946 -1.464 1.00 90.62 359 TYR A CA 1
ATOM 2799 C C . TYR A 1 359 ? -9.902 8.850 -2.874 1.00 90.62 359 TYR A C 1
ATOM 2801 O O . TYR A 1 359 ? -11.104 8.996 -3.056 1.00 90.62 359 TYR A O 1
ATOM 2809 N N . TYR A 1 360 ? -9.049 8.587 -3.865 1.00 86.50 360 TYR A N 1
ATOM 2810 C CA . TYR A 1 360 ? -9.432 8.498 -5.267 1.00 86.50 360 TYR A CA 1
ATOM 2811 C C . TYR A 1 360 ? -8.517 7.530 -6.027 1.00 86.50 360 TYR A C 1
ATOM 2813 O O . TYR A 1 360 ? -7.384 7.279 -5.610 1.00 86.50 360 TYR A O 1
ATOM 2821 N N . GLY A 1 361 ? -9.008 7.004 -7.150 1.00 88.06 361 GLY A N 1
ATOM 2822 C CA . GLY A 1 361 ? -8.258 6.125 -8.038 1.00 88.06 361 GLY A CA 1
ATOM 2823 C C . GLY A 1 361 ? -8.195 4.683 -7.541 1.00 88.06 361 GLY A C 1
ATOM 2824 O O . GLY A 1 361 ? -9.141 4.159 -6.950 1.00 88.06 361 GLY A O 1
ATOM 2825 N N . ARG A 1 362 ? -7.078 4.007 -7.829 1.00 88.50 362 ARG A N 1
ATOM 2826 C CA . ARG A 1 362 ? -6.895 2.568 -7.592 1.00 88.50 362 ARG A CA 1
ATOM 2827 C C . ARG A 1 362 ? -5.531 2.294 -6.985 1.00 88.50 362 ARG A C 1
ATOM 2829 O O . ARG A 1 362 ? -4.544 2.918 -7.358 1.00 88.50 362 ARG A O 1
ATOM 2836 N N . LYS A 1 363 ? -5.474 1.317 -6.079 1.00 91.56 363 LYS A N 1
ATOM 2837 C CA . LYS A 1 363 ? -4.219 0.829 -5.502 1.00 91.56 363 LYS A CA 1
ATOM 2838 C C . LYS A 1 363 ? -4.260 -0.686 -5.360 1.00 91.56 363 LYS A C 1
ATOM 2840 O O . LYS A 1 363 ? -5.099 -1.215 -4.631 1.00 91.56 363 LYS A O 1
ATOM 2845 N N . LEU A 1 364 ? -3.340 -1.362 -6.042 1.00 91.81 364 LEU A N 1
ATOM 2846 C CA . LEU A 1 364 ? -3.088 -2.786 -5.858 1.00 91.81 364 LEU A CA 1
ATOM 2847 C C . LEU A 1 364 ? -2.123 -2.969 -4.682 1.00 91.81 364 LEU A C 1
ATOM 2849 O O . LEU A 1 364 ? -1.061 -2.352 -4.652 1.00 91.81 364 LEU A O 1
ATOM 2853 N N . TRP A 1 365 ? -2.495 -3.812 -3.720 1.00 93.25 365 TRP A N 1
ATOM 2854 C CA . TRP A 1 365 ? -1.623 -4.201 -2.614 1.00 93.25 365 TRP A CA 1
ATOM 2855 C C . TRP A 1 365 ? -1.200 -5.652 -2.790 1.00 93.25 365 TRP A C 1
ATOM 2857 O O . TRP A 1 365 ? -2.043 -6.546 -2.815 1.00 93.25 365 TRP A O 1
ATOM 2867 N N . GLN A 1 366 ? 0.107 -5.877 -2.869 1.00 90.88 366 GLN A N 1
ATOM 2868 C CA . GLN A 1 366 ? 0.704 -7.196 -2.706 1.00 90.88 366 GLN A CA 1
ATOM 2869 C C . GLN A 1 366 ? 1.224 -7.292 -1.274 1.00 90.88 366 GLN A C 1
ATOM 2871 O O . GLN A 1 366 ? 2.016 -6.457 -0.841 1.00 90.88 366 GLN A O 1
ATOM 2876 N N . VAL A 1 367 ? 0.737 -8.277 -0.522 1.00 92.00 367 VAL A N 1
ATOM 2877 C CA . VAL A 1 367 ? 1.066 -8.447 0.896 1.00 92.00 367 VAL A CA 1
ATOM 2878 C C . VAL A 1 367 ? 1.597 -9.850 1.115 1.00 92.00 367 VAL A C 1
ATOM 2880 O O . VAL A 1 367 ? 0.999 -10.827 0.669 1.00 92.00 367 VAL A O 1
ATOM 2883 N N . ILE A 1 368 ? 2.723 -9.939 1.814 1.00 90.75 368 ILE A N 1
ATOM 2884 C CA . ILE A 1 368 ? 3.312 -11.205 2.236 1.00 90.75 368 ILE A CA 1
ATOM 2885 C C . ILE A 1 368 ? 2.846 -11.469 3.661 1.00 90.75 368 ILE A C 1
ATOM 2887 O O . ILE A 1 368 ? 2.976 -10.609 4.535 1.00 90.75 368 ILE A O 1
ATOM 2891 N N . ALA A 1 369 ? 2.310 -12.663 3.898 1.00 92.12 369 ALA A N 1
ATOM 2892 C CA . ALA A 1 369 ? 1.942 -13.083 5.238 1.00 92.12 369 ALA A CA 1
ATOM 2893 C C . ALA A 1 369 ? 3.172 -13.013 6.166 1.00 92.12 369 ALA A C 1
ATOM 2895 O O . ALA A 1 369 ? 4.256 -13.444 5.767 1.00 92.12 369 ALA A O 1
ATOM 2896 N N . PRO A 1 370 ? 3.039 -12.552 7.424 1.00 90.25 370 PRO A N 1
ATOM 2897 C CA . PRO A 1 370 ? 4.184 -12.433 8.330 1.00 90.25 370 PRO A CA 1
ATOM 2898 C C . PRO A 1 370 ? 4.965 -13.741 8.541 1.00 90.25 370 PRO A C 1
ATOM 2900 O O . PRO A 1 370 ? 6.166 -13.704 8.789 1.00 90.25 370 PRO A O 1
ATOM 2903 N N . GLY A 1 371 ? 4.308 -14.901 8.417 1.00 89.44 371 GLY A N 1
ATOM 2904 C CA . GLY A 1 371 ? 4.967 -16.212 8.494 1.00 89.44 371 GLY A CA 1
ATOM 2905 C C . GLY A 1 371 ? 5.889 -16.530 7.310 1.00 89.44 371 GLY A C 1
ATOM 2906 O O . GLY A 1 371 ? 6.809 -17.334 7.455 1.00 89.44 371 GLY A O 1
ATOM 2907 N N . ASP A 1 372 ? 5.691 -15.862 6.174 1.00 91.12 372 ASP A N 1
ATOM 2908 C CA . ASP A 1 372 ? 6.352 -16.146 4.896 1.00 91.12 372 ASP A CA 1
ATOM 2909 C C . ASP A 1 372 ? 7.394 -15.080 4.509 1.00 91.12 372 ASP A C 1
ATOM 2911 O O . ASP A 1 372 ? 8.082 -15.226 3.500 1.00 91.12 372 ASP A O 1
ATOM 2915 N N . SER A 1 373 ? 7.579 -14.032 5.322 1.00 84.88 373 SER A N 1
ATOM 2916 C CA . SER A 1 373 ? 8.540 -12.943 5.059 1.00 84.88 373 SER A CA 1
ATOM 2917 C C . SER A 1 373 ? 9.967 -13.450 4.810 1.00 84.88 373 SER A C 1
ATOM 2919 O O . SER A 1 373 ? 10.664 -12.974 3.912 1.00 84.88 373 SER A O 1
ATOM 2921 N N . HIS A 1 374 ? 10.374 -14.488 5.544 1.00 84.38 374 HIS A N 1
ATOM 2922 C CA . HIS A 1 374 ? 11.680 -15.129 5.412 1.00 84.38 374 HIS A CA 1
ATOM 2923 C C . HIS A 1 374 ? 11.942 -15.714 4.014 1.00 84.38 374 HIS A C 1
ATOM 2925 O O . HIS A 1 374 ? 13.100 -15.791 3.602 1.00 84.38 374 HIS A O 1
ATOM 2931 N N . LEU A 1 375 ? 10.902 -16.120 3.275 1.00 87.44 375 LEU A N 1
ATOM 2932 C CA . LEU A 1 375 ? 11.043 -16.653 1.916 1.00 87.44 375 LEU A CA 1
ATOM 2933 C C . LEU A 1 375 ? 11.516 -15.560 0.958 1.00 87.44 375 LEU A C 1
ATOM 2935 O O . LEU A 1 375 ? 12.452 -15.769 0.187 1.00 87.44 375 LEU A O 1
ATOM 2939 N N . ILE A 1 376 ? 10.929 -14.370 1.076 1.00 83.75 376 ILE A N 1
ATOM 2940 C CA . ILE A 1 376 ? 11.296 -13.216 0.254 1.00 83.75 376 ILE A CA 1
ATOM 2941 C C . ILE A 1 376 ? 12.656 -12.667 0.664 1.00 83.75 376 ILE A C 1
ATOM 2943 O O . ILE A 1 376 ? 13.503 -12.411 -0.191 1.00 83.75 376 ILE A O 1
ATOM 2947 N N . GLU A 1 377 ? 12.919 -12.572 1.967 1.00 80.56 377 GLU A N 1
ATOM 2948 C CA . GLU A 1 377 ? 14.249 -12.205 2.445 1.00 80.56 377 GLU A CA 1
ATOM 2949 C C . GLU A 1 377 ? 15.335 -13.135 1.905 1.00 80.56 377 GLU A C 1
ATOM 2951 O O . GLU A 1 377 ? 16.399 -12.655 1.533 1.00 80.56 377 GLU A O 1
ATOM 2956 N N . ASN A 1 378 ? 15.102 -14.448 1.855 1.00 80.50 378 ASN A N 1
ATOM 2957 C CA . ASN A 1 378 ? 16.095 -15.403 1.363 1.00 80.50 378 ASN A CA 1
ATOM 2958 C C . ASN A 1 378 ? 16.382 -15.243 -0.134 1.00 80.50 378 ASN A C 1
ATOM 2960 O O . ASN A 1 378 ? 17.533 -15.409 -0.543 1.00 80.50 378 ASN A O 1
ATOM 2964 N N . GLU A 1 379 ? 15.380 -14.882 -0.936 1.00 77.19 379 GLU A N 1
ATOM 2965 C CA . GLU A 1 379 ? 15.589 -14.613 -2.360 1.00 77.19 379 GLU A CA 1
ATOM 2966 C C . GLU A 1 379 ? 16.368 -13.301 -2.568 1.00 77.19 379 GLU A C 1
ATOM 2968 O O . GLU A 1 379 ? 17.314 -13.252 -3.358 1.00 77.19 379 GLU A O 1
ATOM 2973 N N . VAL A 1 380 ? 16.067 -12.265 -1.773 1.00 70.12 380 VAL A N 1
ATOM 2974 C CA . VAL A 1 380 ? 16.760 -10.963 -1.831 1.00 70.12 380 VAL A CA 1
ATOM 2975 C C . VAL A 1 380 ? 18.169 -11.017 -1.204 1.00 70.12 380 VAL A C 1
ATOM 2977 O O . VAL A 1 380 ? 19.080 -10.326 -1.662 1.00 70.12 380 VAL A O 1
ATOM 2980 N N . LYS A 1 381 ? 18.412 -11.876 -0.201 1.00 60.62 381 LYS A N 1
ATOM 2981 C CA . LYS A 1 381 ? 19.711 -12.069 0.493 1.00 60.62 381 LYS A CA 1
ATOM 2982 C C . LYS A 1 381 ? 20.827 -12.643 -0.384 1.00 60.62 381 LYS A C 1
ATOM 2984 O O . LYS A 1 381 ? 21.971 -12.694 0.061 1.00 60.62 381 LYS A O 1
ATOM 2989 N N . ARG A 1 382 ? 20.561 -13.005 -1.646 1.00 54.56 382 ARG A N 1
ATOM 2990 C CA . ARG A 1 382 ? 21.633 -13.238 -2.639 1.00 54.56 382 ARG A CA 1
ATOM 2991 C C . ARG A 1 382 ? 22.491 -11.984 -2.901 1.00 54.56 382 ARG A C 1
ATOM 2993 O O . ARG A 1 382 ? 23.488 -12.056 -3.613 1.00 54.56 382 ARG A O 1
ATOM 3000 N N . TRP A 1 383 ? 22.109 -10.842 -2.333 1.00 50.72 383 TRP A N 1
ATOM 3001 C CA . TRP A 1 383 ? 22.730 -9.535 -2.488 1.00 50.72 383 TRP A CA 1
ATOM 3002 C C . TRP A 1 383 ? 23.436 -9.155 -1.170 1.00 50.72 383 TRP A C 1
ATOM 3004 O O . TRP A 1 383 ? 22.966 -9.494 -0.088 1.00 50.72 383 TRP A O 1
ATOM 3014 N N . LYS A 1 384 ? 24.583 -8.464 -1.238 1.00 48.66 384 LYS A N 1
ATOM 3015 C CA . LYS A 1 384 ? 25.579 -8.315 -0.144 1.00 48.66 384 LYS A CA 1
ATOM 3016 C C . LYS A 1 384 ? 25.115 -7.626 1.161 1.00 48.66 384 LYS A C 1
ATOM 3018 O O . LYS A 1 384 ? 25.943 -7.443 2.051 1.00 48.66 384 LYS A O 1
ATOM 3023 N N . TYR A 1 385 ? 23.851 -7.229 1.305 1.00 48.56 385 TYR A N 1
ATOM 3024 C CA . TYR A 1 385 ? 23.382 -6.419 2.431 1.00 48.56 385 TYR A CA 1
ATOM 3025 C C . TYR A 1 385 ? 22.163 -7.043 3.120 1.00 48.56 385 TYR A C 1
ATOM 3027 O O . TYR A 1 385 ? 21.172 -7.396 2.484 1.00 48.56 385 TYR A O 1
ATOM 3035 N N . SER A 1 386 ? 22.223 -7.164 4.447 1.00 46.44 386 SER A N 1
ATOM 3036 C CA . SER A 1 386 ? 21.241 -7.893 5.263 1.00 46.44 386 SER A CA 1
ATOM 3037 C C . SER A 1 386 ? 19.905 -7.165 5.471 1.00 46.44 386 SER A C 1
ATOM 3039 O O . SER A 1 386 ? 19.015 -7.728 6.103 1.00 46.44 386 SER A O 1
ATOM 3041 N N . GLN A 1 387 ? 19.746 -5.941 4.948 1.00 53.12 387 GLN A N 1
ATOM 3042 C CA . GLN A 1 387 ? 18.545 -5.107 5.122 1.00 53.12 387 GLN A CA 1
ATOM 3043 C C . GLN A 1 387 ? 17.980 -4.521 3.815 1.00 53.12 387 GLN A C 1
ATOM 3045 O O . GLN A 1 387 ? 17.251 -3.537 3.861 1.00 53.12 387 GLN A O 1
ATOM 3050 N N . ASN A 1 388 ? 18.265 -5.113 2.649 1.00 58.19 388 ASN A N 1
ATOM 3051 C CA . ASN A 1 388 ? 17.837 -4.562 1.350 1.00 58.19 388 ASN A CA 1
ATOM 3052 C C . ASN A 1 388 ? 16.330 -4.256 1.247 1.00 58.19 388 ASN A C 1
ATOM 3054 O O . ASN A 1 388 ? 15.961 -3.218 0.711 1.00 58.19 388 ASN A O 1
ATOM 3058 N N . ILE A 1 389 ? 15.464 -5.094 1.828 1.00 57.78 389 ILE A N 1
ATOM 3059 C CA . ILE A 1 389 ? 14.004 -4.876 1.813 1.00 57.78 389 ILE A CA 1
ATOM 3060 C C . ILE A 1 389 ? 13.600 -3.623 2.618 1.00 57.78 389 ILE A C 1
ATOM 3062 O O . ILE A 1 389 ? 12.588 -2.996 2.332 1.00 57.78 389 ILE A O 1
ATOM 3066 N N . ARG A 1 390 ? 14.405 -3.189 3.597 1.00 53.88 390 ARG A N 1
ATOM 3067 C CA . ARG A 1 390 ? 14.131 -1.963 4.371 1.00 53.88 390 ARG A CA 1
ATOM 3068 C C . ARG A 1 390 ? 14.514 -0.686 3.641 1.00 53.88 390 ARG A C 1
ATOM 3070 O O . ARG A 1 390 ? 14.091 0.386 4.052 1.00 53.88 390 ARG A O 1
ATOM 3077 N N . HIS A 1 391 ? 15.344 -0.787 2.610 1.00 51.53 391 HIS A N 1
ATOM 3078 C CA . HIS A 1 391 ? 15.904 0.390 1.959 1.00 51.53 391 HIS A CA 1
ATOM 3079 C C . HIS A 1 391 ? 14.995 0.957 0.871 1.00 51.53 391 HIS A C 1
ATOM 3081 O O . HIS A 1 391 ? 15.341 2.004 0.339 1.00 51.53 391 HIS A O 1
ATOM 3087 N N . ALA A 1 392 ? 13.857 0.308 0.566 1.00 47.41 392 ALA A N 1
ATOM 3088 C CA . ALA A 1 392 ? 12.945 0.724 -0.503 1.00 47.41 392 ALA A CA 1
ATOM 3089 C C . ALA A 1 392 ? 13.714 1.174 -1.766 1.00 47.41 392 ALA A C 1
ATOM 3091 O O . ALA A 1 392 ? 13.378 2.200 -2.357 1.00 47.41 392 ALA A O 1
ATOM 3092 N N . ALA A 1 393 ? 14.799 0.451 -2.081 1.00 33.25 393 ALA A N 1
ATOM 3093 C CA . ALA A 1 393 ? 15.777 0.840 -3.091 1.00 33.25 393 ALA A CA 1
ATOM 3094 C C . ALA A 1 393 ? 15.177 0.768 -4.494 1.00 33.25 393 ALA A C 1
ATOM 3096 O O . ALA A 1 393 ? 14.394 -0.184 -4.736 1.00 33.25 393 ALA A O 1
#